Protein AF-A0A9D5KIB7-F1 (afdb_monomer)

Foldseek 3Di:
DVVVVVVVCVVVCVVPVVVVPPPPPPPCVPVVVLLVVLLVLLVVLLVLLVVLLVVQLVLLVVAAPVSSVVSVVVSVVLVVLSVVLVVQSVVQVPDPDRDSVSSVVSSVSSVVSSVSSVVSVVVSVVLSVLLVVLVVLLVVLVVLLVVLLVVLVVAPLSVQLVVLSVVLVVLSVVLVVCSNVSNRVSSNVSSVVSVVSSVVSSVVSCDPVNLVVLLVVLVVLLVVLVVLLVVLVVVDDCVLAVPLVVLSVQLVVLSVVLVVCSVPNSPSSSVSSVVSSVSSVVSVVLVVQLVVLPVLLVVLVVLLVVLVVLLVVLVDPVLVVLSVQLVVLSVVLVVCSVVVSSSSSSVSSVSSSVSSVVSNCVSVCVDPLLVVLVVLLVVLVVLLVVLCVLADDPVSNVLSVQLVVLSVVLVVCSVPVVSSVVSSVSSNVSSVVSVVVSVVVVPVVPPPD

Solvent-accessible surface area (backbone atoms only — not comparable to full-atom values): 22925 Å² total; per-residue (Å²): 113,72,66,62,53,48,53,54,46,48,55,48,44,61,65,51,52,61,73,75,66,79,58,76,69,79,80,74,78,49,67,64,61,56,39,52,55,51,50,55,52,40,54,53,46,54,52,53,44,53,57,46,54,53,53,47,54,59,57,39,69,79,46,41,70,76,57,25,53,62,46,48,52,54,49,48,55,52,46,54,54,50,50,58,47,49,56,50,50,51,57,42,68,72,40,98,75,56,54,58,67,59,54,49,54,50,41,51,52,49,51,50,52,46,50,52,53,52,51,51,48,51,50,50,54,53,50,53,54,47,49,52,51,44,53,49,52,44,55,54,45,53,56,45,51,56,50,50,54,59,46,28,75,73,37,91,54,14,71,74,22,46,68,43,46,51,54,20,50,52,33,40,52,51,18,51,52,29,46,65,71,63,38,54,65,65,14,42,53,28,38,52,52,20,50,53,36,44,56,50,27,52,58,68,26,50,43,73,66,55,50,45,52,44,24,52,50,24,52,51,50,37,55,54,38,52,55,49,49,61,53,48,60,76,72,50,62,50,85,87,26,64,67,58,40,51,48,50,50,52,22,48,53,29,39,48,54,14,57,75,26,30,82,89,36,19,72,59,10,35,50,28,25,51,49,16,41,52,46,52,52,50,49,52,54,49,51,55,46,22,77,40,36,64,70,48,48,53,59,47,50,56,50,46,53,59,34,46,56,49,23,60,77,48,69,34,65,71,17,45,63,35,32,54,53,12,49,56,29,35,54,55,14,49,57,26,36,77,70,67,38,20,62,61,11,44,54,27,42,58,48,13,55,52,29,32,54,49,14,43,32,49,31,69,55,62,38,78,65,36,56,49,48,55,50,50,51,50,51,44,50,52,49,36,54,51,20,49,77,50,42,82,50,73,69,38,46,51,39,34,50,54,21,50,51,29,44,51,53,20,61,77,32,52,93,40,60,72,58,18,50,54,30,41,52,54,18,42,52,38,16,50,50,34,45,54,53,45,61,48,64,72,54,67,84,63,78,88,119

Structure (mmCIF, N/CA/C/O backbone):
data_AF-A0A9D5KIB7-F1
#
_entry.id   AF-A0A9D5KIB7-F1
#
loop_
_atom_site.group_PDB
_atom_site.id
_atom_site.type_symbol
_atom_site.label_atom_id
_atom_site.label_alt_id
_atom_site.label_comp_id
_atom_site.label_asym_id
_atom_site.label_entity_id
_atom_site.label_seq_id
_atom_site.pdbx_PDB_ins_code
_atom_site.Cartn_x
_atom_site.Cartn_y
_atom_site.Cartn_z
_atom_site.occupancy
_atom_site.B_iso_or_equiv
_atom_site.auth_seq_id
_atom_site.auth_comp_id
_atom_site.auth_asym_id
_atom_site.auth_atom_id
_atom_site.pdbx_PDB_model_num
ATOM 1 N N . MET A 1 1 ? -18.999 1.009 2.255 1.00 45.31 1 MET A N 1
ATOM 2 C CA . MET A 1 1 ? -20.101 0.550 1.375 1.00 45.31 1 MET A CA 1
ATOM 3 C C . MET A 1 1 ? -20.538 -0.897 1.607 1.00 45.31 1 MET A C 1
ATOM 5 O O . MET A 1 1 ? -21.738 -1.115 1.611 1.00 45.31 1 MET A O 1
ATOM 9 N N . ARG A 1 2 ? -19.645 -1.889 1.799 1.00 32.41 2 ARG A N 1
ATOM 10 C CA . ARG A 1 2 ? -20.080 -3.288 2.033 1.00 32.41 2 ARG A CA 1
ATOM 11 C C . ARG A 1 2 ? -20.736 -3.518 3.408 1.00 32.41 2 ARG A C 1
ATOM 13 O O . ARG A 1 2 ? -21.719 -4.235 3.472 1.00 32.41 2 ARG A O 1
ATOM 20 N N . LEU A 1 3 ? -20.275 -2.836 4.462 1.00 35.16 3 LEU A N 1
ATOM 21 C CA . LEU A 1 3 ? -20.846 -2.944 5.817 1.00 35.16 3 LEU A CA 1
ATOM 22 C C . LEU A 1 3 ? -22.232 -2.293 5.968 1.00 35.16 3 LEU A C 1
ATOM 24 O O . LEU A 1 3 ? -23.099 -2.873 6.601 1.00 35.16 3 LEU A O 1
ATOM 28 N N . THR A 1 4 ? -22.479 -1.145 5.329 1.00 44.97 4 THR A N 1
ATOM 29 C CA . THR A 1 4 ? -23.797 -0.483 5.346 1.00 44.97 4 THR A CA 1
ATOM 30 C C . THR A 1 4 ? -24.852 -1.232 4.540 1.00 44.97 4 THR A C 1
ATOM 32 O O . THR A 1 4 ? -26.009 -1.273 4.940 1.00 44.97 4 THR A O 1
ATOM 35 N N . LYS A 1 5 ? -24.461 -1.872 3.428 1.00 43.81 5 LYS A N 1
ATOM 36 C CA . LYS A 1 5 ? -25.362 -2.787 2.719 1.00 43.81 5 LYS A CA 1
ATOM 37 C C . LYS A 1 5 ? -25.690 -4.012 3.568 1.00 43.81 5 LYS A C 1
ATOM 39 O O . LYS A 1 5 ? -26.817 -4.465 3.492 1.00 43.81 5 LYS A O 1
ATOM 44 N N . LEU A 1 6 ? -24.753 -4.499 4.387 1.00 45.03 6 LEU A N 1
ATOM 45 C CA . LEU A 1 6 ? -24.965 -5.667 5.240 1.00 45.03 6 LEU A CA 1
ATOM 46 C C . LEU A 1 6 ? -25.912 -5.381 6.413 1.00 45.03 6 LEU A C 1
ATOM 48 O O . LEU A 1 6 ? -26.757 -6.213 6.691 1.00 45.03 6 LEU A O 1
ATOM 52 N N . THR A 1 7 ? -25.821 -4.219 7.070 1.00 50.31 7 THR A N 1
ATOM 53 C CA . THR A 1 7 ? -26.735 -3.859 8.173 1.00 50.31 7 THR A CA 1
ATOM 54 C C . THR A 1 7 ? -28.132 -3.488 7.692 1.00 50.31 7 THR A C 1
ATOM 56 O O . THR A 1 7 ? -29.103 -3.873 8.335 1.00 50.31 7 THR A O 1
ATOM 59 N N . ILE A 1 8 ? -28.255 -2.810 6.544 1.00 57.75 8 ILE A N 1
ATOM 60 C CA . ILE A 1 8 ? -29.562 -2.573 5.913 1.00 57.75 8 ILE A CA 1
ATOM 61 C C . ILE A 1 8 ? -30.147 -3.894 5.397 1.00 57.75 8 ILE A C 1
ATOM 63 O O . ILE A 1 8 ? -31.337 -4.112 5.586 1.00 57.75 8 ILE A O 1
ATOM 67 N N . LEU A 1 9 ? -29.337 -4.806 4.830 1.00 51.34 9 LEU A N 1
ATOM 68 C CA . LEU A 1 9 ? -29.811 -6.155 4.503 1.00 51.34 9 LEU A CA 1
ATOM 69 C C . LEU A 1 9 ? -30.197 -6.934 5.754 1.00 51.34 9 LEU A C 1
ATOM 71 O O . LEU A 1 9 ? -31.192 -7.623 5.695 1.00 51.34 9 LEU A O 1
ATOM 75 N N . LEU A 1 10 ? -29.463 -6.851 6.867 1.00 51.72 10 LEU A N 1
ATOM 76 C CA . LEU A 1 10 ? -29.814 -7.602 8.074 1.00 51.72 10 LEU A CA 1
ATOM 77 C C . LEU A 1 10 ? -31.129 -7.100 8.673 1.00 51.72 10 LEU A C 1
ATOM 79 O O . LEU A 1 10 ? -31.979 -7.908 9.012 1.00 51.72 10 LEU A O 1
ATOM 83 N N . LEU A 1 11 ? -31.329 -5.782 8.749 1.00 53.47 11 LEU A N 1
ATOM 84 C CA . LEU A 1 11 ? -32.591 -5.199 9.215 1.00 53.47 11 LEU A CA 1
ATOM 85 C C . LEU A 1 11 ? -33.742 -5.478 8.242 1.00 53.47 11 LEU A C 1
ATOM 87 O O . LEU A 1 11 ? -34.830 -5.828 8.685 1.00 53.47 11 LEU A O 1
ATOM 91 N N . ALA A 1 12 ? -33.500 -5.394 6.930 1.00 53.34 12 ALA A N 1
ATOM 92 C CA . ALA A 1 12 ? -34.492 -5.750 5.920 1.00 53.34 12 ALA A CA 1
ATOM 93 C C . ALA A 1 12 ? -34.817 -7.248 5.953 1.00 53.34 12 ALA A C 1
ATOM 95 O O . ALA A 1 12 ? -35.985 -7.588 5.918 1.00 53.34 12 ALA A O 1
ATOM 96 N N . VAL A 1 13 ? -33.826 -8.129 6.111 1.00 52.66 13 VAL A N 1
ATOM 97 C CA . VAL A 1 13 ? -33.997 -9.586 6.235 1.00 52.66 13 VAL A CA 1
ATOM 98 C C . VAL A 1 13 ? -34.697 -9.940 7.542 1.00 52.66 13 VAL A C 1
ATOM 100 O O . VAL A 1 13 ? -35.549 -10.812 7.525 1.00 52.66 13 VAL A O 1
ATOM 103 N N . ILE A 1 14 ? -34.451 -9.246 8.652 1.00 54.25 14 ILE A N 1
ATOM 104 C CA . ILE A 1 14 ? -35.224 -9.444 9.890 1.00 54.25 14 ILE A CA 1
ATOM 105 C C . ILE A 1 14 ? -36.684 -8.986 9.697 1.00 54.25 14 ILE A C 1
ATOM 107 O O . ILE A 1 14 ? -37.609 -9.640 10.176 1.00 54.25 14 ILE A O 1
ATOM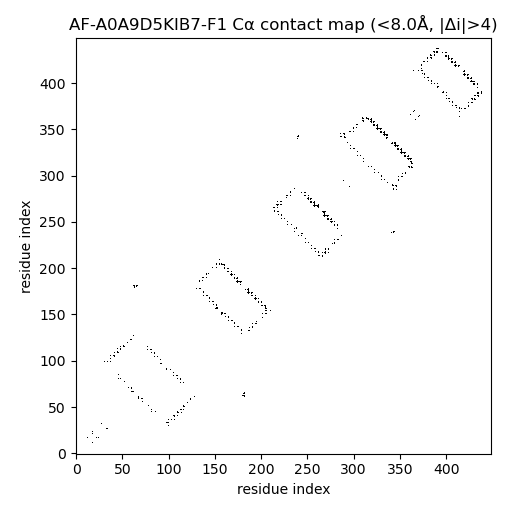 111 N N . LEU A 1 15 ? -36.920 -7.919 8.925 1.00 50.03 15 LEU A N 1
ATOM 112 C CA . LEU A 1 15 ? -38.266 -7.428 8.613 1.00 50.03 15 LEU A CA 1
ATOM 113 C C . LEU A 1 15 ? -39.008 -8.272 7.553 1.00 50.03 15 LEU A C 1
ATOM 115 O O . LEU A 1 15 ? -40.227 -8.407 7.661 1.00 50.03 15 LEU A O 1
ATOM 119 N N . THR A 1 16 ? -38.315 -8.869 6.574 1.00 51.34 16 THR A N 1
ATOM 120 C CA . THR A 1 16 ? -38.914 -9.641 5.464 1.00 51.34 16 THR A CA 1
ATOM 121 C C . THR A 1 16 ? -38.842 -11.159 5.635 1.00 51.34 16 THR A C 1
ATOM 123 O O . THR A 1 16 ? -39.729 -11.853 5.160 1.00 51.34 16 THR A O 1
ATOM 126 N N . ALA A 1 17 ? -37.849 -11.724 6.330 1.00 46.16 17 ALA A N 1
ATOM 127 C CA . ALA A 1 17 ? -37.832 -13.165 6.638 1.00 46.16 17 ALA A CA 1
ATOM 128 C C . ALA A 1 17 ? -38.913 -13.541 7.665 1.00 46.16 17 ALA A C 1
ATOM 130 O O . ALA A 1 17 ? -39.371 -14.680 7.700 1.00 46.16 17 ALA A O 1
ATOM 131 N N . GLY A 1 18 ? -39.395 -12.565 8.440 1.00 44.12 18 GLY A N 1
ATOM 132 C CA . GLY A 1 18 ? -40.558 -12.736 9.307 1.00 44.12 18 GLY A CA 1
ATOM 133 C C . GLY A 1 18 ? -41.893 -12.899 8.567 1.00 44.12 18 GLY A C 1
ATOM 134 O O . GLY A 1 18 ? -42.883 -13.183 9.227 1.00 44.12 18 GLY A O 1
ATOM 135 N N . THR A 1 19 ? -41.962 -12.717 7.240 1.00 47.72 19 THR A N 1
ATOM 136 C CA . THR A 1 19 ? -43.203 -12.943 6.470 1.00 47.72 19 THR A CA 1
ATOM 137 C C . THR A 1 19 ? -43.221 -14.260 5.693 1.00 47.72 19 THR A C 1
ATOM 139 O O . THR A 1 19 ? -44.290 -14.653 5.240 1.00 47.72 19 THR A O 1
ATOM 142 N N . SER A 1 20 ? -42.092 -14.968 5.543 1.00 43.84 20 SER A N 1
ATOM 143 C CA . SER A 1 20 ? -42.019 -16.208 4.747 1.00 43.84 20 SER A CA 1
ATOM 144 C C . SER A 1 20 ? -41.873 -17.501 5.556 1.00 43.84 20 SER A C 1
ATOM 146 O O . SER A 1 20 ? -42.048 -18.573 4.986 1.00 43.84 20 SER A O 1
ATOM 148 N N . LEU A 1 21 ? -41.574 -17.435 6.858 1.00 44.78 21 LEU A N 1
ATOM 149 C CA . LEU A 1 21 ? -41.305 -18.628 7.678 1.00 44.78 21 LEU A CA 1
ATOM 150 C C . LEU A 1 21 ? -42.476 -19.126 8.535 1.00 44.78 21 LEU A C 1
ATOM 152 O O . LEU A 1 21 ? -42.288 -20.081 9.278 1.00 44.78 21 LEU A O 1
ATOM 156 N N . GLY A 1 22 ? -43.662 -18.514 8.476 1.00 44.78 22 GLY A N 1
ATOM 157 C CA . GLY A 1 22 ? -44.811 -18.959 9.284 1.00 44.78 22 GLY A CA 1
ATOM 158 C C . GLY A 1 22 ? -44.570 -18.950 10.803 1.00 44.78 22 GLY A C 1
ATOM 159 O O . GLY A 1 22 ? -45.411 -19.427 11.554 1.00 44.78 22 GLY A O 1
ATOM 160 N N . LEU A 1 23 ? -43.438 -18.400 11.258 1.00 43.00 23 LEU A N 1
ATOM 161 C CA . LEU A 1 23 ? -43.185 -18.102 12.656 1.00 43.00 23 LEU A CA 1
ATOM 162 C C . LEU A 1 23 ? -44.179 -17.017 13.041 1.00 43.00 23 LEU A C 1
ATOM 164 O O . LEU A 1 23 ? -44.096 -15.895 12.534 1.00 43.00 23 LEU A O 1
ATOM 168 N N . GLU A 1 24 ? -45.138 -17.383 13.888 1.00 43.38 24 GLU A N 1
ATOM 169 C CA . GLU A 1 24 ? -46.041 -16.452 14.544 1.00 43.38 24 GLU A CA 1
ATOM 170 C C . GLU A 1 24 ? -45.193 -15.308 15.096 1.00 43.38 24 GLU A C 1
ATOM 172 O O . GLU A 1 24 ? -44.417 -15.479 16.039 1.00 43.38 24 GLU A O 1
ATOM 177 N N . ARG A 1 25 ? -45.273 -14.134 14.454 1.00 48.84 25 ARG A N 1
ATOM 178 C CA . ARG A 1 25 ? -44.746 -12.919 15.065 1.00 48.84 25 ARG A CA 1
ATOM 179 C C . ARG A 1 25 ? -45.454 -12.840 16.410 1.00 48.84 25 ARG A C 1
ATOM 181 O O . ARG A 1 25 ? -46.688 -12.814 16.380 1.00 48.84 25 ARG A O 1
ATOM 188 N N . PRO A 1 26 ? -44.734 -12.816 17.547 1.00 54.25 26 PRO A N 1
ATOM 189 C CA . PRO A 1 26 ? -45.384 -12.522 18.808 1.00 54.25 26 PRO A CA 1
ATOM 190 C C . PRO A 1 26 ? -46.181 -11.247 18.562 1.00 54.25 26 PRO A C 1
ATOM 192 O O . PRO A 1 26 ? -45.624 -10.250 18.084 1.00 54.25 26 PRO A O 1
ATOM 195 N N . ARG A 1 27 ? -47.506 -11.330 18.722 1.00 51.19 27 ARG A N 1
ATOM 196 C CA . ARG A 1 27 ? -48.361 -10.154 18.662 1.00 51.19 27 ARG A CA 1
ATOM 197 C C . ARG A 1 27 ? -47.883 -9.277 19.804 1.00 51.19 27 ARG A C 1
ATOM 199 O O . ARG A 1 27 ? -48.230 -9.499 20.956 1.00 51.19 27 ARG A O 1
ATOM 206 N N . LEU A 1 28 ? -47.014 -8.332 19.466 1.00 53.91 28 LEU A N 1
ATOM 207 C CA . LEU A 1 28 ? -46.677 -7.168 20.268 1.00 53.91 28 LEU A CA 1
ATOM 208 C C . LEU A 1 28 ? -47.943 -6.299 20.307 1.00 53.91 28 LEU A C 1
ATOM 210 O O . LEU A 1 28 ? -47.999 -5.232 19.692 1.00 53.91 28 LEU A O 1
ATOM 214 N N . ASP A 1 29 ? -49.003 -6.832 20.913 1.00 57.47 29 ASP A N 1
ATOM 215 C CA . ASP A 1 29 ? -50.248 -6.113 21.179 1.00 57.47 29 ASP A CA 1
ATOM 216 C C . ASP A 1 29 ? -50.064 -5.166 22.368 1.00 57.47 29 ASP A C 1
ATOM 218 O O . ASP A 1 29 ? -50.880 -4.272 22.562 1.00 57.47 29 ASP A O 1
ATOM 222 N N . ASP A 1 30 ? -48.951 -5.291 23.098 1.00 78.94 30 ASP A N 1
ATOM 223 C CA . ASP A 1 30 ? -48.570 -4.346 24.131 1.00 78.94 30 ASP A CA 1
ATOM 224 C C . ASP A 1 30 ? -47.735 -3.201 23.531 1.00 78.94 30 ASP A C 1
ATOM 226 O O . ASP A 1 30 ? -46.613 -3.384 23.040 1.00 78.94 30 ASP A O 1
ATOM 230 N N . ASP A 1 31 ? -48.298 -1.993 23.531 1.00 80.38 31 ASP A N 1
ATOM 231 C CA . ASP A 1 31 ? -47.609 -0.781 23.080 1.00 80.38 31 ASP A CA 1
ATOM 232 C C . ASP A 1 31 ? -46.358 -0.478 23.926 1.00 80.38 31 ASP A C 1
ATOM 234 O O . ASP A 1 31 ? -45.416 0.145 23.422 1.00 80.38 31 ASP A O 1
ATOM 238 N N . SER A 1 32 ? -46.286 -1.027 25.144 1.00 80.12 32 SER A N 1
ATOM 239 C CA . SER A 1 32 ? -45.104 -0.996 26.008 1.00 80.12 32 SER A CA 1
ATOM 240 C C . SER A 1 32 ? -43.866 -1.604 25.335 1.00 80.12 32 SER A C 1
ATOM 242 O O . SER A 1 32 ? -42.804 -0.973 25.275 1.00 80.12 32 SER A O 1
ATOM 244 N N . ASP A 1 33 ? -43.997 -2.781 24.713 1.00 83.06 33 ASP A N 1
ATOM 245 C CA . ASP A 1 33 ? -42.862 -3.454 24.073 1.00 83.06 33 ASP A CA 1
ATOM 246 C C . ASP A 1 33 ? -42.377 -2.703 22.820 1.00 83.06 33 ASP A C 1
ATOM 248 O O . ASP A 1 33 ? -41.174 -2.649 22.531 1.00 83.06 33 ASP A O 1
ATOM 252 N N . LYS A 1 34 ? -43.296 -2.064 22.078 1.00 83.62 34 LYS A N 1
ATOM 253 C CA . LYS A 1 34 ? -42.938 -1.215 20.927 1.00 83.62 34 LYS A CA 1
ATOM 254 C C . LYS A 1 34 ? -42.153 0.009 21.381 1.00 83.62 34 LYS A C 1
ATOM 256 O O . LYS A 1 34 ? -41.142 0.346 20.760 1.00 83.62 34 LYS A O 1
ATOM 261 N N . CYS A 1 35 ? -42.608 0.667 22.445 1.00 81.62 35 CYS A N 1
ATOM 262 C CA . CYS A 1 35 ? -41.926 1.818 23.020 1.00 81.62 35 CYS A CA 1
ATOM 263 C C . CYS A 1 35 ? -40.531 1.409 23.531 1.00 81.62 35 CYS A C 1
ATOM 265 O O . CYS A 1 35 ? -39.549 2.053 23.159 1.00 81.62 35 CYS A O 1
ATOM 267 N N . ARG A 1 36 ? -40.399 0.276 24.238 1.00 84.75 36 ARG A N 1
ATOM 268 C CA . ARG A 1 36 ? -39.105 -0.267 24.696 1.00 84.75 36 ARG A CA 1
ATOM 269 C C . ARG A 1 36 ? -38.107 -0.473 23.552 1.00 84.75 36 ARG A C 1
ATOM 271 O O . ARG A 1 36 ? -36.959 -0.040 23.646 1.00 84.75 36 ARG A O 1
ATOM 278 N N . LEU A 1 37 ? -38.542 -1.073 22.443 1.00 84.44 37 LEU A N 1
ATOM 279 C CA . LEU A 1 37 ? -37.672 -1.303 21.287 1.00 84.44 37 LEU A CA 1
ATOM 280 C C . LEU A 1 37 ? -37.230 0.011 20.615 1.00 84.44 37 LEU A C 1
ATOM 282 O O . LEU A 1 37 ? -36.095 0.121 20.147 1.00 84.44 37 LEU A O 1
ATOM 286 N N . ILE A 1 38 ? -38.097 1.031 20.587 1.00 82.69 38 ILE A N 1
ATOM 287 C CA . ILE A 1 38 ? -37.732 2.361 20.077 1.00 82.69 38 ILE A CA 1
ATOM 288 C C . ILE A 1 38 ? -36.684 3.021 20.985 1.00 82.69 38 ILE A C 1
ATOM 290 O O . ILE A 1 38 ? -35.732 3.607 20.464 1.00 82.69 38 ILE A O 1
ATOM 294 N N . VAL A 1 39 ? -36.805 2.886 22.309 1.00 82.19 39 VAL A N 1
ATOM 295 C CA . VAL A 1 39 ? -35.817 3.403 23.273 1.00 82.19 39 VAL A CA 1
ATOM 296 C C . VAL A 1 39 ? -34.442 2.763 23.061 1.00 82.19 39 VAL A C 1
ATOM 298 O O . VAL A 1 39 ? -33.443 3.475 22.979 1.00 82.19 39 VAL A O 1
ATOM 301 N N . GLU A 1 40 ? -34.367 1.446 22.851 1.00 85.44 40 GLU A N 1
ATOM 302 C CA . GLU A 1 40 ? -33.094 0.773 22.541 1.00 85.44 40 GLU A CA 1
ATOM 303 C C . GLU A 1 40 ? -32.441 1.294 21.246 1.00 85.44 40 GLU A C 1
ATOM 305 O O . GLU A 1 40 ? -31.215 1.435 21.160 1.00 85.44 40 GLU A O 1
ATOM 310 N N . VAL A 1 41 ? -33.247 1.597 20.222 1.00 83.12 41 VAL A N 1
ATOM 311 C CA . VAL A 1 41 ? -32.762 2.196 18.966 1.00 83.12 41 VAL A CA 1
ATOM 312 C C . VAL A 1 41 ? -32.241 3.615 19.198 1.00 83.12 41 VAL A C 1
ATOM 314 O O . VAL A 1 41 ? -31.185 3.966 18.667 1.00 83.12 41 VAL A O 1
ATOM 317 N N . ILE A 1 42 ? -32.951 4.412 19.998 1.00 80.88 42 ILE A N 1
ATOM 318 C CA . ILE A 1 42 ? -32.551 5.769 20.384 1.00 80.88 42 ILE A CA 1
ATOM 319 C C . ILE A 1 42 ? -31.198 5.748 21.108 1.00 80.88 42 ILE A C 1
ATOM 321 O O . ILE A 1 42 ? -30.278 6.448 20.681 1.00 80.88 42 ILE A O 1
ATOM 325 N N . GLU A 1 43 ? -31.032 4.896 22.123 1.00 84.25 43 GLU A N 1
ATOM 326 C CA . GLU A 1 43 ? -29.777 4.753 22.877 1.00 84.25 43 GLU A CA 1
ATOM 327 C C . GLU A 1 43 ? -28.607 4.331 21.977 1.00 84.25 43 GLU A C 1
ATOM 329 O O . GLU A 1 43 ? -27.502 4.882 22.040 1.00 84.25 43 GLU A O 1
ATOM 334 N N . ARG A 1 44 ? -28.854 3.398 21.047 1.00 86.38 44 ARG A N 1
ATOM 335 C CA . ARG A 1 44 ? -27.853 2.991 20.053 1.00 86.38 44 ARG A CA 1
ATOM 336 C C . ARG A 1 44 ? -27.459 4.148 19.131 1.00 86.38 44 ARG A C 1
ATOM 338 O O . ARG A 1 44 ? -26.280 4.283 18.803 1.00 86.38 44 ARG A O 1
ATOM 345 N N . HIS A 1 45 ? -28.416 4.967 18.692 1.00 84.38 45 HIS A N 1
ATOM 346 C CA . HIS A 1 45 ? -28.131 6.138 17.862 1.00 84.38 45 HIS A CA 1
ATOM 347 C C . HIS A 1 45 ? -27.368 7.220 18.633 1.00 84.38 45 HIS A C 1
ATOM 349 O O . HIS A 1 45 ? -26.401 7.748 18.086 1.00 84.38 45 HIS A O 1
ATOM 355 N N . LYS A 1 46 ? -27.727 7.493 19.895 1.00 81.25 46 LYS A N 1
ATOM 356 C CA . LYS A 1 46 ? -27.018 8.440 20.773 1.00 81.25 46 LYS A CA 1
ATOM 357 C C . LYS A 1 46 ? -25.542 8.058 20.926 1.00 81.25 46 LYS A C 1
ATOM 359 O O . LYS A 1 46 ? -24.668 8.876 20.646 1.00 81.25 46 LYS A O 1
ATOM 364 N N . ARG A 1 47 ? -25.254 6.789 21.250 1.00 86.69 47 ARG A N 1
ATOM 365 C CA . ARG A 1 47 ? -23.873 6.278 21.358 1.00 86.69 47 ARG A CA 1
ATOM 366 C C . ARG A 1 47 ? -23.101 6.408 20.042 1.00 86.69 47 ARG A C 1
ATOM 368 O O . ARG A 1 47 ? -21.980 6.903 20.033 1.00 86.69 47 ARG A O 1
ATOM 375 N N . ALA A 1 48 ? -23.724 6.030 18.924 1.00 84.12 48 ALA A N 1
ATOM 376 C CA . ALA A 1 48 ? -23.095 6.116 17.607 1.00 84.12 48 ALA A CA 1
ATOM 377 C C . ALA A 1 48 ? -22.801 7.563 17.168 1.00 84.12 48 ALA A C 1
ATOM 379 O O . ALA A 1 48 ? -21.844 7.788 16.428 1.00 84.12 48 ALA A O 1
ATOM 380 N N . ILE A 1 49 ? -23.620 8.536 17.582 1.00 84.44 49 ILE A N 1
ATOM 381 C CA . ILE A 1 49 ? -23.364 9.963 17.343 1.00 84.44 49 ILE A CA 1
ATOM 382 C C . ILE A 1 49 ? -22.133 10.418 18.135 1.00 84.44 49 ILE A C 1
ATOM 384 O O . ILE A 1 49 ? -21.250 11.025 17.533 1.00 84.44 49 ILE A O 1
ATOM 388 N N . GLY A 1 50 ? -22.040 10.076 19.426 1.00 83.62 50 GLY A N 1
ATOM 389 C CA . GLY A 1 50 ? -20.879 10.400 20.267 1.00 83.62 50 GLY A CA 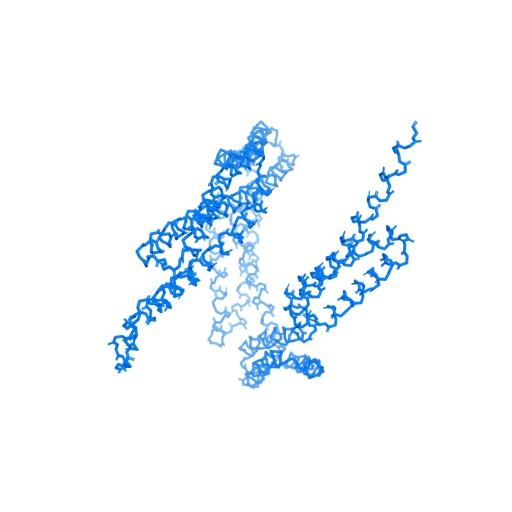1
ATOM 390 C C . GLY A 1 50 ? -19.567 9.860 19.691 1.00 83.62 50 GLY A C 1
ATOM 391 O O . GLY A 1 50 ? -18.666 10.636 19.382 1.00 83.62 50 GLY A O 1
ATOM 392 N N . GLU A 1 51 ? -19.515 8.554 19.404 1.00 89.12 51 GLU A N 1
ATOM 393 C CA . GLU A 1 51 ? -18.341 7.905 18.793 1.00 89.12 51 GLU A CA 1
ATOM 394 C C . GLU A 1 51 ? -17.931 8.570 17.465 1.00 89.12 51 GLU A C 1
ATOM 396 O O . GLU A 1 51 ? -16.748 8.770 17.185 1.00 89.12 51 GLU A O 1
ATOM 401 N N . LEU A 1 52 ? -18.905 8.948 16.625 1.00 85.50 52 LEU A N 1
ATOM 402 C CA . LEU A 1 52 ? -18.618 9.630 15.363 1.00 85.50 52 LEU A CA 1
ATOM 403 C C . LEU A 1 52 ? -18.085 11.047 15.568 1.00 85.50 52 LEU A C 1
ATOM 405 O O . LEU A 1 52 ? -17.206 11.454 14.812 1.00 85.50 52 LEU A O 1
ATOM 409 N N . LEU A 1 53 ? -18.596 11.809 16.536 1.00 84.38 53 LEU A N 1
ATOM 410 C CA . LEU A 1 53 ? -18.104 13.159 16.823 1.00 84.38 53 LEU A CA 1
ATOM 411 C C . LEU A 1 53 ? -16.646 13.133 17.302 1.00 84.38 53 LEU A C 1
ATOM 413 O O . LEU A 1 53 ? -15.847 13.961 16.848 1.00 84.38 53 LEU A O 1
ATOM 417 N N . ASP A 1 54 ? -16.274 12.144 18.115 1.00 85.62 54 ASP A N 1
ATOM 418 C CA . ASP A 1 54 ? -14.890 11.928 18.548 1.00 85.62 54 ASP A CA 1
ATOM 419 C C . ASP A 1 54 ? -13.985 11.582 17.359 1.00 85.62 54 ASP A C 1
ATOM 421 O O . ASP A 1 54 ? -12.980 12.257 17.108 1.00 85.62 54 ASP A O 1
ATOM 425 N N . GLU A 1 55 ? -14.388 10.606 1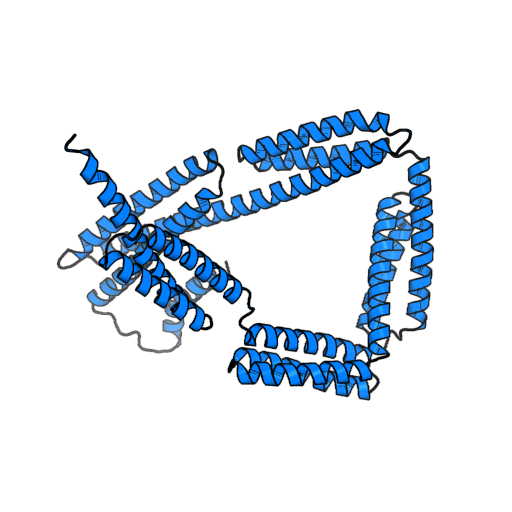6.535 1.00 88.50 55 GLU A N 1
ATOM 426 C CA . GLU A 1 55 ? -13.646 10.238 15.325 1.00 88.50 55 GLU A CA 1
ATOM 427 C C . GLU A 1 55 ? -13.486 11.417 14.347 1.00 88.50 55 GLU A C 1
ATOM 429 O O . GLU A 1 55 ? -12.441 11.578 13.702 1.00 88.50 55 GLU A O 1
ATOM 434 N N . LEU A 1 56 ? -14.534 12.230 14.185 1.00 87.44 56 LEU A N 1
ATOM 435 C CA . LEU A 1 56 ? -14.525 13.411 13.325 1.00 87.44 56 LEU A CA 1
ATOM 436 C C . LEU A 1 56 ? -13.558 14.464 13.865 1.00 87.44 56 LEU A C 1
ATOM 438 O O . LEU A 1 56 ? -12.787 15.028 13.085 1.00 87.44 56 LEU A O 1
ATOM 442 N N . SER A 1 57 ? -13.550 14.682 15.179 1.00 86.69 57 SER A N 1
ATOM 443 C CA . SER A 1 57 ? -12.648 15.612 15.859 1.00 86.69 57 SER A CA 1
ATOM 444 C C . SER A 1 57 ? -11.186 15.194 15.711 1.00 86.69 57 SER A C 1
ATOM 446 O O . SER A 1 57 ? -10.338 16.018 15.357 1.00 86.69 57 SER A O 1
ATOM 448 N N . GLU A 1 58 ? -10.872 13.907 15.872 1.00 89.00 58 GLU A N 1
ATOM 449 C CA . GLU A 1 58 ? -9.524 13.388 15.625 1.00 89.00 58 GLU A CA 1
ATOM 450 C C . GLU A 1 58 ? -9.095 13.555 14.163 1.00 89.00 58 GLU A C 1
ATOM 452 O O . GLU A 1 58 ? -7.991 14.027 13.874 1.00 89.00 58 GLU A O 1
ATOM 457 N N . ARG A 1 59 ? -9.972 13.219 13.209 1.00 89.31 59 ARG A N 1
ATOM 458 C CA . ARG A 1 59 ? -9.673 13.364 11.773 1.00 89.31 59 ARG A CA 1
ATOM 459 C C . ARG A 1 59 ? -9.521 14.827 11.364 1.00 89.31 59 ARG A C 1
ATOM 461 O O . ARG A 1 59 ? -8.679 15.126 10.513 1.00 89.31 59 ARG A O 1
ATOM 468 N N . ALA A 1 60 ? -10.272 15.738 11.981 1.00 87.25 60 ALA A N 1
ATOM 469 C CA . ALA A 1 60 ? -10.170 17.178 11.761 1.00 87.25 60 ALA A CA 1
ATOM 470 C C . ALA A 1 60 ? -8.783 17.731 12.128 1.00 87.25 60 ALA A C 1
ATOM 472 O O . ALA A 1 60 ? -8.302 18.674 11.492 1.00 87.25 60 ALA A O 1
ATOM 473 N N . ARG A 1 61 ? -8.079 17.113 13.088 1.00 89.06 61 ARG A N 1
ATOM 474 C CA . ARG A 1 61 ? -6.697 17.493 13.438 1.00 89.06 61 ARG A CA 1
ATOM 475 C C . ARG A 1 61 ? -5.722 17.298 12.272 1.00 89.06 61 ARG A C 1
ATOM 477 O O . ARG A 1 61 ? -4.744 18.029 12.177 1.00 89.06 61 ARG A O 1
ATOM 484 N N . ALA A 1 62 ? -6.003 16.386 11.339 1.00 87.81 62 ALA A N 1
ATOM 485 C CA . ALA A 1 62 ? -5.160 16.153 10.163 1.00 87.81 62 ALA A CA 1
ATOM 486 C C . ALA A 1 62 ? -5.403 17.136 8.993 1.00 87.81 62 ALA A C 1
ATOM 488 O O . ALA A 1 62 ? -4.707 17.057 7.973 1.00 87.81 62 ALA A O 1
ATOM 489 N N . LEU A 1 63 ? -6.396 18.025 9.106 1.00 90.00 63 LEU A N 1
ATOM 490 C CA . LEU A 1 63 ? -6.698 19.069 8.121 1.00 90.00 63 LEU A CA 1
ATOM 491 C C . LEU A 1 63 ? -5.902 20.354 8.396 1.00 90.00 63 LEU A C 1
ATOM 493 O O . LEU A 1 63 ? -5.292 20.498 9.456 1.00 90.00 63 LEU A O 1
ATOM 497 N N . THR A 1 64 ? -5.885 21.278 7.428 1.00 89.00 64 THR A N 1
ATOM 498 C CA . THR A 1 64 ? -5.310 22.622 7.640 1.00 89.00 64 THR A CA 1
ATOM 499 C C . THR A 1 64 ? -6.164 23.420 8.612 1.00 89.00 64 THR A C 1
ATOM 501 O O . THR A 1 64 ? -7.345 23.122 8.754 1.00 89.00 64 THR A O 1
ATOM 504 N N . ASP A 1 65 ? -5.618 24.467 9.229 1.00 87.62 65 ASP A N 1
ATOM 505 C CA . ASP A 1 65 ? -6.372 25.267 10.203 1.00 87.62 65 ASP A CA 1
ATOM 506 C C . ASP A 1 65 ? -7.644 25.872 9.591 1.00 87.62 65 ASP A C 1
ATOM 508 O O . ASP A 1 65 ? -8.721 25.740 10.159 1.00 87.62 65 ASP A O 1
ATOM 512 N N . ALA A 1 66 ? -7.571 26.401 8.365 1.00 83.31 66 ALA A N 1
ATOM 513 C CA . ALA A 1 66 ? -8.744 26.930 7.662 1.00 83.31 66 ALA A CA 1
ATOM 514 C C . ALA A 1 66 ? -9.816 25.860 7.363 1.00 83.31 66 ALA A C 1
ATOM 516 O O . ALA A 1 66 ? -11.016 26.129 7.435 1.00 83.31 66 ALA A O 1
ATOM 517 N N . GLU A 1 67 ? -9.402 24.641 7.003 1.00 86.69 67 GLU A N 1
ATOM 518 C CA . GLU A 1 67 ? -10.320 23.515 6.796 1.00 86.69 67 GLU A CA 1
ATOM 519 C C . GLU A 1 67 ? -10.895 23.018 8.124 1.00 86.69 67 GLU A C 1
ATOM 521 O O . GLU A 1 67 ? -12.082 22.700 8.200 1.00 86.69 67 GLU A O 1
ATOM 526 N N . ARG A 1 68 ? -10.059 22.986 9.165 1.00 89.69 68 ARG A N 1
ATOM 527 C CA . ARG A 1 68 ? -10.409 22.578 10.518 1.00 89.69 68 ARG A CA 1
ATOM 528 C C . ARG A 1 68 ? -11.438 23.525 11.116 1.00 89.69 68 ARG A C 1
ATOM 530 O O . ARG A 1 68 ? -12.439 23.016 11.586 1.00 89.69 68 ARG A O 1
ATOM 537 N N . SER A 1 69 ? -11.278 24.846 11.023 1.00 88.56 69 SER A N 1
ATOM 538 C CA . SER A 1 69 ? -12.258 25.806 11.559 1.00 88.56 69 SER A CA 1
ATOM 539 C C . SER A 1 69 ? -13.637 25.650 10.911 1.00 88.56 69 SER A C 1
ATOM 541 O O . SER A 1 69 ? -14.642 25.569 11.608 1.00 88.56 69 SER A O 1
ATOM 543 N N . ARG A 1 70 ? -13.704 25.510 9.577 1.00 87.62 70 ARG A N 1
ATOM 544 C CA . ARG A 1 70 ? -14.982 25.267 8.872 1.00 87.62 70 ARG A CA 1
ATOM 545 C C . ARG A 1 70 ? -15.622 23.941 9.268 1.00 87.62 70 ARG A C 1
ATOM 547 O O . ARG A 1 70 ? -16.842 23.815 9.271 1.00 87.62 70 ARG A O 1
ATOM 554 N N . LEU A 1 71 ? -14.796 22.931 9.523 1.00 87.75 71 LEU A N 1
ATOM 555 C CA . LEU A 1 71 ? -15.275 21.618 9.915 1.00 87.75 71 LEU A CA 1
ATOM 556 C C . LEU A 1 71 ? -15.704 21.584 11.381 1.00 87.75 71 LEU A C 1
ATOM 558 O O . LEU A 1 71 ? -16.724 20.980 11.676 1.00 87.75 71 LEU A O 1
ATOM 562 N N . GLN A 1 72 ? -14.964 22.250 12.265 1.00 89.50 72 GLN A N 1
ATOM 563 C CA . GLN A 1 72 ? -15.296 22.409 13.676 1.00 89.50 72 GLN A CA 1
ATOM 564 C C . GLN A 1 72 ? -16.647 23.087 13.838 1.00 89.50 72 GLN A C 1
ATOM 566 O O . GLN A 1 72 ? -17.433 22.605 14.635 1.00 89.50 72 GLN A O 1
ATOM 571 N N . GLU A 1 73 ? -16.961 24.100 13.028 1.00 91.12 73 GLU A N 1
ATOM 572 C CA . GLU A 1 73 ? -18.291 24.715 13.048 1.00 91.12 73 GLU A CA 1
ATOM 573 C C . GLU A 1 73 ? -19.390 23.704 12.694 1.00 91.12 73 GLU A C 1
ATOM 575 O O . GLU A 1 73 ? -20.367 23.558 13.416 1.00 91.12 73 GLU A O 1
ATOM 580 N N . ARG A 1 74 ? -19.196 22.903 11.637 1.00 89.88 74 ARG A N 1
ATOM 581 C CA . ARG A 1 74 ? -20.163 21.858 11.248 1.00 89.88 74 ARG A CA 1
ATOM 582 C C . ARG A 1 74 ? -20.282 20.739 12.285 1.00 89.88 74 ARG A C 1
ATOM 584 O O . ARG A 1 74 ? -21.376 20.218 12.486 1.00 89.88 74 ARG A O 1
ATOM 591 N N . ILE A 1 75 ? -19.164 20.342 12.896 1.00 85.12 75 ILE A N 1
ATOM 592 C CA . ILE A 1 75 ? -19.125 19.348 13.977 1.00 85.12 75 ILE A CA 1
ATOM 593 C C . ILE A 1 75 ? -19.856 19.906 15.196 1.00 85.12 75 ILE A C 1
ATOM 595 O O . ILE A 1 75 ? -20.681 19.199 15.757 1.00 85.12 75 ILE A O 1
ATOM 599 N N . ARG A 1 76 ? -19.615 21.172 15.550 1.00 90.06 76 ARG A N 1
ATOM 600 C CA . ARG A 1 76 ? -20.273 21.874 16.652 1.00 90.06 76 ARG A CA 1
ATOM 601 C C . ARG A 1 76 ? -21.779 21.951 16.438 1.00 90.06 76 ARG A C 1
ATOM 603 O O . ARG A 1 76 ? -22.509 21.513 17.312 1.00 90.06 76 ARG A O 1
ATOM 610 N N . THR A 1 77 ? -22.248 22.382 15.265 1.00 90.50 77 THR A N 1
ATOM 611 C CA . THR A 1 77 ? -23.687 22.372 14.949 1.00 90.50 77 THR A CA 1
ATOM 612 C C . THR A 1 77 ? -24.279 20.962 15.056 1.00 90.50 77 THR A C 1
ATOM 614 O O . THR A 1 77 ? -25.379 20.788 15.570 1.00 90.50 77 THR A O 1
ATOM 617 N N . GLY A 1 78 ? -23.555 19.935 14.594 1.00 83.12 78 GLY A N 1
ATOM 618 C CA . GLY A 1 78 ? -23.983 18.540 14.730 1.00 83.12 78 GLY A CA 1
ATOM 619 C C . GLY A 1 78 ? -24.005 18.044 16.181 1.00 83.12 78 GLY A C 1
ATOM 620 O O . GLY A 1 78 ? -24.887 17.268 16.540 1.00 83.12 78 GLY A O 1
ATOM 621 N N . ALA A 1 79 ? -23.066 18.505 17.009 1.00 82.50 79 ALA A N 1
ATOM 622 C CA . ALA A 1 79 ? -22.993 18.203 18.434 1.00 82.50 79 ALA A CA 1
ATOM 623 C C . ALA A 1 79 ? -24.133 18.880 19.206 1.00 82.50 79 ALA A C 1
ATOM 625 O O . ALA A 1 79 ? -24.853 18.190 19.915 1.00 82.50 79 ALA A O 1
ATOM 626 N N . GLU A 1 80 ? -24.375 20.174 18.975 1.00 89.88 80 GLU A N 1
ATOM 627 C CA . GLU A 1 80 ? -25.486 20.933 19.569 1.00 89.88 80 GLU A CA 1
ATOM 628 C C . GLU A 1 80 ? -26.845 20.309 19.201 1.00 89.88 80 GLU A C 1
ATOM 630 O O . GLU A 1 80 ? -27.719 20.157 20.049 1.00 89.88 80 GLU A O 1
ATOM 635 N N . GLN A 1 81 ? -27.021 19.867 17.949 1.00 87.12 81 GLN A N 1
ATOM 636 C CA . GLN A 1 81 ? -28.217 19.118 17.539 1.00 87.12 81 GLN A CA 1
ATOM 637 C C . GLN A 1 81 ? -28.329 17.757 18.239 1.00 87.12 81 GLN A C 1
ATOM 639 O O . GLN A 1 81 ? -29.432 17.339 18.591 1.00 87.12 81 GLN A O 1
ATOM 644 N N . GLY A 1 82 ? -27.210 17.053 18.421 1.00 80.31 82 GLY A N 1
ATOM 645 C CA . GLY A 1 82 ? -27.162 15.781 19.141 1.00 80.31 82 GLY A CA 1
ATOM 646 C C . GLY A 1 82 ? -27.523 15.929 20.619 1.00 80.31 82 GLY A C 1
ATOM 647 O O . GLY A 1 82 ? -28.291 15.121 21.132 1.00 80.31 82 GLY A O 1
ATOM 648 N N . GLU A 1 83 ? -27.026 16.981 21.268 1.00 86.31 83 GLU A N 1
ATOM 649 C CA . GLU A 1 83 ? -27.303 17.330 22.665 1.00 86.31 83 GLU A CA 1
ATOM 650 C C . GLU A 1 83 ? -28.774 17.717 22.860 1.00 86.31 83 GLU A C 1
ATOM 652 O O . GLU A 1 83 ? -29.470 17.093 23.654 1.00 86.31 83 GLU A O 1
ATOM 657 N N . GLN A 1 84 ? -29.318 18.603 22.016 1.00 90.06 84 GLN A N 1
ATOM 658 C CA . GLN A 1 84 ? -30.749 18.946 22.038 1.00 90.06 84 GLN A CA 1
ATOM 659 C C . GLN A 1 84 ? -31.661 17.723 21.857 1.00 90.06 84 GLN A C 1
ATOM 661 O O . GLN A 1 84 ? -32.755 17.661 22.427 1.00 90.06 84 GLN A O 1
ATOM 666 N N . LEU A 1 85 ? -31.245 16.756 21.030 1.00 84.06 85 LEU A N 1
ATOM 667 C CA . LEU A 1 85 ? -31.970 15.499 20.856 1.00 84.06 85 LEU A CA 1
ATOM 668 C C . LEU A 1 85 ? -31.816 14.584 22.072 1.00 84.06 85 LEU A C 1
ATOM 670 O O . LEU A 1 85 ? -32.796 13.946 22.440 1.00 84.06 85 LEU A O 1
ATOM 674 N N . ALA A 1 86 ? -30.644 14.535 22.706 1.00 79.94 86 ALA A N 1
ATOM 675 C CA . ALA A 1 86 ? -30.431 13.784 23.939 1.00 79.94 86 ALA A CA 1
ATOM 676 C C . ALA A 1 86 ? -31.305 14.322 25.085 1.00 79.94 86 ALA A C 1
ATOM 678 O O . ALA A 1 86 ? -31.990 13.533 25.730 1.00 79.94 86 ALA A O 1
ATOM 679 N N . ASP A 1 87 ? -31.386 15.643 25.251 1.00 89.50 87 ASP A N 1
ATOM 680 C CA . ASP A 1 87 ? -32.250 16.282 26.252 1.00 89.50 87 ASP A CA 1
ATOM 681 C C . ASP A 1 87 ? -33.739 16.050 25.961 1.00 89.50 87 ASP A C 1
ATOM 683 O O . ASP A 1 87 ? -34.572 15.959 26.863 1.00 89.50 87 ASP A O 1
ATOM 687 N N . ALA A 1 88 ? -34.120 15.987 24.680 1.00 87.12 88 ALA A N 1
ATOM 688 C CA . ALA A 1 88 ? -35.486 15.648 24.284 1.00 87.12 88 ALA A CA 1
ATOM 689 C C . ALA A 1 88 ? -35.819 14.181 24.594 1.00 87.12 88 ALA A C 1
ATOM 691 O O . ALA A 1 88 ? -36.917 13.904 25.072 1.00 87.12 88 ALA A O 1
ATOM 692 N N . VAL A 1 89 ? -34.878 13.259 24.358 1.00 82.44 89 VAL A N 1
ATOM 693 C CA . VAL A 1 89 ? -35.009 11.844 24.738 1.00 82.44 89 VAL A CA 1
ATOM 694 C C . VAL A 1 89 ? -35.213 11.726 26.241 1.00 82.44 89 VAL A C 1
ATOM 696 O O . VAL A 1 89 ? -36.174 11.100 26.667 1.00 82.44 89 VAL A O 1
ATOM 699 N N . GLU A 1 90 ? -34.347 12.349 27.037 1.00 88.62 90 GLU A N 1
ATOM 700 C CA . GLU A 1 90 ? -34.381 12.241 28.496 1.00 88.62 90 GLU A CA 1
ATOM 701 C C . GLU A 1 90 ? -35.674 12.825 29.081 1.00 88.62 90 GLU A C 1
ATOM 703 O O . GLU A 1 90 ? -36.310 12.205 29.930 1.00 88.62 90 GLU A O 1
ATOM 708 N N . ARG A 1 91 ? -36.148 13.959 28.545 1.00 92.12 91 ARG A N 1
ATOM 709 C CA . ARG A 1 91 ? -37.452 14.528 28.922 1.00 92.12 91 ARG A CA 1
ATOM 710 C C . ARG A 1 91 ? -38.626 13.604 28.621 1.00 92.12 91 ARG A C 1
ATOM 712 O O . ARG A 1 91 ? -39.534 13.538 29.441 1.00 92.12 9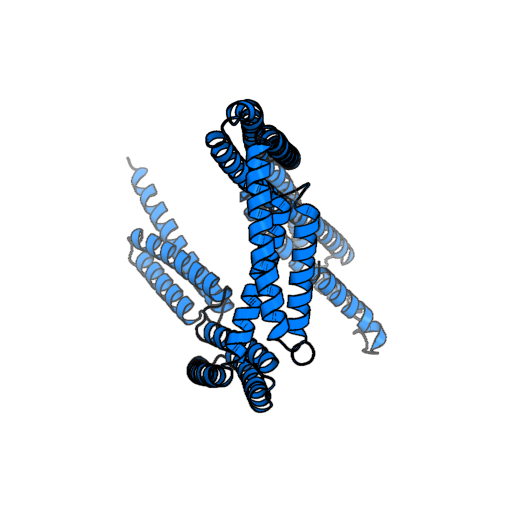1 ARG A O 1
ATOM 719 N N . VAL A 1 92 ? -38.629 12.929 27.471 1.00 87.25 92 VAL A N 1
ATOM 720 C CA . VAL A 1 92 ? -39.700 11.981 27.123 1.00 87.25 92 VAL A CA 1
ATOM 721 C C . VAL A 1 92 ? -39.598 10.723 27.984 1.00 87.25 92 VAL A C 1
ATOM 723 O O . VAL A 1 92 ? -40.607 10.278 28.511 1.00 87.25 92 VAL A O 1
ATOM 726 N N . LEU A 1 93 ? -38.395 10.187 28.209 1.00 82.56 93 LEU A N 1
ATOM 727 C CA . LEU A 1 93 ? -38.185 8.996 29.043 1.00 82.56 93 LEU A CA 1
ATOM 728 C C . LEU A 1 93 ? -38.566 9.195 30.515 1.00 82.56 93 LEU A C 1
ATOM 730 O O . LEU A 1 93 ? -38.936 8.229 31.172 1.00 82.56 93 LEU A O 1
ATOM 734 N N . ASN A 1 94 ? -38.491 10.426 31.022 1.00 90.56 94 ASN A N 1
ATOM 735 C CA . ASN A 1 94 ? -38.889 10.758 32.391 1.00 90.56 94 ASN A CA 1
ATOM 736 C C . ASN A 1 94 ? -40.410 10.949 32.562 1.00 90.56 94 ASN A C 1
ATOM 738 O O . ASN A 1 94 ? -40.869 11.175 33.681 1.00 90.56 94 ASN A O 1
ATOM 742 N N . GLN A 1 95 ? -41.202 10.884 31.486 1.00 90.56 95 GLN A N 1
ATOM 743 C CA . GLN A 1 95 ? -42.662 10.876 31.584 1.00 90.56 95 GLN A CA 1
ATOM 744 C C . GLN A 1 95 ? -43.148 9.492 32.025 1.00 90.56 95 GLN A C 1
ATOM 746 O O . GLN A 1 95 ? -42.597 8.477 31.611 1.00 90.56 95 GLN A O 1
ATOM 751 N N . THR A 1 96 ? -44.204 9.447 32.839 1.00 85.81 96 THR A N 1
ATOM 752 C CA . THR A 1 96 ? -44.757 8.195 33.379 1.00 85.81 96 THR A CA 1
ATOM 753 C C . THR A 1 96 ? -45.280 7.256 32.286 1.00 85.81 96 THR A C 1
ATOM 755 O O . THR A 1 96 ? -45.237 6.050 32.482 1.00 85.81 96 THR A O 1
ATOM 758 N N . ASP A 1 97 ? -45.694 7.807 31.135 1.00 85.69 97 ASP A N 1
ATOM 759 C CA . ASP A 1 97 ? -46.160 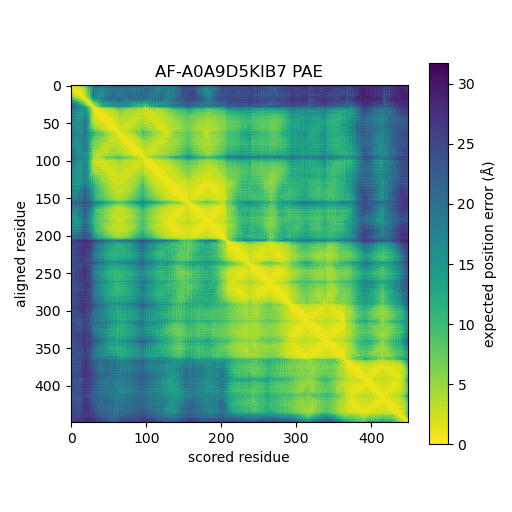7.080 29.946 1.00 85.69 97 ASP A CA 1
ATOM 760 C C . ASP A 1 97 ? -45.752 7.828 28.655 1.00 85.69 97 ASP A C 1
ATOM 762 O O . ASP A 1 97 ? -46.530 8.629 28.121 1.00 85.69 97 ASP A O 1
ATOM 766 N N . PRO A 1 98 ? -44.524 7.635 28.134 1.00 85.88 98 PRO A N 1
ATOM 767 C CA . PRO A 1 98 ? -44.074 8.325 26.931 1.00 85.88 98 PRO A CA 1
ATOM 768 C C . PRO A 1 98 ? -44.869 7.884 25.701 1.00 85.88 98 PRO A C 1
ATOM 770 O O . PRO A 1 98 ? -44.952 6.698 25.376 1.00 85.88 98 PRO A O 1
ATOM 773 N N . SER A 1 99 ? -45.390 8.850 24.943 1.00 91.44 99 SER A N 1
ATOM 774 C CA . SER A 1 99 ? -46.078 8.551 23.687 1.00 91.44 99 SER A CA 1
ATOM 775 C C . SER A 1 99 ? -45.123 7.895 22.683 1.00 91.44 99 SER A C 1
ATOM 777 O O . SER A 1 99 ? -44.120 8.477 22.257 1.00 91.44 99 SER A O 1
ATOM 779 N N . CYS A 1 100 ? -45.476 6.692 22.222 1.00 87.44 100 CYS A N 1
ATOM 780 C CA . CYS A 1 100 ? -44.748 5.982 21.168 1.00 87.44 100 CYS A CA 1
ATOM 781 C C . CYS A 1 100 ? -44.610 6.821 19.875 1.00 87.44 100 CYS A C 1
ATOM 783 O O . CYS A 1 100 ? -43.666 6.623 19.105 1.00 87.44 100 CYS A O 1
ATOM 785 N N . GLU A 1 101 ? -45.512 7.777 19.616 1.00 90.62 101 GLU A N 1
ATOM 786 C CA . GLU A 1 101 ? -45.397 8.698 18.478 1.00 90.62 101 GLU A CA 1
ATOM 787 C C . GLU A 1 101 ? -44.257 9.712 18.663 1.00 90.62 101 GLU A C 1
ATOM 789 O O . GLU A 1 101 ? -43.489 9.962 17.728 1.00 90.62 101 GLU A O 1
ATOM 794 N N . GLU A 1 102 ? -44.097 10.265 19.866 1.00 89.75 102 GLU A N 1
ATOM 795 C CA . GLU A 1 102 ? -43.005 11.190 20.188 1.00 89.75 102 GLU A CA 1
ATOM 796 C C . GLU A 1 102 ? -41.649 10.488 20.117 1.00 89.75 102 GLU A C 1
ATOM 798 O O . GLU A 1 102 ? -40.724 10.990 19.471 1.00 89.75 102 GLU A O 1
ATOM 803 N N . LEU A 1 103 ? -41.558 9.269 20.660 1.00 86.94 103 LEU A N 1
ATOM 804 C CA . LEU A 1 103 ? -40.365 8.428 20.550 1.00 86.94 103 LEU A CA 1
ATOM 805 C C . LEU A 1 103 ? -40.000 8.136 19.082 1.00 86.94 103 LEU A C 1
ATOM 807 O O . LEU A 1 103 ? -38.827 8.203 18.705 1.00 86.94 103 LEU A O 1
ATOM 811 N N . ARG A 1 104 ? -40.986 7.881 18.206 1.00 89.31 104 ARG A N 1
ATOM 812 C CA . ARG A 1 104 ? -40.745 7.721 16.756 1.00 89.31 104 ARG A CA 1
ATOM 813 C C . ARG A 1 104 ? -40.219 9.003 16.113 1.00 89.31 104 ARG A C 1
ATOM 815 O O . ARG A 1 104 ? -39.276 8.928 15.324 1.00 89.31 104 ARG A O 1
ATOM 822 N N . LYS A 1 105 ? -40.786 10.168 16.450 1.00 92.06 105 LYS A N 1
ATOM 823 C CA . LYS A 1 105 ? -40.314 11.476 15.951 1.00 92.06 105 LYS A CA 1
ATOM 824 C C . LYS A 1 105 ? -38.867 11.737 16.372 1.00 92.06 105 LYS A C 1
ATOM 826 O O . LYS A 1 105 ? -38.050 12.137 15.543 1.00 92.06 105 LYS A O 1
ATOM 831 N N . ILE A 1 106 ? -38.526 11.452 17.627 1.00 88.00 106 ILE A N 1
ATOM 832 C CA . ILE A 1 106 ? -37.161 11.584 18.150 1.00 88.00 106 ILE A CA 1
ATOM 833 C C . ILE A 1 106 ? -36.201 10.622 17.437 1.00 88.00 106 ILE A C 1
ATOM 835 O O . ILE A 1 106 ? -35.151 11.045 16.949 1.00 88.00 106 ILE A O 1
ATOM 839 N N . SER A 1 107 ? -36.579 9.349 17.297 1.00 87.19 107 SER A N 1
ATOM 840 C CA . SER A 1 107 ? -35.778 8.339 16.594 1.00 87.19 107 SER A CA 1
ATOM 841 C C . SER A 1 107 ? -35.508 8.714 15.129 1.00 87.19 107 SER A C 1
ATOM 843 O O . SER A 1 107 ? -34.383 8.555 14.638 1.00 87.19 107 SER A O 1
ATOM 845 N N . ALA A 1 108 ? -36.500 9.284 14.436 1.00 89.44 108 ALA A N 1
ATOM 846 C CA . ALA A 1 108 ? -36.343 9.785 13.072 1.00 89.44 108 ALA A CA 1
ATOM 847 C C . ALA A 1 108 ? -35.330 10.943 12.996 1.00 89.44 108 ALA A C 1
ATOM 849 O O . ALA A 1 108 ? -34.424 10.904 12.161 1.00 89.44 108 ALA A O 1
ATOM 850 N N . ARG A 1 109 ? -35.413 11.921 13.911 1.00 91.62 109 ARG A N 1
ATOM 851 C CA . ARG A 1 109 ? -34.465 13.051 13.977 1.00 91.62 109 ARG A CA 1
ATOM 852 C C . ARG A 1 109 ? -33.038 12.599 14.300 1.00 91.62 109 ARG A C 1
ATOM 854 O O . ARG A 1 109 ? -32.096 13.050 13.653 1.00 91.62 109 ARG A O 1
ATOM 861 N N . LEU A 1 110 ? -32.865 11.660 15.235 1.00 83.69 110 LEU A N 1
ATOM 862 C CA . LEU A 1 110 ? -31.558 11.054 15.532 1.00 83.69 110 LEU A CA 1
ATOM 863 C C . LEU A 1 110 ? -30.984 10.311 14.321 1.00 83.69 110 LEU A C 1
ATOM 865 O O . LEU A 1 110 ? -29.791 10.409 14.032 1.00 83.69 110 LEU A O 1
ATOM 869 N N . SER A 1 111 ? -31.832 9.596 13.581 1.00 88.31 111 SER A N 1
ATOM 870 C CA . SER A 1 111 ? -31.427 8.903 12.355 1.00 88.31 111 SER A CA 1
ATOM 871 C C . SER A 1 111 ? -30.941 9.883 11.281 1.00 88.31 111 SER A C 1
ATOM 873 O O . SER A 1 111 ? -29.941 9.615 10.613 1.00 88.31 111 SER A O 1
ATOM 875 N N . GLU A 1 112 ? -31.612 11.025 11.123 1.00 90.94 112 GLU A N 1
ATOM 876 C CA . GLU A 1 112 ? -31.218 12.090 10.196 1.00 90.94 112 GLU A CA 1
ATOM 877 C C . GLU A 1 112 ? -29.896 12.762 10.606 1.00 90.94 112 GLU A C 1
ATOM 879 O O . GLU A 1 112 ? -28.991 12.910 9.774 1.00 90.94 112 GLU A O 1
ATOM 884 N N . ALA A 1 113 ? -29.733 13.086 11.892 1.00 86.38 113 ALA A N 1
ATOM 885 C CA . ALA A 1 113 ? -28.486 13.622 12.439 1.00 86.38 113 ALA A CA 1
ATOM 886 C C . ALA A 1 113 ? -27.311 12.654 12.205 1.00 86.38 113 ALA A C 1
ATOM 888 O O . ALA A 1 113 ? -26.268 13.035 11.664 1.00 86.38 113 ALA A O 1
ATOM 889 N N . LEU A 1 114 ? -27.510 11.363 12.496 1.00 86.56 114 LEU A N 1
ATOM 890 C CA . LEU A 1 114 ? -26.519 10.313 12.261 1.00 86.56 114 LEU A CA 1
ATOM 891 C C . LEU A 1 114 ? -26.147 10.185 10.773 1.00 86.56 114 LEU A C 1
ATOM 893 O O . LEU A 1 114 ? -24.975 10.000 10.432 1.00 86.56 114 LEU A O 1
ATOM 897 N N . GLN A 1 115 ? -27.118 10.286 9.861 1.00 90.56 115 GLN A N 1
ATOM 898 C CA . GLN A 1 115 ? -26.845 10.289 8.420 1.00 90.56 115 GLN A CA 1
ATOM 899 C C . GLN A 1 115 ? -26.034 11.516 7.992 1.00 90.56 115 GLN A C 1
ATOM 901 O O . GLN A 1 115 ? -25.109 11.378 7.186 1.00 90.56 115 GLN A O 1
ATOM 906 N N . THR A 1 116 ? -26.334 12.691 8.544 1.00 89.62 116 THR A N 1
ATOM 907 C CA . THR A 1 116 ? -25.599 13.935 8.277 1.00 89.62 116 THR A CA 1
ATOM 908 C C . THR A 1 116 ? -24.144 13.834 8.737 1.00 89.62 116 THR A C 1
ATOM 910 O O . THR A 1 116 ? -23.236 14.111 7.948 1.00 89.62 116 THR A O 1
ATOM 913 N N . LEU A 1 117 ? -23.896 13.328 9.949 1.00 86.06 117 LEU A N 1
ATOM 914 C CA . LEU A 1 117 ? -22.541 13.092 10.464 1.00 86.06 117 LEU A CA 1
ATOM 915 C C . LEU A 1 117 ? -21.776 12.044 9.642 1.00 86.06 117 LEU A C 1
ATOM 917 O O . LEU A 1 117 ? -20.600 12.228 9.333 1.00 86.06 117 LEU A O 1
ATOM 921 N N . ARG A 1 118 ? -22.439 10.971 9.195 1.00 89.50 118 ARG A N 1
ATOM 922 C CA . ARG A 1 118 ? -21.820 9.970 8.304 1.00 89.50 118 ARG A CA 1
ATOM 923 C C . ARG A 1 118 ? -21.454 10.539 6.933 1.00 89.50 118 ARG A C 1
ATOM 925 O O . ARG A 1 118 ? -20.429 10.151 6.371 1.00 89.50 118 ARG A O 1
ATOM 932 N N . ARG A 1 119 ? -22.273 11.440 6.377 1.00 91.81 119 ARG A N 1
ATOM 933 C CA . ARG A 1 119 ? -21.932 12.169 5.141 1.00 91.81 119 ARG A CA 1
ATOM 934 C C . ARG A 1 119 ? -20.701 13.047 5.369 1.00 91.81 119 ARG A C 1
ATOM 936 O O . ARG A 1 119 ? -19.767 12.983 4.575 1.00 91.81 119 ARG A O 1
ATOM 943 N N . LEU A 1 120 ? -20.659 13.767 6.493 1.00 89.12 120 LEU A N 1
ATOM 944 C CA . LEU A 1 120 ? -19.514 14.587 6.889 1.00 89.12 120 LEU A CA 1
ATOM 945 C C . LEU A 1 120 ? -18.220 13.765 7.018 1.00 89.12 120 LEU A C 1
ATOM 947 O O . LEU A 1 120 ? -17.186 14.161 6.481 1.00 89.12 120 LEU A O 1
ATOM 951 N N . ASP A 1 121 ? -18.280 12.593 7.655 1.00 90.00 121 ASP A N 1
ATOM 952 C CA . ASP A 1 121 ? -17.148 11.662 7.737 1.00 90.00 121 ASP A CA 1
ATOM 953 C C . ASP A 1 121 ? -16.663 11.223 6.346 1.00 90.00 121 ASP A C 1
ATOM 955 O O . ASP A 1 121 ? -15.464 11.255 6.043 1.00 90.00 121 ASP A O 1
ATOM 959 N N . GLY A 1 122 ? -17.599 10.859 5.464 1.00 90.19 122 GLY A N 1
ATOM 960 C CA . GLY A 1 122 ? -17.309 10.515 4.073 1.00 90.19 122 GLY A CA 1
ATOM 961 C C . GLY A 1 122 ? -16.568 11.631 3.329 1.00 90.19 122 GLY A C 1
ATOM 962 O O . GLY A 1 122 ? -15.559 11.365 2.660 1.00 90.19 122 GLY A O 1
ATOM 963 N N . ASP A 1 123 ? -17.015 12.875 3.493 1.00 89.88 123 ASP A N 1
ATOM 964 C CA . ASP A 1 123 ? -16.394 14.058 2.894 1.00 89.88 123 ASP A CA 1
ATOM 965 C C . ASP A 1 123 ? -14.971 14.279 3.422 1.00 89.88 123 ASP A C 1
ATOM 967 O O . ASP A 1 123 ? -14.037 14.454 2.631 1.00 89.88 123 ASP A O 1
ATOM 971 N N . ILE A 1 124 ? -14.761 14.202 4.742 1.00 88.19 124 ILE A N 1
ATOM 972 C CA . ILE A 1 124 ? -13.434 14.364 5.363 1.00 88.19 124 ILE A CA 1
ATOM 973 C C . ILE A 1 124 ? -12.476 13.279 4.883 1.00 88.19 124 ILE A C 1
ATOM 975 O O . ILE A 1 124 ? -11.356 13.582 4.464 1.00 88.19 124 ILE A O 1
ATOM 979 N N . ARG A 1 125 ? -12.901 12.009 4.897 1.00 90.00 125 ARG A N 1
ATOM 980 C CA . ARG A 1 125 ? -12.077 10.885 4.424 1.00 90.00 125 ARG A CA 1
ATOM 981 C C . ARG A 1 125 ? -11.678 11.076 2.965 1.00 90.00 125 ARG A C 1
ATOM 983 O O . ARG A 1 125 ? -10.506 10.899 2.616 1.00 90.00 125 ARG A O 1
ATOM 990 N N . THR A 1 126 ? -12.625 11.486 2.124 1.00 91.19 126 THR A N 1
ATOM 991 C CA . THR A 1 126 ? -12.387 11.755 0.700 1.00 91.19 126 THR A CA 1
ATOM 992 C C . THR A 1 126 ? -11.421 12.925 0.514 1.00 91.19 126 THR A C 1
ATOM 994 O O . THR A 1 126 ? -10.500 12.848 -0.309 1.00 91.19 126 THR A O 1
ATOM 997 N N . ARG A 1 127 ? -11.560 13.985 1.316 1.00 90.88 127 ARG A N 1
ATOM 998 C CA . ARG A 1 127 ? -10.680 15.160 1.299 1.00 90.88 127 ARG A CA 1
ATOM 999 C C . ARG A 1 127 ? -9.258 14.829 1.753 1.00 90.88 127 ARG A C 1
ATOM 1001 O O . ARG A 1 127 ? -8.310 15.155 1.040 1.00 90.88 127 ARG A O 1
ATOM 1008 N N . LEU A 1 128 ? -9.088 14.087 2.849 1.00 90.06 128 LEU A N 1
ATOM 1009 C CA . LEU A 1 128 ? -7.788 13.595 3.328 1.00 90.06 128 LEU A CA 1
ATOM 1010 C C . LEU A 1 128 ? -7.112 12.670 2.307 1.00 90.06 128 LEU A C 1
ATOM 1012 O O . LEU A 1 128 ? -5.915 12.804 2.036 1.00 90.06 128 LEU A O 1
ATOM 1016 N N . ALA A 1 129 ? -7.862 11.749 1.695 1.00 91.38 129 ALA A N 1
ATOM 1017 C CA . ALA A 1 129 ? -7.342 10.878 0.642 1.00 91.38 129 ALA A CA 1
ATOM 1018 C C . ALA A 1 129 ? -6.890 11.682 -0.588 1.00 91.38 129 ALA A C 1
ATOM 1020 O O . ALA A 1 129 ? -5.853 11.388 -1.187 1.00 91.38 129 ALA A O 1
ATOM 1021 N N . THR A 1 130 ? -7.638 12.719 -0.965 1.00 93.56 130 THR A N 1
ATOM 1022 C CA . THR A 1 130 ? -7.274 13.624 -2.063 1.00 93.56 130 THR A CA 1
ATOM 1023 C C . THR A 1 130 ? -6.037 14.452 -1.722 1.00 93.56 130 THR A C 1
ATOM 1025 O O . THR A 1 130 ? -5.097 14.463 -2.512 1.00 93.56 130 THR A O 1
ATOM 1028 N N . ARG A 1 131 ? -5.948 15.026 -0.516 1.00 94.62 131 ARG A N 1
ATOM 1029 C CA . ARG A 1 131 ? -4.753 15.729 -0.014 1.00 94.62 131 ARG A CA 1
ATOM 1030 C C . ARG A 1 131 ? -3.508 14.841 -0.071 1.00 94.62 131 ARG A C 1
ATOM 1032 O O . ARG A 1 131 ? -2.474 15.261 -0.587 1.00 94.62 131 ARG A O 1
ATOM 1039 N N . LYS A 1 132 ? -3.611 13.579 0.373 1.00 93.94 132 LYS A N 1
ATOM 1040 C CA . LYS A 1 132 ? -2.520 12.589 0.281 1.00 93.94 132 LYS A CA 1
ATOM 1041 C C . LYS A 1 132 ? -2.104 12.316 -1.169 1.00 93.94 132 LYS A C 1
ATOM 1043 O O . LYS A 1 132 ? -0.906 12.260 -1.449 1.00 93.94 132 LYS A O 1
ATOM 1048 N N . ARG A 1 133 ? -3.068 12.169 -2.087 1.00 94.38 133 ARG A N 1
ATOM 1049 C CA . ARG A 1 133 ? -2.811 11.967 -3.526 1.00 94.38 133 ARG A CA 1
ATOM 1050 C C . ARG A 1 133 ? -2.108 13.170 -4.157 1.00 94.38 133 ARG A C 1
ATOM 1052 O O . ARG A 1 133 ? -1.091 12.978 -4.819 1.00 94.38 133 ARG A O 1
ATOM 1059 N N . VAL A 1 134 ? -2.590 14.387 -3.901 1.00 95.81 134 VAL A N 1
ATOM 1060 C CA . VAL A 1 134 ? -1.966 15.630 -4.387 1.00 95.81 134 VAL A CA 1
ATOM 1061 C C . VAL A 1 134 ? -0.552 15.775 -3.823 1.00 95.81 134 VAL A C 1
ATOM 1063 O O . VAL A 1 134 ? 0.395 15.946 -4.585 1.00 95.81 134 VAL A O 1
ATOM 1066 N N . GLY A 1 135 ? -0.360 15.573 -2.516 1.00 94.94 135 GLY A N 1
ATOM 1067 C CA . GLY A 1 135 ? 0.971 15.599 -1.901 1.00 94.94 135 GLY A CA 1
ATOM 1068 C C . GLY A 1 135 ? 1.934 14.553 -2.482 1.00 94.94 135 GLY A C 1
ATOM 1069 O O . GLY A 1 135 ? 3.125 14.818 -2.646 1.00 94.94 135 GLY A O 1
ATOM 1070 N N . ALA A 1 136 ? 1.444 13.363 -2.846 1.00 94.81 136 ALA A N 1
ATOM 1071 C CA . ALA A 1 136 ? 2.250 12.365 -3.546 1.00 94.81 136 ALA A CA 1
ATOM 1072 C C . ALA A 1 136 ? 2.625 12.811 -4.970 1.00 94.81 136 ALA A C 1
ATOM 1074 O O . ALA A 1 136 ? 3.775 12.626 -5.371 1.00 94.81 136 ALA A O 1
ATOM 1075 N N . ALA A 1 137 ? 1.695 13.423 -5.709 1.00 94.31 137 ALA A N 1
ATOM 1076 C CA . ALA A 1 137 ? 1.954 13.968 -7.042 1.00 94.31 137 ALA A CA 1
ATOM 1077 C C . ALA A 1 137 ? 3.000 15.096 -7.011 1.00 94.31 137 ALA A C 1
ATOM 1079 O O . ALA A 1 137 ? 3.916 15.092 -7.838 1.00 94.31 137 ALA A O 1
ATOM 1080 N N . ILE A 1 138 ? 2.927 15.988 -6.015 1.00 97.19 138 ILE A N 1
ATOM 1081 C CA . ILE A 1 138 ? 3.933 17.032 -5.767 1.00 97.19 138 ILE A CA 1
ATOM 1082 C C . ILE A 1 138 ? 5.308 16.388 -5.563 1.00 97.19 138 ILE A C 1
ATOM 1084 O O . ILE A 1 138 ? 6.221 16.648 -6.341 1.00 97.19 138 ILE A O 1
ATOM 1088 N N . ARG A 1 139 ? 5.452 15.444 -4.621 1.00 97.44 139 ARG A N 1
ATOM 1089 C CA . ARG A 1 139 ? 6.742 14.770 -4.361 1.00 97.44 139 ARG A CA 1
ATOM 1090 C C . ARG A 1 139 ? 7.320 14.059 -5.588 1.00 97.44 139 ARG A C 1
ATOM 1092 O O . ARG A 1 139 ? 8.536 14.028 -5.779 1.00 97.44 139 ARG A O 1
ATOM 1099 N N . VAL A 1 140 ? 6.474 13.441 -6.414 1.00 94.25 140 VAL A N 1
ATOM 1100 C CA . VAL A 1 140 ? 6.916 12.797 -7.664 1.00 94.25 140 VAL A CA 1
ATOM 1101 C C . VAL A 1 140 ? 7.437 13.837 -8.659 1.00 94.25 140 VAL A C 1
ATOM 1103 O O . VAL A 1 140 ? 8.454 13.588 -9.313 1.00 94.25 140 VAL A O 1
ATOM 1106 N N . THR A 1 141 ? 6.773 14.989 -8.749 1.00 96.62 141 THR A N 1
ATOM 1107 C CA . THR A 1 141 ? 7.145 16.093 -9.642 1.00 96.62 141 THR A CA 1
ATOM 1108 C C . THR A 1 141 ? 8.413 16.802 -9.165 1.00 96.62 141 THR A C 1
ATOM 1110 O O . THR A 1 141 ? 9.303 17.013 -9.982 1.00 96.62 141 THR A O 1
ATOM 1113 N N . ASP A 1 142 ? 8.600 17.011 -7.858 1.00 97.06 142 ASP A N 1
ATOM 1114 C CA . ASP A 1 142 ? 9.861 17.506 -7.273 1.00 97.06 142 ASP A CA 1
ATOM 1115 C C . ASP A 1 142 ? 11.051 16.617 -7.671 1.00 97.06 142 ASP A C 1
ATOM 1117 O O . ASP A 1 142 ? 12.078 17.083 -8.168 1.00 97.06 142 ASP A O 1
ATOM 1121 N N . ARG A 1 143 ? 10.902 15.290 -7.545 1.00 96.19 143 ARG A N 1
ATOM 1122 C CA . ARG A 1 143 ? 11.933 14.333 -7.987 1.00 96.19 143 ARG A CA 1
ATOM 1123 C C . ARG A 1 143 ? 12.149 14.366 -9.501 1.00 96.19 143 ARG A C 1
ATOM 1125 O O . ARG A 1 143 ? 13.230 14.010 -9.973 1.00 96.19 143 ARG A O 1
ATOM 1132 N N . ALA A 1 144 ? 11.126 14.696 -10.288 1.00 92.75 144 ALA A N 1
ATOM 1133 C CA . ALA A 1 144 ? 11.263 14.866 -11.731 1.00 92.75 144 ALA A CA 1
ATOM 1134 C C . ALA A 1 144 ? 12.037 16.149 -12.065 1.00 92.75 144 ALA A C 1
ATOM 1136 O O . ALA A 1 144 ? 12.966 16.064 -12.861 1.00 92.75 144 ALA A O 1
ATOM 1137 N N . LEU A 1 145 ? 11.737 17.269 -11.399 1.00 95.56 145 LEU A N 1
ATOM 1138 C CA . LEU A 1 145 ? 12.446 18.546 -11.533 1.00 95.56 145 LEU A CA 1
ATOM 1139 C C . LEU A 1 145 ? 13.932 18.407 -11.214 1.00 95.56 145 LEU A C 1
ATOM 1141 O O . LEU A 1 145 ? 14.771 18.769 -12.031 1.00 95.56 145 LEU A O 1
ATOM 1145 N N . VAL A 1 146 ? 14.275 17.797 -10.075 1.00 94.69 146 VAL A N 1
ATOM 1146 C CA . VAL A 1 146 ? 15.681 17.591 -9.686 1.00 94.69 146 VAL A CA 1
ATOM 1147 C C . VAL A 1 146 ? 16.420 16.727 -10.710 1.00 94.69 146 VAL A C 1
ATOM 1149 O O . VAL A 1 146 ? 17.566 17.010 -11.056 1.00 94.69 146 VAL A O 1
ATOM 1152 N N . ARG A 1 147 ? 15.778 15.672 -11.228 1.00 90.62 147 ARG A N 1
ATOM 1153 C CA . ARG A 1 147 ? 16.378 14.828 -12.275 1.00 90.62 147 ARG A CA 1
ATOM 1154 C C . ARG A 1 147 ? 16.538 15.574 -13.595 1.00 90.62 147 ARG A C 1
ATOM 1156 O O . ARG A 1 147 ? 17.577 15.420 -14.222 1.00 90.62 147 ARG A O 1
ATOM 1163 N N . ALA A 1 148 ? 15.542 16.360 -13.989 1.00 91.38 148 ALA A N 1
ATOM 1164 C CA . ALA A 1 148 ? 15.571 17.175 -15.194 1.00 91.38 148 ALA A CA 1
ATOM 1165 C C . ALA A 1 148 ? 16.688 18.226 -15.123 1.00 91.38 148 ALA A C 1
ATOM 1167 O O . ALA A 1 148 ? 17.510 18.289 -16.026 1.00 91.38 148 ALA A O 1
ATOM 1168 N N . ALA A 1 149 ? 16.810 18.942 -14.002 1.00 91.06 149 ALA A N 1
ATOM 1169 C CA . ALA A 1 149 ? 17.881 19.910 -13.774 1.00 91.06 149 ALA A CA 1
ATOM 1170 C C . ALA A 1 149 ? 19.277 19.265 -13.779 1.00 91.06 149 ALA A C 1
ATOM 1172 O O . ALA A 1 149 ? 20.211 19.812 -14.356 1.00 91.06 149 ALA A O 1
ATOM 1173 N N . ARG A 1 150 ? 19.434 18.078 -13.172 1.00 91.19 150 ARG A N 1
ATOM 1174 C CA . ARG A 1 150 ? 20.697 17.318 -13.238 1.00 91.19 150 ARG A CA 1
ATOM 1175 C C . ARG A 1 150 ? 21.028 16.846 -14.647 1.00 91.19 150 ARG A C 1
ATOM 1177 O O . ARG A 1 150 ? 22.206 16.741 -14.958 1.00 91.19 150 ARG A O 1
ATOM 1184 N N . LEU A 1 151 ? 20.016 16.492 -15.439 1.00 87.31 151 LEU A N 1
ATOM 1185 C CA . LEU A 1 151 ? 20.210 16.074 -16.820 1.00 87.31 151 LEU A CA 1
ATOM 1186 C C . LEU A 1 151 ? 20.623 17.277 -17.664 1.00 87.31 151 LEU A C 1
ATOM 1188 O O . LEU A 1 151 ? 21.695 17.218 -18.237 1.00 87.31 151 LEU A O 1
ATOM 1192 N N . ALA A 1 152 ? 19.874 18.381 -17.603 1.00 87.94 152 ALA A N 1
ATOM 1193 C CA . ALA A 1 152 ? 20.210 19.630 -18.284 1.00 87.94 152 ALA A CA 1
ATOM 1194 C C . ALA A 1 152 ? 21.638 20.104 -17.962 1.00 87.94 152 ALA A C 1
ATOM 1196 O O . ALA A 1 152 ? 22.389 20.455 -18.850 1.00 87.94 152 ALA A O 1
ATOM 1197 N N . ARG A 1 153 ? 22.097 20.018 -16.708 1.00 87.62 153 ARG A N 1
ATOM 1198 C CA . ARG A 1 153 ? 23.495 20.364 -16.370 1.00 87.62 153 ARG A CA 1
ATOM 1199 C C . ARG A 1 153 ? 24.566 19.521 -17.075 1.00 87.62 153 ARG A C 1
ATOM 1201 O O . ARG A 1 153 ? 25.721 19.924 -17.073 1.00 87.62 153 ARG A O 1
ATOM 1208 N N . LYS A 1 154 ? 24.222 18.329 -17.564 1.00 85.38 154 LYS A N 1
ATOM 1209 C CA . LYS A 1 154 ? 25.149 17.401 -18.228 1.00 85.38 154 LYS A CA 1
ATOM 1210 C C . LYS A 1 154 ? 25.084 17.477 -19.750 1.00 85.38 154 LYS A C 1
ATOM 1212 O O . LYS A 1 154 ? 25.966 16.916 -20.385 1.00 85.38 154 LYS A O 1
ATOM 1217 N N . THR A 1 155 ? 24.039 18.089 -20.294 1.00 82.31 155 THR A N 1
ATOM 1218 C CA . THR A 1 155 ? 23.819 18.218 -21.733 1.00 82.31 155 THR A CA 1
ATOM 1219 C C . THR A 1 155 ? 24.459 19.512 -22.225 1.00 82.31 155 THR A C 1
ATOM 1221 O O . THR A 1 155 ? 24.317 20.535 -21.552 1.00 82.31 155 THR A O 1
ATOM 1224 N N . GLU A 1 156 ? 25.119 19.502 -23.383 1.00 79.56 156 GLU A N 1
ATOM 1225 C CA . GLU A 1 156 ? 25.776 20.700 -23.941 1.00 79.56 156 GLU A CA 1
ATOM 1226 C C . GLU A 1 156 ? 24.766 21.841 -24.170 1.00 79.56 156 GLU A C 1
ATOM 1228 O O . GLU A 1 156 ? 24.988 22.957 -23.699 1.00 79.56 156 GLU A O 1
ATOM 1233 N N . ASN A 1 157 ? 23.575 21.533 -24.697 1.00 80.81 157 ASN A N 1
ATOM 1234 C CA . ASN A 1 157 ? 22.470 22.495 -24.855 1.00 80.81 157 ASN A CA 1
ATOM 1235 C C . ASN A 1 157 ? 21.561 22.612 -23.618 1.00 80.81 157 ASN A C 1
ATOM 1237 O O . ASN A 1 157 ? 20.416 23.067 -23.661 1.00 80.81 157 ASN A O 1
ATOM 1241 N N . GLY A 1 158 ? 22.083 22.230 -22.453 1.00 81.56 158 GLY A N 1
ATOM 1242 C CA . GLY A 1 158 ? 21.371 22.307 -21.182 1.00 81.56 158 GLY A CA 1
ATOM 1243 C C . GLY A 1 158 ? 20.981 23.711 -20.750 1.00 81.56 158 GLY A C 1
ATOM 1244 O O . GLY A 1 158 ? 20.032 23.877 -19.976 1.00 81.56 158 GLY A O 1
ATOM 1245 N N . VAL A 1 159 ? 21.705 24.716 -21.251 1.00 86.19 159 VAL A N 1
ATOM 1246 C CA . VAL A 1 159 ? 21.484 26.128 -20.932 1.00 86.19 159 VAL A CA 1
ATOM 1247 C C . VAL A 1 159 ? 20.067 26.560 -21.328 1.00 86.19 159 VAL A C 1
ATOM 1249 O O . VAL A 1 159 ? 19.369 27.193 -20.530 1.00 86.19 159 VAL A O 1
ATOM 1252 N N . ASP A 1 160 ? 19.583 26.086 -22.476 1.00 86.56 160 ASP A N 1
ATOM 1253 C CA . ASP A 1 160 ? 18.257 26.411 -23.012 1.00 86.56 160 ASP A CA 1
ATOM 1254 C C . ASP A 1 160 ? 17.113 25.782 -22.199 1.00 86.56 160 ASP A C 1
ATOM 1256 O O . ASP A 1 160 ? 15.965 26.239 -22.232 1.00 86.56 160 ASP A O 1
ATOM 1260 N N . ALA A 1 161 ? 17.413 24.757 -21.394 1.00 89.44 161 ALA A N 1
ATOM 1261 C CA . ALA A 1 161 ? 16.438 24.123 -20.515 1.00 89.44 161 ALA A CA 1
ATOM 1262 C C . ALA A 1 161 ? 16.116 24.971 -19.274 1.00 89.44 161 ALA A C 1
ATOM 1264 O O . ALA A 1 161 ? 15.029 24.850 -18.697 1.00 89.44 161 ALA A O 1
ATOM 1265 N N . PHE A 1 162 ? 17.055 25.797 -18.799 1.00 90.31 162 PHE A N 1
ATOM 1266 C CA . PHE A 1 162 ? 16.922 26.437 -17.487 1.00 90.31 162 PHE A CA 1
ATOM 1267 C C . PHE A 1 162 ? 15.725 27.386 -17.364 1.00 90.31 162 PHE A C 1
ATOM 1269 O O . PHE A 1 162 ? 15.055 27.303 -16.331 1.00 90.31 162 PHE A O 1
ATOM 1276 N N . PRO A 1 163 ? 15.370 28.220 -18.363 1.00 93.50 163 PRO A N 1
ATOM 1277 C CA . PRO A 1 163 ? 14.191 29.079 -18.260 1.00 93.50 163 PRO A CA 1
ATOM 1278 C C . PRO A 1 163 ? 12.895 28.282 -18.053 1.00 93.50 163 PRO A C 1
ATOM 1280 O O . PRO A 1 163 ? 12.089 28.591 -17.170 1.00 93.50 163 PRO A O 1
ATOM 1283 N N . GLY A 1 164 ? 12.716 27.198 -18.813 1.00 93.12 164 GLY A N 1
ATOM 1284 C CA . GLY A 1 164 ? 11.545 26.331 -18.687 1.00 93.12 164 GLY A CA 1
ATOM 1285 C C . GLY A 1 164 ? 11.512 25.562 -17.363 1.00 93.12 164 GLY A C 1
ATOM 1286 O O . GLY A 1 164 ? 10.461 25.471 -16.726 1.00 93.12 164 GLY A O 1
ATOM 1287 N N . LEU A 1 165 ? 12.665 25.062 -16.905 1.00 93.94 165 LEU A N 1
ATOM 1288 C CA . LEU A 1 165 ? 12.775 24.377 -15.615 1.00 93.94 165 LEU A CA 1
ATOM 1289 C C . LEU A 1 165 ? 12.547 25.326 -14.437 1.00 93.94 165 LEU A C 1
ATOM 1291 O O . LEU A 1 165 ? 11.848 24.946 -13.501 1.00 93.94 165 LEU A O 1
ATOM 1295 N N . ARG A 1 166 ? 13.061 26.560 -14.493 1.00 96.31 166 ARG A N 1
ATOM 1296 C CA . ARG A 1 166 ? 12.818 27.594 -13.476 1.00 96.31 166 ARG A CA 1
ATOM 1297 C C . ARG A 1 166 ? 11.325 27.867 -13.319 1.00 96.31 166 ARG A C 1
ATOM 1299 O O . ARG A 1 166 ? 10.801 27.758 -12.215 1.00 96.31 166 ARG A O 1
ATOM 1306 N N . ARG A 1 167 ? 10.616 28.101 -14.424 1.00 97.00 167 ARG A N 1
ATOM 1307 C CA . ARG A 1 167 ? 9.161 28.305 -14.395 1.00 97.00 167 ARG A CA 1
ATOM 1308 C C . ARG A 1 167 ? 8.406 27.073 -13.882 1.00 97.00 167 ARG A C 1
ATOM 1310 O O . ARG A 1 167 ? 7.373 27.200 -13.228 1.00 97.00 167 ARG A O 1
ATOM 1317 N N . ALA A 1 168 ? 8.910 25.867 -14.146 1.00 96.88 168 ALA A N 1
ATOM 1318 C CA . ALA A 1 168 ? 8.332 24.646 -13.593 1.00 96.88 168 ALA A CA 1
ATOM 1319 C C . ALA A 1 168 ? 8.552 24.527 -12.072 1.00 96.88 168 ALA A C 1
ATOM 1321 O O . ALA A 1 168 ? 7.642 24.074 -11.379 1.00 96.88 168 ALA A O 1
ATOM 1322 N N . PHE A 1 169 ? 9.701 24.970 -11.544 1.00 97.44 169 PHE A N 1
ATOM 1323 C CA . PHE A 1 169 ? 9.927 25.100 -10.099 1.00 97.44 169 PHE A CA 1
ATOM 1324 C C . PHE A 1 169 ? 8.974 26.117 -9.467 1.00 97.44 169 PHE A C 1
ATOM 1326 O O . PHE A 1 169 ? 8.359 25.805 -8.455 1.00 97.44 169 PHE A O 1
ATOM 1333 N N . GLU A 1 170 ? 8.784 27.283 -10.084 1.00 97.94 170 GLU A N 1
ATOM 1334 C CA . GLU A 1 170 ? 7.858 28.313 -9.590 1.00 97.94 170 GLU A CA 1
ATOM 1335 C C . GLU A 1 170 ? 6.416 27.785 -9.497 1.00 97.94 170 GLU A C 1
ATOM 1337 O O . GLU A 1 170 ? 5.767 27.917 -8.460 1.00 97.94 170 GLU A O 1
ATOM 1342 N N . LEU A 1 171 ? 5.928 27.099 -10.541 1.00 98.00 171 LEU A N 1
ATOM 1343 C CA . LEU A 1 171 ? 4.613 26.442 -10.520 1.00 98.00 171 LEU A CA 1
ATOM 1344 C C . LEU A 1 171 ? 4.507 25.380 -9.420 1.00 98.00 171 LEU A C 1
ATOM 1346 O O . LEU A 1 171 ? 3.450 25.205 -8.813 1.00 98.00 171 LEU A O 1
ATOM 1350 N N . GLN A 1 172 ? 5.590 24.648 -9.186 1.00 98.00 172 GLN A N 1
ATOM 1351 C CA . GLN A 1 172 ? 5.629 23.582 -8.201 1.00 98.00 172 GLN A CA 1
ATOM 1352 C C . GLN A 1 172 ? 5.659 24.122 -6.763 1.00 98.00 172 GLN A C 1
ATOM 1354 O O . GLN A 1 172 ? 4.974 23.573 -5.900 1.00 98.00 172 GLN A O 1
ATOM 1359 N N . GLU A 1 173 ? 6.387 25.208 -6.504 1.00 98.12 173 GLU A N 1
ATOM 1360 C CA . GLU A 1 173 ? 6.338 25.921 -5.224 1.00 98.12 173 GLU A CA 1
ATOM 1361 C C . GLU A 1 173 ? 4.955 26.539 -4.992 1.00 98.12 173 GLU A C 1
ATOM 1363 O O . GLU A 1 173 ? 4.371 26.342 -3.924 1.00 98.12 173 GLU A O 1
ATOM 1368 N N . GLY A 1 174 ? 4.354 27.147 -6.021 1.00 97.31 174 GLY A N 1
ATOM 1369 C CA . GLY A 1 174 ? 2.958 27.591 -5.976 1.00 97.31 174 GLY A CA 1
ATOM 1370 C C . GLY A 1 174 ? 2.005 26.446 -5.617 1.00 97.31 174 GLY A C 1
ATOM 1371 O O . GLY A 1 174 ? 1.174 26.574 -4.723 1.00 97.31 174 GLY A O 1
ATOM 1372 N N . SER A 1 175 ? 2.189 25.260 -6.205 1.00 97.56 175 SER A N 1
ATOM 1373 C CA . SER A 1 175 ? 1.393 24.081 -5.852 1.00 97.56 175 SER A CA 1
ATOM 1374 C C . SER A 1 175 ? 1.538 23.654 -4.385 1.00 97.56 175 SER A C 1
ATOM 1376 O O . SER A 1 175 ? 0.580 23.115 -3.822 1.00 97.56 175 SER A O 1
ATOM 1378 N N . LYS A 1 176 ? 2.715 23.821 -3.770 1.00 97.50 176 LYS A N 1
ATOM 1379 C CA . LYS A 1 176 ? 2.929 23.507 -2.347 1.00 97.50 176 LYS A CA 1
ATOM 1380 C C . LYS A 1 176 ? 2.202 24.508 -1.458 1.00 97.50 176 LYS A C 1
ATOM 1382 O O . LYS A 1 176 ? 1.548 24.090 -0.504 1.00 97.50 176 LYS A O 1
ATOM 1387 N N . GLN A 1 177 ? 2.258 25.792 -1.809 1.00 97.12 177 GLN A N 1
ATOM 1388 C CA . GLN A 1 177 ? 1.526 26.858 -1.122 1.00 97.12 177 GLN A CA 1
ATOM 1389 C C . GLN A 1 177 ? 0.009 26.630 -1.199 1.00 97.12 177 GLN A C 1
ATOM 1391 O O . GLN A 1 177 ? -0.675 26.669 -0.180 1.00 97.12 177 GLN A O 1
ATOM 1396 N N . GLU A 1 178 ? -0.515 26.277 -2.375 1.00 96.88 178 GLU A N 1
ATOM 1397 C CA . GLU A 1 178 ? -1.931 25.937 -2.567 1.00 96.88 178 GLU A CA 1
ATOM 1398 C C . GLU A 1 178 ? -2.364 24.723 -1.723 1.00 96.88 178 GLU A C 1
ATOM 1400 O O . GLU A 1 178 ? -3.422 24.738 -1.088 1.00 96.88 178 GLU A O 1
ATOM 1405 N N . LEU A 1 179 ? -1.529 23.677 -1.646 1.00 95.19 179 LEU A N 1
ATOM 1406 C CA . LEU A 1 179 ? -1.791 22.514 -0.792 1.00 95.19 179 LEU A CA 1
ATOM 1407 C C . LEU A 1 179 ? -1.774 22.884 0.702 1.00 95.19 179 LEU A C 1
ATOM 1409 O O . LEU A 1 179 ? -2.619 22.402 1.467 1.00 95.19 179 LEU A O 1
ATOM 1413 N N . ALA A 1 180 ? -0.831 23.734 1.119 1.00 92.50 180 ALA A N 1
ATOM 1414 C CA . ALA A 1 180 ? -0.752 24.253 2.483 1.00 92.50 180 ALA A CA 1
ATOM 1415 C C . ALA A 1 180 ? -1.994 25.085 2.840 1.00 92.50 180 ALA A C 1
ATOM 1417 O O . ALA A 1 180 ? -2.533 24.925 3.930 1.00 92.50 180 ALA A O 1
ATOM 1418 N N . ALA A 1 181 ? -2.525 25.853 1.886 1.00 93.06 181 ALA A N 1
ATOM 1419 C CA . ALA A 1 181 ? -3.770 26.608 2.029 1.00 93.06 181 ALA A CA 1
ATOM 1420 C C . ALA A 1 181 ? -5.051 25.743 1.955 1.00 93.06 181 ALA A C 1
ATOM 1422 O O . ALA A 1 181 ? -6.157 26.269 2.062 1.00 93.06 181 ALA A O 1
ATOM 1423 N N . GLY A 1 182 ? -4.941 24.424 1.745 1.00 91.44 182 GLY A N 1
ATOM 1424 C CA . GLY A 1 182 ? -6.094 23.516 1.629 1.00 91.44 182 GLY A CA 1
ATOM 1425 C C . GLY A 1 182 ? -6.814 23.567 0.272 1.00 91.44 182 GLY A C 1
ATOM 1426 O O . GLY A 1 182 ? -7.879 22.969 0.101 1.00 91.44 182 GLY A O 1
ATOM 1427 N N . ARG A 1 183 ? -6.242 24.247 -0.729 1.00 95.38 183 ARG A N 1
ATOM 1428 C CA . ARG A 1 183 ? -6.795 24.375 -2.086 1.00 95.38 183 ARG A CA 1
ATOM 1429 C C . ARG A 1 183 ? -6.293 23.233 -2.978 1.00 95.38 183 ARG A C 1
ATOM 1431 O O . ARG A 1 183 ? -5.370 23.373 -3.777 1.00 95.38 183 ARG A O 1
ATOM 1438 N N . LEU A 1 184 ? -6.914 22.060 -2.817 1.00 95.62 184 LEU A N 1
ATOM 1439 C CA . LEU A 1 184 ? -6.450 20.799 -3.418 1.00 95.62 184 LEU A CA 1
ATOM 1440 C C . LEU A 1 184 ? -6.475 20.783 -4.958 1.00 95.62 184 LEU A C 1
ATOM 1442 O O . LEU A 1 184 ? -5.552 20.255 -5.578 1.00 95.62 184 LEU A O 1
ATOM 1446 N N . GLU A 1 185 ? -7.519 21.333 -5.579 1.00 96.62 185 GLU A N 1
ATOM 1447 C CA . GLU A 1 185 ? -7.664 21.347 -7.040 1.00 96.62 185 GLU A CA 1
ATOM 1448 C C . GLU A 1 185 ? -6.665 22.303 -7.723 1.00 96.62 185 GLU A C 1
ATOM 1450 O O . GLU A 1 185 ? -5.944 21.842 -8.617 1.00 96.62 185 GLU A O 1
ATOM 1455 N N . PRO A 1 186 ? -6.520 23.577 -7.292 1.00 97.94 186 PRO A N 1
ATOM 1456 C CA . PRO A 1 186 ? -5.465 24.457 -7.795 1.00 97.94 186 PRO A CA 1
ATOM 1457 C C . PRO A 1 186 ? -4.064 23.856 -7.660 1.00 97.94 186 PRO A C 1
ATOM 1459 O O . PRO A 1 186 ? -3.311 23.857 -8.636 1.00 97.94 186 PRO A O 1
ATOM 1462 N N . ALA A 1 187 ? -3.749 23.255 -6.505 1.00 97.38 187 ALA A N 1
ATOM 1463 C CA . ALA A 1 187 ? -2.485 22.555 -6.294 1.00 97.38 187 ALA A CA 1
ATOM 1464 C C . ALA A 1 187 ? -2.267 21.456 -7.351 1.00 97.38 187 ALA A C 1
ATOM 1466 O O . ALA A 1 187 ? -1.246 21.426 -8.041 1.00 97.38 187 ALA A O 1
ATOM 1467 N N . MET A 1 188 ? -3.256 20.583 -7.561 1.00 97.56 188 MET A N 1
ATOM 1468 C CA . MET A 1 188 ? -3.146 19.524 -8.567 1.00 97.56 188 MET A CA 1
ATOM 1469 C C . MET A 1 188 ? -2.944 20.085 -9.982 1.00 97.56 188 MET A C 1
ATOM 1471 O O . MET A 1 188 ? -2.073 19.616 -10.717 1.00 97.56 188 MET A O 1
ATOM 1475 N N . LYS A 1 189 ? -3.702 21.120 -10.363 1.00 98.00 189 LYS A N 1
ATOM 1476 C CA . LYS A 1 189 ? -3.597 21.767 -11.680 1.00 98.00 189 LYS A CA 1
ATOM 1477 C C . LYS A 1 189 ? -2.210 22.374 -11.907 1.00 98.00 189 LYS A C 1
ATOM 1479 O O . LYS A 1 189 ? -1.648 22.213 -12.992 1.00 98.00 189 LYS A O 1
ATOM 1484 N N . MET A 1 190 ? -1.638 23.034 -10.899 1.00 98.31 190 MET A N 1
ATOM 1485 C CA . MET A 1 190 ? -0.278 23.582 -10.960 1.00 98.31 190 MET A CA 1
ATOM 1486 C C . MET A 1 190 ? 0.781 22.480 -11.068 1.00 98.31 190 MET A C 1
ATOM 1488 O O . MET A 1 190 ? 1.646 22.566 -11.939 1.00 98.31 190 MET A O 1
ATOM 1492 N N . THR A 1 191 ? 0.667 21.409 -10.274 1.00 97.94 191 THR A N 1
ATOM 1493 C CA . THR A 1 191 ? 1.571 20.246 -10.348 1.00 97.94 191 THR A CA 1
ATOM 1494 C C . THR A 1 191 ? 1.574 19.621 -11.749 1.00 97.94 191 THR A C 1
ATOM 1496 O O . THR A 1 191 ? 2.633 19.318 -12.303 1.00 97.94 191 THR A O 1
ATOM 1499 N N . LEU A 1 192 ? 0.396 19.431 -12.354 1.00 96.62 192 LEU A N 1
ATOM 1500 C CA . LEU A 1 192 ? 0.280 18.873 -13.706 1.00 96.62 192 LEU A CA 1
ATOM 1501 C C . LEU A 1 192 ? 0.908 19.801 -14.756 1.00 96.62 192 LEU A C 1
ATOM 1503 O O . LEU A 1 192 ? 1.699 19.342 -15.579 1.00 96.62 192 LEU A O 1
ATOM 1507 N N . ARG A 1 193 ? 0.655 21.114 -14.669 1.00 97.19 193 ARG A N 1
ATOM 1508 C CA . ARG A 1 193 ? 1.283 22.113 -15.552 1.00 97.19 193 ARG A CA 1
ATOM 1509 C C . ARG A 1 193 ? 2.807 22.133 -15.424 1.00 97.19 193 ARG A C 1
ATOM 1511 O O . ARG A 1 193 ? 3.492 22.191 -16.444 1.00 97.19 193 ARG A O 1
ATOM 1518 N N . ALA A 1 194 ? 3.338 22.058 -14.200 1.00 96.81 194 ALA A N 1
ATOM 1519 C CA . ALA A 1 194 ? 4.776 21.964 -13.957 1.00 96.81 194 ALA A CA 1
ATOM 1520 C C . ALA A 1 194 ? 5.358 20.721 -14.646 1.00 96.81 194 ALA A C 1
ATOM 1522 O O . ALA A 1 194 ? 6.355 20.809 -15.361 1.00 96.81 194 ALA A O 1
ATOM 1523 N N . ARG A 1 195 ? 4.690 19.570 -14.518 1.00 96.62 195 ARG A N 1
ATOM 1524 C CA . ARG A 1 195 ? 5.103 18.317 -15.160 1.00 96.62 195 ARG A CA 1
ATOM 1525 C C . ARG A 1 195 ? 5.106 18.392 -16.688 1.00 96.62 195 ARG A C 1
ATOM 1527 O O . ARG A 1 195 ? 6.054 17.910 -17.312 1.00 96.62 195 ARG A O 1
ATOM 1534 N N . ASP A 1 196 ? 4.088 19.000 -17.286 1.00 95.19 196 ASP A N 1
ATOM 1535 C CA . ASP A 1 196 ? 4.019 19.191 -18.738 1.00 95.19 196 ASP A CA 1
ATOM 1536 C C . ASP A 1 196 ? 5.114 20.133 -19.239 1.00 95.19 196 ASP A C 1
ATOM 1538 O O . ASP A 1 196 ? 5.684 19.916 -20.313 1.00 95.19 196 ASP A O 1
ATOM 1542 N N . LEU A 1 197 ? 5.437 21.168 -18.458 1.00 95.50 197 LEU A N 1
ATOM 1543 C CA . LEU A 1 197 ? 6.521 22.089 -18.774 1.00 95.50 197 LEU A CA 1
ATOM 1544 C C . LEU A 1 197 ? 7.877 21.379 -18.728 1.00 95.50 197 LEU A C 1
ATOM 1546 O O . LEU A 1 197 ? 8.591 21.429 -19.721 1.00 95.50 197 LEU A O 1
ATOM 1550 N N . ILE A 1 198 ? 8.166 20.602 -17.674 1.00 94.69 198 ILE A N 1
ATOM 1551 C CA . ILE A 1 198 ? 9.366 19.743 -17.609 1.00 94.69 198 ILE A CA 1
ATOM 1552 C C . ILE A 1 198 ? 9.459 18.862 -18.857 1.00 94.69 198 ILE A C 1
ATOM 1554 O O . ILE A 1 198 ? 10.510 18.775 -19.482 1.00 94.69 198 ILE A O 1
ATOM 1558 N N . GLY A 1 199 ? 8.360 18.207 -19.241 1.00 90.44 199 GLY A N 1
ATOM 1559 C CA . GLY A 1 199 ? 8.342 17.313 -20.396 1.00 90.44 199 GLY A CA 1
ATOM 1560 C C . GLY A 1 199 ? 8.581 18.019 -21.733 1.00 90.44 199 GLY A C 1
ATOM 1561 O O . GLY A 1 199 ? 9.168 17.419 -22.631 1.00 90.44 199 GLY A O 1
ATOM 1562 N N . ARG A 1 200 ? 8.118 19.262 -21.903 1.00 90.56 200 ARG A N 1
ATOM 1563 C CA . ARG A 1 200 ? 8.386 20.072 -23.105 1.00 90.56 200 ARG A CA 1
ATOM 1564 C C . ARG A 1 200 ? 9.816 20.598 -23.115 1.00 90.56 200 ARG A C 1
ATOM 1566 O O . ARG A 1 200 ? 10.521 20.382 -24.090 1.00 90.56 200 ARG A O 1
ATOM 1573 N N . THR A 1 201 ? 10.255 21.195 -22.012 1.00 89.69 201 THR A N 1
ATOM 1574 C CA . THR A 1 201 ? 11.595 21.765 -21.864 1.00 89.69 201 THR A CA 1
ATOM 1575 C C . THR A 1 201 ? 12.679 20.711 -22.029 1.00 89.69 201 THR A C 1
ATOM 1577 O O . THR A 1 201 ? 13.606 20.914 -22.798 1.00 89.69 201 THR A O 1
ATOM 1580 N N . MET A 1 202 ? 12.530 19.542 -21.399 1.00 89.00 202 MET A N 1
ATOM 1581 C CA . MET A 1 202 ? 13.502 18.464 -21.580 1.00 89.00 202 MET A CA 1
ATOM 1582 C C . MET A 1 202 ? 13.474 17.878 -22.990 1.00 89.00 202 MET A C 1
ATOM 1584 O O . MET A 1 202 ? 14.502 17.424 -23.456 1.00 89.00 202 MET A O 1
ATOM 1588 N N . ARG A 1 203 ? 12.333 17.875 -23.692 1.00 85.19 203 ARG A N 1
ATOM 1589 C CA . ARG A 1 203 ? 12.303 17.444 -25.101 1.00 85.19 203 ARG A CA 1
ATOM 1590 C C . ARG A 1 203 ? 13.031 18.415 -26.025 1.00 85.19 203 ARG A C 1
ATOM 1592 O O . ARG A 1 203 ? 13.602 17.954 -26.997 1.00 85.19 203 ARG A O 1
ATOM 1599 N N . ALA A 1 204 ? 12.972 19.712 -25.732 1.00 83.25 204 ALA A N 1
ATOM 1600 C CA . ALA A 1 204 ? 13.665 20.734 -26.508 1.00 83.25 204 ALA A CA 1
ATOM 1601 C C . ALA A 1 204 ? 15.173 20.761 -26.213 1.00 83.25 204 ALA A C 1
ATOM 1603 O O . ALA A 1 204 ? 15.958 20.902 -27.134 1.00 83.25 204 ALA A O 1
ATOM 1604 N N . ALA A 1 205 ? 15.560 20.593 -24.944 1.00 81.94 205 ALA A N 1
ATOM 1605 C CA . ALA A 1 205 ? 16.957 20.657 -24.511 1.00 81.94 205 ALA A CA 1
ATOM 1606 C C . ALA A 1 205 ? 17.761 19.372 -24.753 1.00 81.94 205 ALA A C 1
ATOM 1608 O O . ALA A 1 205 ? 18.985 19.388 -24.703 1.00 81.94 205 ALA A O 1
ATOM 1609 N N . LEU A 1 206 ? 17.086 18.237 -24.942 1.00 79.25 206 LEU A N 1
ATOM 1610 C CA . LEU A 1 206 ? 17.755 17.005 -25.340 1.00 79.25 206 LEU A CA 1
ATOM 1611 C C . LEU A 1 206 ? 18.003 17.063 -26.845 1.00 79.25 206 LEU A C 1
ATOM 1613 O O . LEU A 1 206 ? 17.084 16.842 -27.633 1.00 79.25 206 LEU A O 1
ATOM 1617 N N . ASP A 1 207 ? 19.248 17.343 -27.216 1.00 69.12 207 ASP A N 1
ATOM 1618 C CA . ASP A 1 207 ? 19.672 17.434 -28.609 1.00 69.12 207 ASP A CA 1
ATOM 1619 C C . ASP A 1 207 ? 19.407 16.170 -29.410 1.00 69.12 207 ASP A C 1
ATOM 1621 O O . ASP A 1 207 ? 19.389 15.050 -28.886 1.00 69.12 207 ASP A O 1
ATOM 1625 N N . SER A 1 208 ? 19.317 16.342 -30.730 1.00 65.44 208 SER A N 1
ATOM 1626 C CA . SER A 1 208 ? 19.277 15.238 -31.690 1.00 65.44 208 SER A CA 1
ATOM 1627 C C . SER A 1 208 ? 20.420 14.238 -31.466 1.00 65.44 208 SER A C 1
ATOM 1629 O O . SER A 1 208 ? 20.193 13.037 -31.602 1.00 65.44 208 SER A O 1
ATOM 1631 N N . ALA A 1 209 ? 21.603 14.700 -31.043 1.00 66.00 209 ALA A N 1
ATOM 1632 C CA . ALA A 1 209 ? 22.759 13.863 -30.722 1.00 66.00 209 ALA A CA 1
ATOM 1633 C C . ALA A 1 209 ? 22.547 12.998 -29.466 1.00 66.00 209 ALA A C 1
ATOM 1635 O O . ALA A 1 209 ? 22.815 11.794 -29.482 1.00 66.00 209 ALA A O 1
ATOM 1636 N N . GLU A 1 210 ? 22.001 13.555 -28.383 1.00 73.81 210 GLU A N 1
ATOM 1637 C CA . GLU A 1 210 ? 21.687 12.772 -27.184 1.00 73.81 210 GLU A CA 1
ATOM 1638 C C . GLU A 1 210 ? 20.514 11.822 -27.409 1.00 73.81 210 GLU A C 1
ATOM 1640 O O . GLU A 1 210 ? 20.539 10.670 -26.967 1.00 73.81 210 GLU A O 1
ATOM 1645 N N . VAL A 1 211 ? 19.498 12.273 -28.146 1.00 79.12 211 VAL A N 1
ATOM 1646 C CA . VAL A 1 211 ? 18.385 11.428 -28.582 1.00 79.12 211 VAL A CA 1
ATOM 1647 C C . VAL A 1 211 ? 18.905 10.287 -29.456 1.00 79.12 211 VAL A C 1
ATOM 1649 O O . VAL A 1 211 ? 18.476 9.148 -29.263 1.00 79.12 211 VAL A O 1
ATOM 1652 N N . ALA A 1 212 ? 19.867 10.545 -30.346 1.00 81.75 212 ALA A N 1
ATOM 1653 C CA . ALA A 1 212 ? 20.529 9.524 -31.151 1.00 81.75 212 ALA A CA 1
ATOM 1654 C C . ALA A 1 212 ? 21.320 8.536 -30.281 1.00 81.75 212 ALA A C 1
ATOM 1656 O O . ALA A 1 212 ? 21.168 7.327 -30.451 1.00 81.75 212 ALA A O 1
ATOM 1657 N N . MET A 1 213 ? 22.073 9.008 -29.284 1.00 84.31 213 MET A N 1
ATOM 1658 C CA . MET A 1 213 ? 22.794 8.142 -28.343 1.00 84.31 213 MET A CA 1
ATOM 1659 C C . MET A 1 213 ? 21.835 7.262 -27.525 1.00 84.31 213 MET A C 1
ATOM 1661 O O . MET A 1 213 ? 22.063 6.064 -27.328 1.00 84.31 213 MET A O 1
ATOM 1665 N N . VAL A 1 214 ? 20.721 7.828 -27.053 1.00 84.44 214 VAL A N 1
ATOM 1666 C CA . VAL A 1 214 ? 19.693 7.078 -26.322 1.00 84.44 214 VAL A CA 1
ATOM 1667 C C . VAL A 1 214 ? 18.977 6.094 -27.238 1.00 84.44 214 VAL A C 1
ATOM 1669 O O . VAL A 1 214 ? 18.714 4.971 -26.806 1.00 84.44 214 VAL A O 1
ATOM 1672 N N . ARG A 1 215 ? 18.702 6.466 -28.492 1.00 87.69 215 ARG A N 1
ATOM 1673 C CA . ARG A 1 215 ? 18.168 5.573 -29.529 1.00 87.69 215 ARG A CA 1
ATOM 1674 C C . ARG A 1 215 ? 19.109 4.401 -29.761 1.00 87.69 215 ARG A C 1
ATOM 1676 O O . ARG A 1 215 ? 18.682 3.251 -29.687 1.00 87.69 215 ARG A O 1
ATOM 1683 N N . GLU A 1 216 ? 20.395 4.665 -29.941 1.00 89.25 216 GLU A N 1
ATOM 1684 C CA . GLU A 1 216 ? 21.408 3.635 -30.142 1.00 89.25 216 GLU A CA 1
ATOM 1685 C C . GLU A 1 216 ? 21.503 2.696 -28.927 1.00 89.25 216 GLU A C 1
ATOM 1687 O O . GLU A 1 216 ? 21.493 1.469 -29.063 1.00 89.25 216 GLU A O 1
ATOM 1692 N N . ARG A 1 217 ? 21.489 3.252 -27.708 1.00 89.19 217 ARG A N 1
ATOM 1693 C CA . ARG A 1 217 ? 21.452 2.473 -26.463 1.00 89.19 217 ARG A CA 1
ATOM 1694 C C . ARG A 1 217 ? 20.175 1.642 -26.336 1.00 89.19 217 ARG A C 1
ATOM 1696 O O . ARG A 1 217 ? 20.250 0.489 -25.902 1.00 89.19 217 ARG A O 1
ATOM 1703 N N . ALA A 1 218 ? 19.017 2.201 -26.686 1.00 90.81 218 ALA A N 1
ATOM 1704 C CA . ALA A 1 218 ? 17.737 1.502 -26.673 1.00 90.81 218 ALA A CA 1
ATOM 1705 C C . ALA A 1 218 ? 17.757 0.325 -27.652 1.00 90.81 218 ALA A C 1
ATOM 1707 O O . ALA A 1 218 ? 17.419 -0.790 -27.257 1.00 90.81 218 ALA A O 1
ATOM 1708 N N . MET A 1 219 ? 18.272 0.538 -28.864 1.00 93.62 219 MET A N 1
ATOM 1709 C CA . MET A 1 219 ? 18.448 -0.497 -29.881 1.00 93.62 219 MET A CA 1
ATOM 1710 C C . MET A 1 219 ? 19.427 -1.587 -29.445 1.00 93.62 219 MET A C 1
ATOM 1712 O O . MET A 1 219 ? 19.126 -2.773 -29.584 1.00 93.62 219 MET A O 1
ATOM 1716 N N . ARG A 1 220 ? 20.577 -1.230 -28.857 1.00 94.75 220 ARG A N 1
ATOM 1717 C CA . ARG A 1 220 ? 21.518 -2.212 -28.291 1.00 94.75 220 ARG A CA 1
ATOM 1718 C C . ARG A 1 220 ? 20.864 -3.047 -27.190 1.00 94.75 220 ARG A C 1
ATOM 1720 O O . ARG A 1 220 ? 20.995 -4.271 -27.185 1.00 94.75 220 ARG A O 1
ATOM 1727 N N . PHE A 1 221 ? 20.136 -2.407 -26.276 1.00 93.31 221 PHE A N 1
ATOM 1728 C CA . PHE A 1 221 ? 19.465 -3.091 -25.169 1.00 93.31 221 PHE A CA 1
ATOM 1729 C C . PHE A 1 221 ? 18.310 -3.981 -25.645 1.00 93.31 221 PHE A C 1
ATOM 1731 O O . PHE A 1 221 ? 18.144 -5.093 -25.139 1.00 93.31 221 PHE A O 1
ATOM 1738 N N . TRP A 1 222 ? 17.550 -3.521 -26.640 1.00 96.31 222 TRP A N 1
ATOM 1739 C CA . TRP A 1 222 ? 16.554 -4.316 -27.348 1.00 96.31 222 TRP A CA 1
ATOM 1740 C C . TRP A 1 222 ? 17.211 -5.550 -27.977 1.00 96.31 222 TRP A C 1
ATOM 1742 O O . TRP A 1 222 ? 16.865 -6.657 -27.581 1.00 96.31 222 TRP A O 1
ATOM 1752 N N . LYS A 1 223 ? 18.247 -5.401 -28.819 1.00 97.19 223 LYS A N 1
ATOM 1753 C CA . LYS A 1 223 ? 18.965 -6.535 -29.446 1.00 97.19 223 LYS A CA 1
ATOM 1754 C C . LYS A 1 223 ? 19.464 -7.554 -28.415 1.00 97.19 223 LYS A C 1
ATOM 1756 O O . LYS A 1 223 ? 19.323 -8.758 -28.611 1.00 97.19 223 LYS A O 1
ATOM 1761 N N . GLN A 1 224 ? 20.040 -7.092 -27.303 1.00 97.12 224 GLN A N 1
ATOM 1762 C CA . GLN A 1 224 ? 20.483 -7.981 -26.222 1.00 97.12 224 GLN A CA 1
ATOM 1763 C C . GLN A 1 224 ? 19.318 -8.747 -25.586 1.00 97.12 224 GLN A C 1
ATOM 1765 O O . GLN A 1 224 ? 19.440 -9.945 -25.333 1.00 97.12 224 GLN A O 1
ATOM 1770 N N . THR A 1 225 ? 18.200 -8.068 -25.331 1.00 96.62 225 THR A N 1
ATOM 1771 C CA . THR A 1 225 ? 17.013 -8.666 -24.703 1.00 96.62 225 THR A CA 1
ATOM 1772 C C . THR A 1 225 ? 16.328 -9.649 -25.655 1.00 96.62 225 THR A C 1
ATOM 1774 O O . THR A 1 225 ? 15.963 -10.737 -25.225 1.00 96.62 225 THR A O 1
ATOM 1777 N N . ASP A 1 226 ? 16.274 -9.347 -26.953 1.00 97.69 226 ASP A N 1
ATOM 1778 C CA . ASP A 1 226 ? 15.765 -10.248 -27.994 1.00 97.69 226 ASP A CA 1
ATOM 1779 C C . ASP A 1 226 ? 16.572 -11.555 -28.047 1.00 97.69 226 ASP A C 1
ATOM 1781 O O . ASP A 1 226 ? 16.017 -12.651 -27.999 1.00 97.69 226 ASP A O 1
ATOM 1785 N N . ARG A 1 227 ? 17.910 -11.462 -28.004 1.00 97.75 227 ARG A N 1
ATOM 1786 C CA . ARG A 1 227 ? 18.782 -12.646 -27.886 1.00 97.75 227 ARG A CA 1
ATOM 1787 C C . ARG A 1 227 ? 18.515 -13.447 -26.609 1.00 97.75 227 ARG A C 1
ATOM 1789 O O . ARG A 1 227 ? 18.676 -14.664 -26.614 1.00 97.75 227 ARG A O 1
ATOM 1796 N N . MET A 1 228 ? 18.153 -12.799 -25.498 1.00 97.12 228 MET A N 1
ATOM 1797 C CA . MET A 1 228 ? 17.769 -13.508 -24.271 1.00 97.12 228 MET A CA 1
ATOM 1798 C C . MET A 1 228 ? 16.432 -14.232 -24.442 1.00 97.12 228 MET A C 1
ATOM 1800 O O . MET A 1 228 ? 16.363 -15.409 -24.103 1.00 97.12 228 MET A O 1
ATOM 1804 N N . ILE A 1 229 ? 15.422 -13.572 -25.018 1.00 96.69 229 ILE A N 1
ATOM 1805 C CA . ILE A 1 229 ? 14.108 -14.162 -25.318 1.00 96.69 229 ILE A CA 1
ATOM 1806 C C . ILE A 1 229 ? 14.280 -15.409 -26.189 1.00 96.69 229 ILE A C 1
ATOM 1808 O O . ILE A 1 229 ? 13.868 -16.488 -25.777 1.00 96.69 229 ILE A O 1
ATOM 1812 N N . ARG A 1 230 ? 15.007 -15.309 -27.311 1.00 96.75 230 ARG A N 1
ATOM 1813 C CA . ARG A 1 230 ? 15.267 -16.450 -28.214 1.00 96.75 230 ARG A CA 1
ATOM 1814 C C . ARG A 1 230 ? 16.055 -17.594 -27.569 1.00 96.75 230 ARG A C 1
ATOM 1816 O O . ARG A 1 230 ? 16.006 -18.724 -28.046 1.00 96.75 230 ARG A O 1
ATOM 1823 N N . ARG A 1 231 ? 16.874 -17.317 -26.548 1.00 95.31 231 ARG A N 1
ATOM 1824 C CA . ARG A 1 231 ? 17.580 -18.369 -25.793 1.00 95.31 231 ARG A CA 1
ATOM 1825 C C . ARG A 1 231 ? 16.647 -19.088 -24.829 1.00 95.31 231 ARG A C 1
ATOM 1827 O O . ARG A 1 231 ? 16.797 -20.288 -24.659 1.00 95.31 231 ARG A O 1
ATOM 1834 N N . ILE A 1 232 ? 15.728 -18.362 -24.199 1.00 93.56 232 ILE A N 1
ATOM 1835 C CA . ILE A 1 232 ? 14.740 -18.939 -23.285 1.00 93.56 232 ILE A CA 1
ATOM 1836 C C . ILE A 1 232 ? 13.697 -19.738 -24.054 1.00 93.56 232 ILE A C 1
ATOM 1838 O O . ILE A 1 232 ? 13.377 -20.842 -23.647 1.00 93.56 232 ILE A O 1
ATOM 1842 N N . GLU A 1 233 ? 13.222 -19.211 -25.179 1.00 94.50 233 GLU A N 1
ATOM 1843 C CA . GLU A 1 233 ? 12.256 -19.882 -26.053 1.00 94.50 233 GLU A CA 1
ATOM 1844 C C . GLU A 1 233 ? 12.744 -21.256 -26.527 1.00 94.50 233 GLU A C 1
ATOM 1846 O O . GLU A 1 233 ? 11.954 -22.175 -26.641 1.00 94.50 233 GLU A O 1
ATOM 1851 N N . ARG A 1 234 ? 14.056 -21.426 -26.727 1.00 94.12 234 ARG A N 1
ATOM 1852 C CA . ARG A 1 234 ? 14.660 -22.725 -27.070 1.00 94.12 234 ARG A CA 1
ATOM 1853 C C . ARG A 1 234 ? 14.813 -23.693 -25.893 1.00 94.12 234 ARG A C 1
ATOM 1855 O O . ARG A 1 234 ? 15.178 -24.837 -26.113 1.00 94.12 234 ARG A O 1
ATOM 1862 N N . ARG A 1 235 ? 14.656 -23.221 -24.655 1.00 89.81 235 ARG A N 1
ATOM 1863 C CA . ARG A 1 235 ? 14.882 -24.004 -23.425 1.00 89.81 235 ARG A CA 1
ATOM 1864 C C . ARG A 1 235 ? 13.602 -24.344 -22.679 1.00 89.81 235 ARG A C 1
ATOM 1866 O O . ARG A 1 235 ? 13.641 -25.169 -21.776 1.00 89.81 235 ARG A O 1
ATOM 1873 N N . ILE A 1 236 ? 12.523 -23.628 -22.964 1.00 84.81 236 ILE A N 1
ATOM 1874 C CA . ILE A 1 236 ? 11.246 -23.792 -22.291 1.00 84.81 236 ILE A CA 1
ATOM 1875 C C . ILE A 1 236 ? 10.291 -24.387 -23.304 1.00 84.81 236 ILE A C 1
ATOM 1877 O O . ILE A 1 236 ? 9.989 -23.735 -24.302 1.00 84.81 236 ILE A O 1
ATOM 1881 N N . ASP A 1 237 ? 9.811 -25.587 -23.008 1.00 83.69 237 ASP A N 1
ATOM 1882 C CA . ASP A 1 237 ? 8.650 -26.127 -23.688 1.00 83.69 237 ASP A CA 1
ATOM 1883 C C . ASP A 1 237 ? 7.408 -25.326 -23.262 1.00 83.69 237 ASP A C 1
ATOM 1885 O O . ASP A 1 237 ? 7.150 -25.115 -22.069 1.00 83.69 237 ASP A O 1
ATOM 1889 N N . ASN A 1 238 ? 6.690 -24.780 -24.244 1.00 80.94 238 ASN A N 1
ATOM 1890 C CA . ASN A 1 238 ? 5.507 -23.966 -23.981 1.00 80.94 238 ASN A CA 1
ATOM 1891 C C . ASN A 1 238 ? 4.313 -24.828 -23.563 1.00 80.94 238 ASN A C 1
ATOM 1893 O O . ASN A 1 238 ? 3.448 -24.314 -22.845 1.00 80.94 238 ASN A O 1
ATOM 1897 N N . ASP A 1 239 ? 4.290 -26.094 -23.977 1.00 82.38 239 ASP A N 1
ATOM 1898 C CA . ASP A 1 239 ? 3.179 -27.006 -23.727 1.00 82.38 239 ASP A CA 1
ATOM 1899 C C . ASP A 1 239 ? 3.238 -27.531 -22.284 1.00 82.38 239 ASP A C 1
ATOM 1901 O O . ASP A 1 239 ? 2.230 -27.519 -21.574 1.00 82.38 239 ASP A O 1
ATOM 1905 N N . ASP A 1 240 ? 4.445 -27.804 -21.781 1.00 78.75 240 ASP A N 1
ATOM 1906 C CA . ASP A 1 240 ? 4.660 -28.259 -20.401 1.00 78.75 240 ASP A CA 1
ATOM 1907 C C . ASP A 1 240 ? 4.475 -27.143 -19.356 1.00 78.75 240 ASP A C 1
ATOM 1909 O O . ASP A 1 240 ? 4.217 -27.392 -18.172 1.00 78.75 240 ASP A O 1
ATOM 1913 N N . ASN A 1 241 ? 4.626 -25.872 -19.755 1.00 80.06 241 ASN A N 1
ATOM 1914 C CA . ASN A 1 241 ? 4.610 -24.746 -18.822 1.00 80.06 241 ASN A CA 1
ATOM 1915 C C . ASN A 1 241 ? 3.770 -23.544 -19.301 1.00 80.06 241 ASN A C 1
ATOM 1917 O O . ASN A 1 241 ? 4.314 -22.517 -19.739 1.00 80.06 241 ASN A O 1
ATOM 1921 N N . PRO A 1 242 ? 2.441 -23.556 -19.066 1.00 82.44 242 PRO A N 1
ATOM 1922 C CA . PRO A 1 242 ? 1.540 -22.487 -19.509 1.00 82.44 242 PRO A CA 1
ATOM 1923 C C . PRO A 1 242 ? 1.807 -21.137 -18.822 1.00 82.44 242 PRO A C 1
ATOM 1925 O O . PRO A 1 242 ? 1.425 -20.070 -19.318 1.00 82.44 242 PRO A O 1
ATOM 1928 N N . ARG A 1 243 ? 2.456 -21.123 -17.649 1.00 83.81 243 ARG A N 1
ATOM 1929 C CA . ARG A 1 243 ? 2.884 -19.870 -17.006 1.00 83.81 243 ARG A CA 1
ATOM 1930 C C . ARG A 1 243 ? 4.076 -19.265 -17.742 1.00 83.81 243 ARG A C 1
ATOM 1932 O O . ARG A 1 243 ? 4.068 -18.059 -17.990 1.00 83.81 243 ARG A O 1
ATOM 1939 N N . ALA A 1 244 ? 5.075 -20.073 -18.082 1.00 86.88 244 ALA A N 1
ATOM 1940 C CA . ALA A 1 244 ? 6.237 -19.606 -18.822 1.00 86.88 244 ALA A CA 1
ATOM 1941 C C . ALA A 1 244 ? 5.848 -19.145 -20.232 1.00 86.88 244 ALA A C 1
ATOM 1943 O O . ALA A 1 244 ? 6.277 -18.065 -20.632 1.00 86.88 244 ALA A O 1
ATOM 1944 N N . ALA A 1 245 ? 4.941 -19.854 -20.911 1.00 89.00 245 ALA A N 1
ATOM 1945 C CA . ALA A 1 245 ? 4.386 -19.430 -22.197 1.00 89.00 245 ALA A CA 1
ATOM 1946 C C . ALA A 1 245 ? 3.725 -18.036 -22.119 1.00 89.00 245 ALA A C 1
ATOM 1948 O O . ALA A 1 245 ? 4.002 -17.152 -22.935 1.00 89.00 245 ALA A O 1
ATOM 1949 N N . ARG A 1 246 ? 2.910 -17.776 -21.080 1.00 91.00 246 ARG A N 1
ATOM 1950 C CA . ARG A 1 246 ? 2.304 -16.448 -20.849 1.00 91.00 246 ARG A CA 1
ATOM 1951 C C . ARG A 1 246 ? 3.347 -15.354 -20.614 1.00 91.00 246 ARG A C 1
ATOM 1953 O O . ARG A 1 246 ? 3.236 -14.278 -21.199 1.00 91.00 246 ARG A O 1
ATOM 1960 N N . LEU A 1 247 ? 4.361 -15.617 -19.787 1.00 92.69 247 LEU A N 1
ATOM 1961 C CA . LEU A 1 247 ? 5.446 -14.659 -19.538 1.00 92.69 247 LEU A CA 1
ATOM 1962 C C . LEU A 1 247 ? 6.278 -14.403 -20.802 1.00 92.69 247 LEU A C 1
ATOM 1964 O O . LEU A 1 247 ? 6.629 -13.254 -21.070 1.00 92.69 247 LEU A O 1
ATOM 1968 N N . LEU A 1 248 ? 6.539 -15.436 -21.607 1.00 94.88 248 LEU A N 1
ATOM 1969 C CA . LEU A 1 248 ? 7.247 -15.310 -22.878 1.00 94.88 248 LEU A CA 1
ATOM 1970 C C . LEU A 1 248 ? 6.474 -14.412 -23.844 1.00 94.88 248 LEU A C 1
ATOM 1972 O O . LEU A 1 248 ? 7.058 -13.499 -24.429 1.00 94.88 248 LEU A O 1
ATOM 1976 N N . LYS A 1 249 ? 5.157 -14.622 -23.958 1.00 95.81 249 LYS A N 1
ATOM 1977 C CA . LYS A 1 249 ? 4.270 -13.771 -24.758 1.00 95.81 249 LYS A CA 1
ATOM 1978 C C . LYS A 1 249 ? 4.326 -12.316 -24.291 1.00 95.81 249 LYS A C 1
ATOM 1980 O O . LYS A 1 249 ? 4.616 -11.439 -25.093 1.00 95.81 249 LYS A O 1
ATOM 1985 N N . MET A 1 250 ? 4.165 -12.061 -22.989 1.00 97.06 250 MET A N 1
ATOM 1986 C CA . MET A 1 250 ? 4.267 -10.704 -22.432 1.00 97.06 250 MET A CA 1
ATOM 1987 C C . MET A 1 250 ? 5.632 -10.056 -22.705 1.00 97.06 250 MET A C 1
ATOM 1989 O O . MET A 1 250 ? 5.702 -8.869 -23.021 1.00 97.06 250 MET A O 1
ATOM 1993 N N . ALA A 1 251 ? 6.725 -10.816 -22.583 1.00 97.31 251 ALA A N 1
ATOM 1994 C CA . ALA A 1 251 ? 8.062 -10.320 -22.884 1.00 97.31 251 ALA A CA 1
ATOM 1995 C C . ALA A 1 251 ? 8.208 -9.956 -24.367 1.00 97.31 251 ALA A C 1
ATOM 1997 O O . ALA A 1 251 ? 8.774 -8.905 -24.664 1.00 97.31 251 ALA A O 1
ATOM 1998 N N . LYS A 1 252 ? 7.678 -10.780 -25.281 1.00 97.69 252 LYS A N 1
ATOM 1999 C CA . LYS A 1 252 ? 7.646 -10.503 -26.725 1.00 97.69 252 LYS A CA 1
ATOM 2000 C C . LYS A 1 252 ? 6.793 -9.277 -27.050 1.00 97.69 252 LYS A C 1
ATOM 2002 O O . LYS A 1 252 ? 7.257 -8.419 -27.791 1.00 97.69 252 LYS A O 1
ATOM 2007 N N . ASP A 1 253 ? 5.616 -9.136 -26.448 1.00 97.88 253 ASP A N 1
ATOM 2008 C CA . ASP A 1 253 ? 4.737 -7.978 -26.651 1.00 97.88 253 ASP A CA 1
ATOM 2009 C C . ASP A 1 253 ? 5.423 -6.671 -26.218 1.00 97.88 253 ASP A C 1
ATOM 2011 O O . ASP A 1 253 ? 5.443 -5.688 -26.959 1.00 97.88 253 ASP A O 1
ATOM 2015 N N . GLU A 1 254 ? 6.052 -6.661 -25.038 1.00 97.69 254 GLU A N 1
ATOM 2016 C CA . GLU A 1 254 ? 6.851 -5.524 -24.565 1.00 97.69 254 GLU A CA 1
ATOM 2017 C C . GLU A 1 254 ? 8.065 -5.259 -25.469 1.00 97.69 254 GLU A C 1
ATOM 2019 O O . GLU A 1 254 ? 8.417 -4.110 -25.731 1.00 97.69 254 GLU A O 1
ATOM 2024 N N . GLN A 1 255 ? 8.696 -6.309 -25.988 1.00 97.19 255 GLN A N 1
ATOM 2025 C CA . GLN A 1 255 ? 9.843 -6.199 -26.881 1.00 97.19 255 GLN A CA 1
ATOM 2026 C C . GLN A 1 255 ? 9.465 -5.674 -28.277 1.00 97.19 255 GLN A C 1
ATOM 2028 O O . GLN A 1 255 ? 10.237 -4.917 -28.869 1.00 97.19 255 GLN A O 1
ATOM 2033 N N . ASN A 1 256 ? 8.283 -6.025 -28.784 1.00 97.50 256 ASN A N 1
ATOM 2034 C CA . ASN A 1 256 ? 7.731 -5.502 -30.032 1.00 97.50 256 ASN A CA 1
ATOM 2035 C C . ASN A 1 256 ? 7.392 -4.018 -29.879 1.00 97.50 256 ASN A C 1
ATOM 2037 O O . ASN A 1 256 ? 7.911 -3.204 -30.633 1.00 97.50 256 ASN A O 1
ATOM 2041 N N . ARG A 1 257 ? 6.699 -3.631 -28.797 1.00 97.25 257 ARG A N 1
ATOM 2042 C CA . ARG A 1 257 ? 6.482 -2.208 -28.464 1.00 97.25 257 ARG A CA 1
ATOM 2043 C C . ARG A 1 257 ? 7.794 -1.434 -28.372 1.00 97.25 257 ARG A C 1
ATOM 2045 O O . ARG A 1 257 ? 7.871 -0.281 -28.787 1.00 97.25 257 ARG A O 1
ATOM 2052 N N . ALA A 1 258 ? 8.834 -2.048 -27.806 1.00 95.81 258 ALA A N 1
ATOM 2053 C CA . ALA A 1 258 ? 10.149 -1.429 -27.734 1.00 95.81 258 ALA A CA 1
ATOM 2054 C C . ALA A 1 258 ? 10.780 -1.210 -29.117 1.00 95.81 258 ALA A C 1
ATOM 2056 O O . ALA A 1 258 ? 11.430 -0.186 -29.306 1.00 95.81 258 ALA A O 1
ATOM 2057 N N . ARG A 1 259 ? 10.590 -2.141 -30.059 1.00 96.62 259 ARG A N 1
ATOM 2058 C CA . ARG A 1 259 ? 11.046 -2.011 -31.448 1.00 96.62 259 ARG A CA 1
ATOM 2059 C C . ARG A 1 259 ? 10.305 -0.885 -32.162 1.00 96.62 259 ARG A C 1
ATOM 2061 O O . ARG A 1 259 ? 10.960 -0.000 -32.699 1.00 96.62 259 ARG A O 1
ATOM 2068 N N . ASP A 1 260 ? 8.977 -0.897 -32.106 1.00 96.38 260 ASP A N 1
ATOM 2069 C CA . ASP A 1 260 ? 8.124 0.056 -32.828 1.00 96.38 260 ASP A CA 1
ATOM 2070 C C . ASP A 1 260 ? 8.384 1.499 -32.368 1.00 96.38 260 ASP A C 1
ATOM 2072 O O . ASP A 1 260 ? 8.414 2.432 -33.159 1.00 96.38 260 ASP A O 1
ATOM 2076 N N . LEU A 1 261 ? 8.658 1.683 -31.073 1.00 95.00 261 LEU A N 1
ATOM 2077 C CA . LEU A 1 261 ? 8.940 2.993 -30.485 1.00 95.00 261 LEU A CA 1
ATOM 2078 C C . LEU A 1 261 ? 10.409 3.428 -30.599 1.00 95.00 261 LEU A C 1
ATOM 2080 O O . LEU A 1 261 ? 10.743 4.517 -30.128 1.00 95.00 261 LEU A O 1
ATOM 2084 N N . ALA A 1 262 ? 11.315 2.588 -31.109 1.00 92.81 262 ALA A N 1
ATOM 2085 C CA . ALA A 1 262 ? 12.753 2.840 -31.005 1.00 92.81 262 ALA A CA 1
ATOM 2086 C C . ALA A 1 262 ? 13.192 4.087 -31.780 1.00 92.81 262 ALA A C 1
ATOM 2088 O O . ALA A 1 262 ? 14.033 4.844 -31.291 1.00 92.81 262 ALA A O 1
ATOM 2089 N N . GLU A 1 263 ? 12.608 4.315 -32.954 1.00 88.12 263 GLU A N 1
ATOM 2090 C CA . GLU A 1 263 ? 12.964 5.436 -33.821 1.00 88.12 263 GLU A CA 1
ATOM 2091 C C . GLU A 1 263 ? 12.386 6.748 -33.286 1.00 88.12 263 GLU A C 1
ATOM 2093 O O . GLU A 1 263 ? 13.136 7.683 -32.996 1.00 88.12 263 GLU A O 1
ATOM 2098 N N . GLU A 1 264 ? 11.078 6.802 -33.054 1.00 88.62 264 GLU A N 1
ATOM 2099 C CA . GLU A 1 264 ? 10.373 8.036 -32.686 1.00 88.62 264 GLU A CA 1
ATOM 2100 C C . GLU A 1 264 ? 10.488 8.381 -31.193 1.00 88.62 264 GLU A C 1
ATOM 2102 O O . GLU A 1 264 ? 10.502 9.550 -30.794 1.00 88.62 264 GLU A O 1
ATOM 2107 N N . HIS A 1 265 ? 10.557 7.366 -30.326 1.00 88.62 265 HIS A N 1
ATOM 2108 C CA . HIS A 1 265 ? 10.409 7.512 -28.877 1.00 88.62 265 HIS A CA 1
ATOM 2109 C C . HIS A 1 265 ? 11.422 6.661 -28.084 1.00 88.62 265 HIS A C 1
ATOM 2111 O O . HIS A 1 265 ? 11.034 5.836 -27.240 1.00 88.62 265 HIS A O 1
ATOM 2117 N N . PRO A 1 266 ? 12.737 6.906 -28.240 1.00 88.44 266 PRO A N 1
ATOM 2118 C CA . PRO A 1 266 ? 13.789 5.998 -27.777 1.00 88.44 266 PRO A CA 1
ATOM 2119 C C . PRO A 1 266 ? 13.798 5.774 -26.254 1.00 88.44 266 PRO A C 1
ATOM 2121 O O . PRO A 1 266 ? 14.086 4.675 -25.774 1.00 88.44 266 PRO A O 1
ATOM 2124 N N . TYR A 1 267 ? 13.390 6.764 -25.452 1.00 85.56 267 TYR A N 1
ATOM 2125 C CA . TYR A 1 267 ? 13.244 6.583 -24.001 1.00 85.56 267 TYR A CA 1
ATOM 2126 C C . TYR A 1 267 ? 12.089 5.651 -23.618 1.00 85.56 267 TYR A C 1
ATOM 2128 O O . TYR A 1 267 ? 12.203 4.909 -22.637 1.00 85.56 267 TYR A O 1
ATOM 2136 N N . ARG A 1 268 ? 10.962 5.702 -24.344 1.00 89.19 268 ARG A N 1
ATOM 2137 C CA . ARG A 1 268 ? 9.828 4.795 -24.110 1.00 89.19 268 ARG A CA 1
ATOM 2138 C C . ARG A 1 268 ? 10.200 3.388 -24.555 1.00 89.19 268 ARG A C 1
ATOM 2140 O O . ARG A 1 268 ? 10.035 2.462 -23.764 1.00 89.19 268 ARG A O 1
ATOM 2147 N N . ALA A 1 269 ? 10.815 3.262 -25.730 1.00 92.75 269 ALA A N 1
ATOM 2148 C CA . ALA A 1 269 ? 11.379 2.008 -26.215 1.00 92.75 269 ALA A CA 1
ATOM 2149 C C . ALA A 1 269 ? 12.301 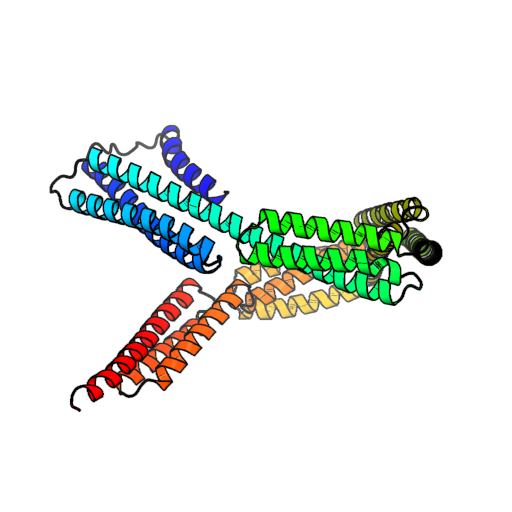1.349 -25.181 1.00 92.75 269 ALA A C 1
ATOM 2151 O O . ALA A 1 269 ? 12.115 0.192 -24.809 1.00 92.75 269 ALA A O 1
ATOM 2152 N N . PHE A 1 270 ? 13.234 2.114 -24.605 1.00 91.31 270 PHE A N 1
ATOM 2153 C CA . PHE A 1 270 ? 14.145 1.601 -23.582 1.00 91.31 270 PHE A CA 1
ATOM 2154 C C . PHE A 1 270 ? 13.431 1.114 -22.309 1.00 91.31 270 PHE A C 1
ATOM 2156 O O . PHE A 1 270 ? 13.876 0.152 -21.678 1.00 91.31 270 PHE A O 1
ATOM 2163 N N . ARG A 1 271 ? 12.320 1.749 -21.905 1.00 91.75 271 ARG A N 1
ATOM 2164 C CA . ARG A 1 271 ? 11.514 1.290 -20.758 1.00 91.75 271 ARG A CA 1
ATOM 2165 C C . ARG A 1 271 ? 10.816 -0.033 -21.048 1.00 91.75 271 ARG A C 1
ATOM 2167 O O . ARG A 1 271 ? 10.870 -0.913 -20.190 1.00 91.75 271 ARG A O 1
ATOM 2174 N N . HIS A 1 272 ? 10.216 -0.173 -22.227 1.00 95.88 272 HIS A N 1
ATOM 2175 C CA . HIS A 1 272 ? 9.585 -1.417 -22.666 1.00 95.88 272 HIS A CA 1
ATOM 2176 C C . HIS A 1 272 ? 10.616 -2.550 -22.772 1.00 95.88 272 HIS A C 1
ATOM 2178 O O . HIS A 1 272 ? 10.435 -3.603 -22.166 1.00 95.88 272 HIS A O 1
ATOM 2184 N N . ALA A 1 273 ? 11.790 -2.289 -23.355 1.00 95.69 273 ALA A N 1
ATOM 2185 C CA . ALA A 1 273 ? 12.875 -3.270 -23.402 1.00 95.69 273 ALA A CA 1
ATOM 2186 C C . ALA A 1 273 ? 13.358 -3.680 -21.992 1.00 95.69 273 ALA A C 1
ATOM 2188 O O . ALA A 1 273 ? 13.623 -4.852 -21.724 1.00 95.69 273 ALA A O 1
ATOM 2189 N N . LYS A 1 274 ? 13.427 -2.742 -21.031 1.00 95.25 274 LYS A N 1
ATOM 2190 C CA . LYS A 1 274 ? 13.701 -3.061 -19.613 1.00 95.25 274 LYS A CA 1
ATOM 2191 C C . LYS A 1 274 ? 12.595 -3.889 -18.963 1.00 95.25 274 LYS A C 1
ATOM 2193 O O . LYS A 1 274 ? 12.901 -4.728 -18.116 1.00 95.25 274 LYS A O 1
ATOM 2198 N N . ALA A 1 275 ? 11.330 -3.636 -19.289 1.00 94.62 275 ALA A N 1
ATOM 2199 C CA . ALA A 1 275 ? 10.210 -4.431 -18.802 1.00 94.62 275 ALA A CA 1
ATOM 2200 C C . ALA A 1 275 ? 10.294 -5.867 -19.336 1.00 94.62 275 ALA A C 1
ATOM 2202 O O . ALA A 1 275 ? 10.336 -6.787 -18.521 1.00 94.62 275 ALA A O 1
ATOM 2203 N N . ALA A 1 276 ? 10.480 -6.039 -20.649 1.00 97.12 276 ALA A N 1
ATOM 2204 C CA . ALA A 1 276 ? 10.748 -7.331 -21.275 1.00 97.12 276 ALA A CA 1
ATOM 2205 C C . ALA A 1 276 ? 11.918 -8.059 -20.593 1.00 97.12 276 ALA A C 1
ATOM 2207 O O . ALA A 1 276 ? 11.770 -9.196 -20.153 1.00 97.12 276 ALA A O 1
ATOM 2208 N N . ARG A 1 277 ? 13.059 -7.386 -20.378 1.00 97.06 277 ARG A N 1
ATOM 2209 C CA . ARG A 1 277 ? 14.220 -8.002 -19.713 1.00 97.06 277 ARG A CA 1
ATOM 2210 C C . ARG A 1 277 ? 13.946 -8.428 -18.269 1.00 97.06 277 ARG A C 1
ATOM 2212 O O . ARG A 1 277 ? 14.489 -9.436 -17.826 1.00 97.06 277 ARG A O 1
ATOM 2219 N N . ARG A 1 278 ? 13.126 -7.684 -17.517 1.00 96.62 278 ARG A N 1
ATOM 2220 C CA . ARG A 1 278 ? 12.713 -8.095 -16.162 1.00 96.62 278 ARG A CA 1
ATOM 2221 C C . ARG A 1 278 ? 11.894 -9.382 -16.202 1.00 96.62 278 ARG A C 1
ATOM 2223 O O . ARG A 1 278 ? 12.202 -10.280 -15.428 1.00 96.62 278 ARG A O 1
ATOM 2230 N N . ILE A 1 279 ? 10.940 -9.483 -17.129 1.00 96.12 279 ILE A N 1
ATOM 2231 C CA . ILE A 1 279 ? 10.116 -10.685 -17.327 1.00 96.12 279 ILE A CA 1
ATOM 2232 C C . ILE A 1 279 ? 11.004 -11.878 -17.707 1.00 96.12 279 ILE A C 1
ATOM 2234 O O . ILE A 1 279 ? 10.955 -12.920 -17.068 1.00 96.12 279 ILE A O 1
ATOM 2238 N N . VAL A 1 280 ? 11.906 -11.694 -18.672 1.00 95.56 280 VAL A N 1
ATOM 2239 C CA . VAL A 1 280 ? 12.900 -12.695 -19.103 1.00 95.56 280 VAL A CA 1
ATOM 2240 C C . VAL A 1 280 ? 13.788 -13.155 -17.940 1.00 95.56 280 VAL A C 1
ATOM 2242 O O . VAL A 1 280 ? 14.035 -14.347 -17.778 1.00 95.56 280 VAL A O 1
ATOM 2245 N N . ASN A 1 281 ? 14.264 -12.237 -17.095 1.00 94.38 281 ASN A N 1
ATOM 2246 C CA . ASN A 1 281 ? 15.058 -12.591 -15.916 1.00 94.38 281 ASN A CA 1
ATOM 2247 C C . ASN A 1 281 ? 14.238 -13.361 -14.871 1.00 94.38 281 ASN A C 1
ATOM 2249 O O . ASN A 1 281 ? 14.771 -14.268 -14.234 1.00 94.38 281 ASN A O 1
ATOM 2253 N N . GLU A 1 282 ? 12.966 -13.009 -14.681 1.00 90.75 282 GLU A N 1
ATOM 2254 C CA . GLU A 1 282 ? 12.050 -13.758 -13.818 1.00 90.75 282 GLU A CA 1
ATOM 2255 C C . GLU A 1 282 ? 11.843 -15.180 -14.350 1.00 90.75 282 GLU A C 1
ATOM 2257 O O . GLU A 1 282 ? 11.964 -16.134 -13.585 1.00 90.75 282 GLU A O 1
ATOM 2262 N N . MET A 1 283 ? 11.655 -15.336 -15.663 1.00 91.50 283 MET A N 1
ATOM 2263 C CA . MET A 1 283 ? 11.574 -16.644 -16.315 1.00 91.50 283 MET A CA 1
ATOM 2264 C C . MET A 1 283 ? 12.855 -17.462 -16.138 1.00 91.50 283 MET A C 1
ATOM 2266 O O . MET A 1 283 ? 12.774 -18.638 -15.808 1.00 91.50 283 MET A O 1
ATOM 2270 N N . LEU A 1 284 ? 14.041 -16.860 -16.293 1.00 89.69 284 LEU A N 1
ATOM 2271 C CA . LEU A 1 284 ? 15.315 -17.557 -16.060 1.00 89.69 284 LEU A CA 1
ATOM 2272 C C . LEU A 1 284 ? 15.455 -18.034 -14.616 1.00 89.69 284 LEU A C 1
ATOM 2274 O O . LEU A 1 284 ? 15.911 -19.150 -14.385 1.00 89.69 284 LEU A O 1
ATOM 2278 N N . ARG A 1 285 ? 15.070 -17.202 -13.641 1.00 88.38 285 ARG A N 1
ATOM 2279 C CA . ARG A 1 285 ? 15.060 -17.600 -12.227 1.00 88.38 285 ARG A CA 1
ATOM 2280 C C . ARG A 1 285 ? 14.071 -18.730 -11.989 1.00 88.38 285 ARG A C 1
ATOM 2282 O O . ARG A 1 285 ? 14.388 -19.664 -11.269 1.00 88.38 285 ARG A O 1
ATOM 2289 N N . PHE A 1 286 ? 12.889 -18.647 -12.589 1.00 84.75 286 PHE A N 1
ATOM 2290 C CA . PHE A 1 286 ? 11.880 -19.688 -12.488 1.00 84.75 286 PHE A CA 1
ATOM 2291 C C . PHE A 1 286 ? 12.379 -21.014 -13.071 1.00 84.75 286 PHE A C 1
ATOM 2293 O O . PHE A 1 286 ? 12.311 -22.023 -12.388 1.00 84.75 286 PHE A O 1
ATOM 2300 N N . HIS A 1 287 ? 12.943 -20.993 -14.279 1.00 85.38 287 HIS A N 1
ATOM 2301 C CA . HIS A 1 287 ? 13.489 -22.177 -14.936 1.00 85.38 287 HIS A CA 1
ATOM 2302 C C . HIS A 1 287 ? 14.639 -22.798 -14.138 1.00 85.38 287 HIS A C 1
ATOM 2304 O O . HIS A 1 287 ? 14.621 -23.997 -13.909 1.00 85.38 287 HIS A O 1
ATOM 2310 N N . ARG A 1 288 ? 15.581 -21.992 -13.623 1.00 86.38 288 ARG A N 1
ATOM 2311 C CA . ARG A 1 288 ? 16.634 -22.503 -12.728 1.00 86.38 288 ARG A CA 1
ATOM 2312 C C . ARG A 1 288 ? 16.053 -23.163 -11.480 1.00 86.38 288 ARG A C 1
ATOM 2314 O O . ARG A 1 288 ? 16.495 -24.233 -11.112 1.00 86.38 288 ARG A O 1
ATOM 2321 N N . ARG A 1 289 ? 15.044 -22.555 -10.847 1.00 82.31 289 ARG A N 1
ATOM 2322 C CA . ARG A 1 289 ? 14.384 -23.164 -9.678 1.00 82.31 289 ARG A CA 1
ATOM 2323 C C . ARG A 1 289 ? 13.668 -24.470 -10.023 1.00 82.31 289 ARG A C 1
ATOM 2325 O O . ARG A 1 289 ? 13.639 -25.351 -9.185 1.00 82.31 289 ARG A O 1
ATOM 2332 N N . ALA A 1 290 ? 13.116 -24.586 -11.229 1.00 83.81 290 ALA A N 1
ATOM 2333 C CA . ALA A 1 290 ? 12.512 -25.827 -11.697 1.00 83.81 290 ALA A CA 1
ATOM 2334 C C . ALA A 1 290 ? 13.565 -26.918 -11.947 1.00 83.81 290 ALA A C 1
ATOM 2336 O O . ALA A 1 290 ? 13.334 -28.061 -11.595 1.00 83.81 290 ALA A O 1
ATOM 2337 N N . GLN A 1 291 ? 14.742 -26.573 -12.477 1.00 85.19 291 GLN A N 1
ATOM 2338 C CA . GLN A 1 291 ? 15.841 -27.537 -12.654 1.00 85.19 291 GLN A CA 1
ATOM 2339 C C . GLN A 1 291 ? 16.345 -28.137 -11.332 1.00 85.19 291 GLN A C 1
ATOM 2341 O O . GLN A 1 291 ? 16.898 -29.225 -11.346 1.00 85.19 291 GLN A O 1
ATOM 2346 N N . HIS A 1 292 ? 16.137 -27.435 -10.219 1.00 90.75 292 HIS A N 1
ATOM 2347 C CA . HIS A 1 292 ? 16.508 -27.853 -8.868 1.00 90.75 292 HIS A CA 1
ATOM 2348 C C . HIS A 1 292 ? 15.249 -28.101 -8.020 1.00 90.75 292 HIS A C 1
ATOM 2350 O O . HIS A 1 292 ? 15.120 -27.544 -6.928 1.00 90.75 292 HIS A O 1
ATOM 2356 N N . CYS A 1 293 ? 14.251 -28.818 -8.559 1.00 91.00 293 CYS A N 1
ATOM 2357 C CA . CYS A 1 293 ? 12.995 -29.027 -7.829 1.00 91.00 293 CYS A CA 1
ATOM 2358 C C . CYS A 1 293 ? 13.168 -29.940 -6.608 1.00 91.00 293 CYS A C 1
ATOM 2360 O O . CYS A 1 293 ? 12.520 -29.673 -5.600 1.00 91.00 293 CYS A O 1
ATOM 2362 N N . GLU A 1 294 ? 14.078 -30.914 -6.671 1.00 90.25 294 GLU A N 1
ATOM 2363 C CA . GLU A 1 294 ? 14.403 -31.846 -5.580 1.00 90.25 294 GLU A CA 1
ATOM 2364 C C . GLU A 1 294 ? 15.090 -31.132 -4.408 1.00 90.25 294 GLU A C 1
ATOM 2366 O O . GLU A 1 294 ? 14.506 -31.070 -3.329 1.00 90.25 294 GLU A O 1
ATOM 2371 N N . ASP A 1 295 ? 16.224 -30.452 -4.646 1.00 93.00 295 ASP A N 1
ATOM 2372 C CA . ASP A 1 295 ? 16.925 -29.621 -3.640 1.00 93.00 295 ASP A CA 1
ATOM 2373 C C . ASP A 1 295 ? 15.972 -28.639 -2.934 1.00 93.00 295 ASP A C 1
ATOM 2375 O O . ASP A 1 295 ? 16.121 -28.245 -1.777 1.00 93.00 295 ASP A O 1
ATOM 2379 N N . ARG A 1 296 ? 14.974 -28.165 -3.684 1.00 92.06 296 ARG A N 1
ATOM 2380 C CA . ARG A 1 296 ? 13.985 -27.224 -3.186 1.00 92.06 296 ARG A CA 1
ATOM 2381 C C . ARG A 1 296 ? 12.889 -27.894 -2.360 1.00 92.06 296 ARG A C 1
ATOM 2383 O O . ARG A 1 296 ? 12.369 -27.233 -1.457 1.00 92.06 296 ARG A O 1
ATOM 2390 N N . ALA A 1 297 ? 12.493 -29.113 -2.711 1.00 96.19 297 ALA A N 1
ATOM 2391 C CA . ALA A 1 297 ? 11.564 -29.900 -1.919 1.00 96.19 297 ALA A CA 1
ATOM 2392 C C . ALA A 1 297 ? 12.176 -30.143 -0.536 1.00 96.19 297 ALA A C 1
ATOM 2394 O O . ALA A 1 297 ? 11.574 -29.736 0.450 1.00 96.19 297 ALA A O 1
ATOM 2395 N N . GLU A 1 298 ? 13.419 -30.626 -0.485 1.00 96.38 298 GLU A N 1
ATOM 2396 C CA . GLU A 1 298 ? 14.174 -30.853 0.756 1.00 96.38 298 GLU A CA 1
ATOM 2397 C C . GLU A 1 298 ? 14.198 -29.602 1.650 1.00 96.38 298 GLU A C 1
ATOM 2399 O O . GLU A 1 298 ? 13.655 -29.614 2.753 1.00 96.38 298 GLU A O 1
ATOM 2404 N N . LEU A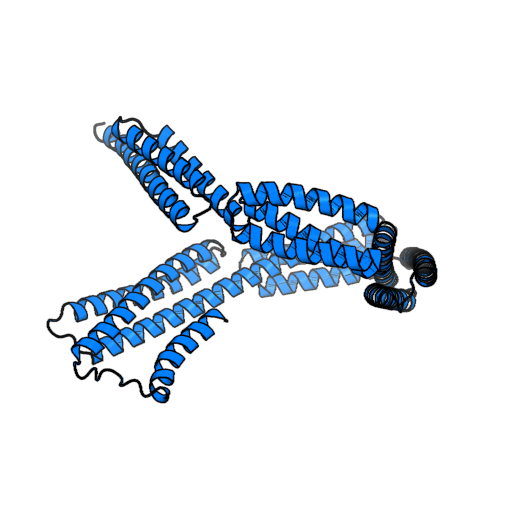 1 299 ? 14.664 -28.463 1.122 1.00 96.75 299 LEU A N 1
ATOM 2405 C CA . LEU A 1 299 ? 14.719 -27.202 1.875 1.00 96.75 299 LEU A CA 1
ATOM 2406 C C . LEU A 1 299 ? 13.349 -26.729 2.403 1.00 96.75 299 LEU A C 1
ATOM 2408 O O . LEU A 1 299 ? 13.267 -26.015 3.404 1.00 96.75 299 LEU A O 1
ATOM 2412 N N . ILE A 1 300 ? 12.260 -26.995 1.676 1.00 96.56 300 ILE A N 1
ATOM 2413 C CA . ILE A 1 300 ? 10.915 -26.607 2.127 1.00 96.56 300 ILE A CA 1
ATOM 2414 C C . ILE A 1 300 ? 10.376 -27.604 3.148 1.00 96.56 300 ILE A C 1
ATOM 2416 O O . ILE A 1 300 ? 9.673 -27.157 4.052 1.00 96.56 300 ILE A O 1
ATOM 2420 N N . GLY A 1 301 ? 10.715 -28.888 3.019 1.00 97.69 301 GLY A N 1
ATOM 2421 C CA . GLY A 1 301 ? 10.439 -29.924 4.010 1.00 97.69 301 GLY A CA 1
ATOM 2422 C C . GLY A 1 301 ? 11.041 -29.562 5.363 1.00 97.69 301 GLY A C 1
ATOM 2423 O O . GLY A 1 301 ? 10.288 -29.379 6.312 1.00 97.69 301 GLY A O 1
ATOM 2424 N N . GLU A 1 302 ? 12.348 -29.281 5.410 1.00 97.88 302 GLU A N 1
ATOM 2425 C CA . GLU A 1 302 ? 13.044 -28.834 6.633 1.00 97.88 302 GLU A CA 1
ATOM 2426 C C . GLU A 1 302 ? 12.338 -27.631 7.282 1.00 97.88 302 GLU A C 1
ATOM 2428 O O . GLU A 1 302 ? 12.040 -27.600 8.471 1.00 97.88 302 GLU A O 1
ATOM 2433 N N . ARG A 1 303 ? 11.970 -26.629 6.474 1.00 97.50 303 ARG A N 1
ATOM 2434 C CA . ARG A 1 303 ? 11.268 -25.435 6.974 1.00 97.50 303 ARG A CA 1
ATOM 2435 C C . ARG A 1 303 ? 9.847 -25.704 7.447 1.00 97.50 303 ARG A C 1
ATOM 2437 O O . ARG A 1 303 ? 9.305 -24.883 8.187 1.00 97.50 303 ARG A O 1
ATOM 2444 N N . LEU A 1 304 ? 9.189 -26.729 6.914 1.00 98.06 304 LEU A N 1
ATOM 2445 C CA . LEU A 1 304 ? 7.857 -27.132 7.350 1.00 98.06 304 LEU A CA 1
ATOM 2446 C C . LEU A 1 304 ? 7.931 -27.832 8.701 1.00 98.06 304 LEU A C 1
ATOM 2448 O O . LEU A 1 304 ? 7.080 -27.540 9.531 1.00 98.06 304 LEU A O 1
ATOM 2452 N N . GLU A 1 305 ? 8.950 -28.661 8.918 1.00 98.00 305 GLU A N 1
ATOM 2453 C CA . GLU A 1 305 ? 9.232 -29.310 10.202 1.00 98.00 305 GLU A CA 1
ATOM 2454 C C . GLU A 1 305 ? 9.533 -28.263 11.285 1.00 98.00 305 GLU A C 1
ATOM 2456 O O . GLU A 1 305 ? 8.817 -28.198 12.282 1.00 98.00 305 GLU A O 1
ATOM 2461 N N . ASP A 1 306 ? 10.464 -27.333 11.025 1.00 97.44 306 ASP A N 1
ATOM 2462 C CA . ASP A 1 306 ? 10.752 -26.206 11.932 1.00 97.44 306 ASP A CA 1
ATOM 2463 C C . ASP A 1 306 ? 9.489 -25.382 12.252 1.00 97.44 306 ASP A C 1
ATOM 2465 O O . ASP A 1 306 ? 9.292 -24.866 13.355 1.00 97.44 306 ASP A O 1
ATOM 2469 N N . ALA A 1 307 ? 8.632 -25.176 11.246 1.00 97.56 307 ALA A N 1
ATOM 2470 C CA . ALA A 1 307 ? 7.408 -24.405 11.411 1.00 97.56 307 ALA A CA 1
ATOM 2471 C C . ALA A 1 307 ? 6.332 -25.169 12.185 1.00 97.56 307 ALA A C 1
ATOM 2473 O O . ALA A 1 307 ? 5.509 -24.522 12.829 1.00 97.56 307 ALA A O 1
ATOM 2474 N N . GLU A 1 308 ? 6.307 -26.496 12.101 1.00 98.19 308 GLU A N 1
ATOM 2475 C CA . GLU A 1 308 ? 5.385 -27.351 12.841 1.00 98.19 308 GLU A CA 1
ATOM 2476 C C . GLU A 1 308 ? 5.669 -27.290 14.334 1.00 98.19 308 GLU A C 1
ATOM 2478 O O . GLU A 1 308 ? 4.752 -26.958 15.082 1.00 98.19 308 GLU A O 1
ATOM 2483 N N . GLU A 1 309 ? 6.934 -27.441 14.735 1.00 97.62 309 GLU A N 1
ATOM 2484 C CA . GLU A 1 309 ? 7.368 -27.276 16.128 1.00 97.62 309 GLU A CA 1
ATOM 2485 C C . GLU A 1 309 ? 6.948 -25.898 16.671 1.00 97.62 309 GLU A C 1
ATOM 2487 O O . GLU A 1 309 ? 6.231 -25.801 17.665 1.00 97.62 309 GLU A O 1
ATOM 2492 N N . MET A 1 310 ? 7.265 -24.811 15.952 1.00 96.75 310 MET A N 1
ATOM 2493 C CA . MET A 1 310 ? 6.889 -23.453 16.381 1.00 96.75 310 MET A CA 1
ATOM 2494 C C . MET A 1 310 ? 5.371 -23.235 16.467 1.00 96.75 310 MET A C 1
ATOM 2496 O O . MET A 1 310 ? 4.893 -22.435 17.275 1.00 96.75 310 MET A O 1
ATOM 2500 N N . VAL A 1 311 ? 4.598 -23.859 15.575 1.00 96.75 311 VAL A N 1
ATOM 2501 C CA . VAL A 1 311 ? 3.138 -23.729 15.562 1.00 96.75 311 VAL A CA 1
ATOM 2502 C C . VAL A 1 311 ? 2.520 -24.533 16.702 1.00 96.75 311 VAL A C 1
ATOM 2504 O O . VAL A 1 311 ? 1.617 -24.010 17.361 1.00 96.75 311 VAL A O 1
ATOM 2507 N N . GLU A 1 312 ? 3.022 -25.738 16.965 1.00 96.50 312 GLU A N 1
ATOM 2508 C CA . GLU A 1 312 ? 2.611 -26.589 18.080 1.00 96.50 312 GLU A CA 1
ATOM 2509 C C . GLU A 1 312 ? 2.892 -25.909 19.424 1.00 96.50 312 GLU A C 1
ATOM 2511 O O . GLU A 1 312 ? 1.962 -25.713 20.209 1.00 96.50 312 GLU A O 1
ATOM 2516 N N . GLU A 1 313 ? 4.118 -25.416 19.634 1.00 93.06 313 GLU A N 1
ATOM 2517 C CA . GLU A 1 313 ? 4.509 -24.661 20.834 1.00 93.06 313 GLU A CA 1
ATOM 2518 C C . GLU A 1 313 ? 3.618 -23.435 21.077 1.00 93.06 313 GLU A C 1
ATOM 2520 O O . GLU A 1 313 ? 3.319 -23.079 22.218 1.00 93.06 313 GLU A O 1
ATOM 2525 N N . SER A 1 314 ? 3.167 -22.773 20.005 1.00 91.81 314 SER A N 1
ATOM 2526 C CA . SER A 1 314 ? 2.316 -21.584 20.119 1.00 91.81 314 SER A CA 1
ATOM 2527 C C . SER A 1 314 ? 0.871 -21.884 20.535 1.00 91.81 314 SER A C 1
ATOM 2529 O O . SER A 1 314 ? 0.157 -20.965 20.941 1.00 91.81 314 SER A O 1
ATOM 2531 N N . GLY A 1 315 ? 0.391 -23.120 20.345 1.00 91.00 315 GLY A N 1
ATOM 2532 C CA . GLY A 1 315 ? -1.017 -23.493 20.533 1.00 91.00 315 GLY A CA 1
ATOM 2533 C C . GLY A 1 315 ? -2.011 -22.749 19.622 1.00 91.00 315 GLY A C 1
ATOM 2534 O O . GLY A 1 315 ? -3.220 -22.762 19.864 1.00 91.00 315 GLY A O 1
ATOM 2535 N N . SER A 1 316 ? -1.540 -22.054 18.578 1.00 90.19 316 SER A N 1
ATOM 2536 C CA . SER A 1 316 ? -2.391 -21.222 17.723 1.00 90.19 316 SER A CA 1
ATOM 2537 C C . SER A 1 316 ? -3.112 -22.050 16.655 1.00 90.19 316 SER A C 1
ATOM 2539 O O . SER A 1 316 ? -2.568 -22.310 15.581 1.00 90.19 316 SER A O 1
ATOM 2541 N N . GLU A 1 317 ? -4.393 -22.363 16.880 1.00 91.69 317 GLU A N 1
ATOM 2542 C CA . GLU A 1 317 ? -5.238 -23.099 15.915 1.00 91.69 317 GLU A CA 1
ATOM 2543 C C . GLU A 1 317 ? -5.226 -22.454 14.515 1.00 91.69 317 GLU A C 1
ATOM 2545 O O . GLU A 1 317 ? -5.176 -23.114 13.477 1.00 91.69 317 GLU A O 1
ATOM 2550 N N . LYS A 1 318 ? -5.206 -21.119 14.464 1.00 90.00 318 LYS A N 1
ATOM 2551 C CA . LYS A 1 318 ? -5.144 -20.382 13.201 1.00 90.00 318 LYS A CA 1
ATOM 2552 C C . LYS A 1 318 ? -3.810 -20.570 12.478 1.00 90.00 318 LYS A C 1
ATOM 2554 O O . LYS A 1 318 ? -3.801 -20.569 11.245 1.00 90.00 318 LYS A O 1
ATOM 2559 N N . ALA A 1 319 ? -2.698 -20.641 13.207 1.00 93.94 319 ALA A N 1
ATOM 2560 C CA . ALA A 1 319 ? -1.395 -20.902 12.609 1.00 93.94 319 ALA A CA 1
ATOM 2561 C C . ALA A 1 319 ? -1.344 -22.335 12.061 1.00 93.94 319 ALA A C 1
ATOM 2563 O O . ALA A 1 319 ? -0.959 -22.501 10.904 1.00 93.94 319 ALA A O 1
ATOM 2564 N N . ALA A 1 320 ? -1.869 -23.310 12.815 1.00 96.81 320 ALA A N 1
ATOM 2565 C CA . ALA A 1 320 ? -2.013 -24.704 12.386 1.00 96.81 320 ALA A CA 1
ATOM 2566 C C . ALA A 1 320 ? -2.805 -24.825 11.074 1.00 96.81 320 ALA A C 1
ATOM 2568 O O . ALA A 1 320 ? -2.275 -25.301 10.076 1.00 96.81 320 ALA A O 1
ATOM 2569 N N . GLN A 1 321 ? -3.996 -24.221 10.985 1.00 96.25 321 GLN A N 1
ATOM 2570 C CA . GLN A 1 321 ? -4.797 -24.231 9.748 1.00 96.25 321 GLN A CA 1
ATOM 2571 C C . GLN A 1 321 ? -4.092 -23.595 8.531 1.00 96.25 321 GLN A C 1
ATOM 2573 O O . GLN A 1 321 ? -4.423 -23.894 7.377 1.00 96.25 321 GLN A O 1
ATOM 2578 N N . ILE A 1 322 ? -3.189 -22.629 8.746 1.00 97.00 322 ILE A N 1
ATOM 2579 C CA . ILE A 1 322 ? -2.388 -22.031 7.665 1.00 97.00 322 ILE A CA 1
ATOM 2580 C C . ILE A 1 322 ? -1.256 -22.981 7.269 1.00 97.00 322 ILE A C 1
ATOM 2582 O O . ILE A 1 322 ? -0.990 -23.112 6.071 1.00 97.00 322 ILE A O 1
ATOM 2586 N N . LEU A 1 323 ? -0.619 -23.621 8.251 1.00 98.06 323 LEU A N 1
ATOM 2587 C CA . LEU A 1 323 ? 0.456 -24.581 8.043 1.00 98.06 323 LEU A CA 1
ATOM 2588 C C . LEU A 1 323 ? -0.041 -25.826 7.303 1.00 98.06 323 LEU A C 1
ATOM 2590 O O . LEU A 1 323 ? 0.583 -26.197 6.315 1.00 98.06 323 LEU A O 1
ATOM 2594 N N . ASP A 1 324 ? -1.205 -26.375 7.659 1.00 98.06 324 ASP A N 1
ATOM 2595 C CA . ASP A 1 324 ? -1.815 -27.533 6.984 1.00 98.06 324 ASP A CA 1
ATOM 2596 C C . ASP A 1 324 ? -2.044 -27.277 5.492 1.00 98.06 324 ASP A C 1
ATOM 2598 O O . ASP A 1 324 ? -1.758 -28.107 4.630 1.00 98.06 324 ASP A O 1
ATOM 2602 N N . LYS A 1 325 ? -2.499 -26.066 5.147 1.00 98.00 325 LYS A N 1
ATOM 2603 C CA . LYS A 1 325 ? -2.602 -25.649 3.741 1.00 98.00 325 LYS A CA 1
ATOM 2604 C C . LYS A 1 325 ? -1.226 -25.587 3.084 1.00 98.00 325 LYS A C 1
ATOM 2606 O O . LYS A 1 325 ? -1.097 -25.931 1.913 1.00 98.00 325 LYS A O 1
ATOM 2611 N N . GLY A 1 326 ? -0.213 -25.129 3.818 1.00 97.81 326 GLY A N 1
ATOM 2612 C CA . GLY A 1 326 ? 1.184 -25.159 3.390 1.00 97.81 326 GLY A CA 1
ATOM 2613 C C . GLY A 1 326 ? 1.669 -26.577 3.081 1.00 97.81 326 GLY A C 1
ATOM 2614 O O . GLY A 1 326 ? 2.206 -26.779 1.994 1.00 97.81 326 GLY A O 1
ATOM 2615 N N . LYS A 1 327 ? 1.403 -27.540 3.974 1.00 98.25 327 LYS A N 1
ATOM 2616 C CA . LYS A 1 327 ? 1.720 -28.969 3.813 1.00 98.25 327 LYS A CA 1
ATOM 2617 C C . LYS A 1 327 ? 1.039 -29.575 2.588 1.00 98.25 327 LYS A C 1
ATOM 2619 O O . LYS A 1 327 ? 1.723 -30.098 1.720 1.00 98.25 327 LYS A O 1
ATOM 2624 N N . SER A 1 328 ? -0.266 -29.354 2.418 1.00 98.06 328 SER A N 1
ATOM 2625 C CA . SER A 1 328 ? -0.997 -29.832 1.232 1.00 98.06 328 SER A CA 1
ATOM 2626 C C . SER A 1 328 ? -0.422 -29.285 -0.086 1.00 98.06 328 SER A C 1
ATOM 2628 O O . SER A 1 328 ? -0.333 -29.991 -1.092 1.00 98.06 328 SER A O 1
ATOM 2630 N N . HIS A 1 329 ? 0.014 -28.019 -0.103 1.00 97.81 329 HIS 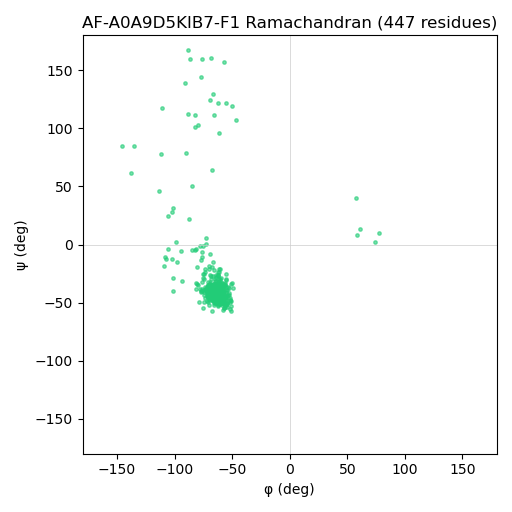A N 1
ATOM 2631 C CA . HIS A 1 329 ? 0.717 -27.460 -1.259 1.00 97.81 329 HIS A CA 1
ATOM 2632 C C . HIS A 1 329 ? 2.120 -28.056 -1.437 1.00 97.81 329 HIS A C 1
ATOM 2634 O O . HIS A 1 329 ? 2.563 -28.213 -2.571 1.00 97.81 329 HIS A O 1
ATOM 2640 N N . TYR A 1 330 ? 2.827 -28.372 -0.356 1.00 98.19 330 TYR A N 1
ATOM 2641 C CA . TYR A 1 330 ? 4.136 -29.013 -0.412 1.00 98.19 330 TYR A CA 1
ATOM 2642 C C . TYR A 1 330 ? 4.057 -30.435 -0.974 1.00 98.19 330 TYR A C 1
ATOM 2644 O O . TYR A 1 330 ? 4.742 -30.707 -1.954 1.00 98.19 330 TYR A O 1
ATOM 2652 N N . GLU A 1 331 ? 3.161 -31.273 -0.451 1.00 98.00 331 GLU A N 1
ATOM 2653 C CA . GLU A 1 331 ? 2.917 -32.650 -0.911 1.00 98.00 331 GLU A CA 1
ATOM 2654 C C . GLU A 1 331 ? 2.610 -32.681 -2.409 1.00 98.00 331 GLU A C 1
ATOM 2656 O O . GLU A 1 331 ? 3.302 -33.330 -3.188 1.00 98.00 331 GLU A O 1
ATOM 2661 N N . LYS A 1 332 ? 1.665 -31.843 -2.852 1.00 97.69 332 LYS A N 1
ATOM 2662 C CA . LYS A 1 332 ? 1.363 -31.686 -4.279 1.00 97.69 332 LYS A CA 1
ATOM 2663 C C . LYS A 1 332 ? 2.571 -31.211 -5.093 1.00 97.69 332 LYS A C 1
ATOM 2665 O O . LYS A 1 332 ? 2.686 -31.500 -6.282 1.00 97.69 332 LYS A O 1
ATOM 2670 N N . GLY A 1 333 ? 3.442 -30.401 -4.495 1.00 96.00 333 GLY A N 1
ATOM 2671 C CA . GLY A 1 333 ? 4.695 -29.971 -5.107 1.00 96.00 333 GLY A CA 1
ATOM 2672 C C . GLY A 1 333 ? 5.670 -31.128 -5.314 1.00 96.00 333 GLY A C 1
ATOM 2673 O O . GLY A 1 333 ? 6.262 -31.204 -6.390 1.00 96.00 333 GLY A O 1
ATOM 2674 N N . VAL A 1 334 ? 5.790 -32.024 -4.330 1.00 97.00 334 VAL A N 1
ATOM 2675 C CA . VAL A 1 334 ? 6.602 -33.249 -4.401 1.00 97.00 334 VAL A CA 1
ATOM 2676 C C . VAL A 1 334 ? 6.075 -34.164 -5.504 1.00 97.00 334 VAL A C 1
ATOM 2678 O O . VAL A 1 334 ? 6.817 -34.440 -6.442 1.00 97.00 334 VAL A O 1
ATOM 2681 N N . GLU A 1 335 ? 4.775 -34.483 -5.494 1.00 96.75 335 GLU A N 1
ATOM 2682 C CA . GLU A 1 335 ? 4.124 -35.300 -6.534 1.00 96.75 335 GLU A CA 1
ATOM 2683 C C . GLU A 1 335 ? 4.394 -34.758 -7.950 1.00 96.75 335 GLU A C 1
ATOM 2685 O O . GLU A 1 335 ? 4.701 -35.494 -8.888 1.00 96.75 335 GLU A O 1
ATOM 2690 N N . LEU A 1 336 ? 4.301 -33.435 -8.128 1.00 94.44 336 LEU A N 1
ATOM 2691 C CA . LEU A 1 336 ? 4.564 -32.795 -9.417 1.00 94.44 336 LEU A CA 1
ATOM 2692 C C . LEU A 1 336 ? 6.049 -32.813 -9.801 1.00 94.44 336 LEU A C 1
ATOM 2694 O O . LEU A 1 336 ? 6.342 -32.833 -10.994 1.00 94.44 336 LEU A O 1
ATOM 2698 N N . CYS A 1 337 ? 6.977 -32.749 -8.843 1.00 92.56 337 CYS A N 1
ATOM 2699 C CA . CYS A 1 337 ? 8.415 -32.838 -9.118 1.00 92.56 337 CYS A CA 1
ATOM 2700 C C . CYS A 1 337 ? 8.778 -34.267 -9.552 1.00 92.56 337 CYS A C 1
ATOM 2702 O O . CYS A 1 337 ? 9.408 -34.424 -10.595 1.00 92.56 337 CYS A O 1
ATOM 2704 N N . GLU A 1 338 ? 8.265 -35.286 -8.855 1.00 92.44 338 GLU A N 1
ATOM 2705 C CA . GLU A 1 338 ? 8.428 -36.707 -9.204 1.00 92.44 338 GLU A CA 1
ATOM 2706 C C . GLU A 1 338 ? 7.836 -37.045 -10.580 1.00 92.44 338 GLU A C 1
ATOM 2708 O O . GLU A 1 338 ? 8.439 -37.768 -11.370 1.00 92.44 338 GLU A O 1
ATOM 2713 N N . ALA A 1 339 ? 6.691 -36.449 -10.925 1.00 92.06 339 ALA A N 1
ATOM 2714 C CA . ALA A 1 339 ? 6.075 -36.582 -12.246 1.00 92.06 339 ALA A CA 1
ATOM 2715 C C . ALA A 1 339 ? 6.809 -35.807 -13.367 1.00 92.06 339 ALA A C 1
ATOM 2717 O O . ALA A 1 339 ? 6.285 -35.694 -14.475 1.00 92.06 339 ALA A O 1
ATOM 2718 N N . GLY A 1 340 ? 7.971 -35.199 -13.092 1.00 86.12 340 GLY A N 1
ATOM 2719 C CA . GLY A 1 340 ? 8.744 -34.400 -14.052 1.00 86.12 340 GLY A CA 1
ATOM 2720 C C . GLY A 1 340 ? 8.156 -33.014 -14.356 1.00 86.12 340 GLY A C 1
ATOM 2721 O O . GLY A 1 340 ? 8.725 -32.238 -15.126 1.00 86.12 340 GLY A O 1
ATOM 2722 N N . ASN A 1 341 ? 7.052 -32.633 -13.710 1.00 89.38 341 ASN A N 1
ATOM 2723 C CA . ASN A 1 341 ? 6.353 -31.358 -13.893 1.00 89.38 341 ASN A CA 1
ATOM 2724 C C . ASN A 1 341 ? 6.965 -30.233 -13.039 1.00 89.38 341 ASN A C 1
ATOM 2726 O O . ASN A 1 341 ? 6.269 -29.473 -12.350 1.00 89.38 341 ASN A O 1
ATOM 2730 N N . ALA A 1 342 ? 8.285 -30.069 -13.127 1.00 87.12 342 ALA A N 1
ATOM 2731 C CA . ALA A 1 342 ? 9.084 -29.198 -12.266 1.00 87.12 342 ALA A CA 1
ATOM 2732 C C . ALA A 1 342 ? 8.616 -27.727 -12.222 1.00 87.12 342 ALA A C 1
ATOM 2734 O O . ALA A 1 342 ? 8.742 -27.035 -11.204 1.00 87.12 342 ALA A O 1
ATOM 2735 N N . GLY A 1 343 ? 8.038 -27.221 -13.318 1.00 83.75 343 GLY A N 1
ATOM 2736 C CA . GLY A 1 343 ? 7.443 -25.886 -13.354 1.00 83.75 343 GLY A CA 1
ATOM 2737 C C . GLY A 1 343 ? 6.226 -25.759 -12.432 1.00 83.75 343 GLY A C 1
ATOM 2738 O O . GLY A 1 343 ? 6.129 -24.810 -11.651 1.00 83.75 343 GLY A O 1
ATOM 2739 N N . GLN A 1 344 ? 5.302 -26.716 -12.486 1.00 88.62 344 GLN A N 1
ATOM 2740 C CA . GLN A 1 344 ? 4.126 -26.703 -11.617 1.00 88.62 344 GLN A CA 1
ATOM 2741 C C . GLN A 1 344 ? 4.523 -26.963 -10.159 1.00 88.62 344 GLN A C 1
ATOM 2743 O O . GLN A 1 344 ? 4.061 -26.235 -9.277 1.00 88.62 344 GLN A O 1
ATOM 2748 N N . ALA A 1 345 ? 5.465 -27.884 -9.927 1.00 92.12 345 ALA A N 1
ATOM 2749 C CA . ALA A 1 345 ? 6.056 -28.145 -8.614 1.00 92.12 345 ALA A CA 1
ATOM 2750 C C . ALA A 1 345 ? 6.631 -26.867 -7.979 1.00 92.12 345 ALA A C 1
ATOM 2752 O O . ALA A 1 345 ? 6.245 -26.466 -6.884 1.00 92.12 345 ALA A O 1
ATOM 2753 N N . THR A 1 346 ? 7.454 -26.122 -8.728 1.00 90.25 346 THR A N 1
ATOM 2754 C CA . THR A 1 346 ? 8.038 -24.841 -8.287 1.00 90.25 346 THR A CA 1
ATOM 2755 C C . THR A 1 346 ? 6.978 -23.830 -7.845 1.00 90.25 346 THR A C 1
ATOM 2757 O O . THR A 1 346 ? 7.210 -23.045 -6.920 1.00 90.25 346 THR A O 1
ATOM 2760 N N . ALA A 1 347 ? 5.823 -23.806 -8.516 1.00 90.69 347 ALA A N 1
ATOM 2761 C CA . ALA A 1 347 ? 4.725 -22.921 -8.151 1.00 90.69 347 ALA A CA 1
ATOM 2762 C C . ALA A 1 347 ? 4.036 -23.365 -6.852 1.00 90.69 347 ALA A C 1
ATOM 2764 O O . ALA A 1 347 ? 3.728 -22.503 -6.030 1.00 90.69 347 ALA A O 1
ATOM 2765 N N . GLN A 1 348 ? 3.841 -24.671 -6.650 1.00 95.94 348 GLN A N 1
ATOM 2766 C CA . GLN A 1 348 ? 3.311 -25.219 -5.400 1.00 95.94 348 GLN A CA 1
ATOM 2767 C C . GLN A 1 348 ? 4.258 -24.950 -4.225 1.00 95.94 348 GLN A C 1
ATOM 2769 O O . GLN A 1 348 ? 3.847 -24.373 -3.221 1.00 95.94 348 GLN A O 1
ATOM 2774 N N . PHE A 1 349 ? 5.554 -25.192 -4.411 1.00 95.94 349 PHE A N 1
ATOM 2775 C CA . PHE A 1 349 ? 6.606 -24.854 -3.455 1.00 95.94 349 PHE A CA 1
ATOM 2776 C C . PHE A 1 349 ? 6.681 -23.350 -3.125 1.00 95.94 349 PHE A C 1
ATOM 2778 O O . PHE A 1 349 ? 6.923 -22.971 -1.980 1.00 95.94 349 PHE A O 1
ATOM 2785 N N . ASP A 1 350 ? 6.451 -22.451 -4.094 1.00 92.88 350 ASP A N 1
ATOM 2786 C CA . ASP A 1 350 ? 6.345 -21.001 -3.838 1.00 92.88 350 ASP A CA 1
ATOM 2787 C C . ASP A 1 350 ? 5.138 -20.652 -2.939 1.00 92.88 350 ASP A C 1
ATOM 2789 O O . ASP A 1 350 ? 5.187 -19.653 -2.215 1.00 92.88 350 ASP A O 1
ATOM 2793 N N . ILE A 1 351 ? 4.045 -21.418 -3.019 1.00 95.31 351 ILE A N 1
ATOM 2794 C CA . ILE A 1 351 ? 2.846 -21.227 -2.192 1.00 95.31 351 ILE A CA 1
ATOM 2795 C C . ILE A 1 351 ? 3.077 -21.808 -0.799 1.00 95.31 351 ILE A C 1
ATOM 2797 O O . ILE A 1 351 ? 2.869 -21.081 0.173 1.00 95.31 351 ILE A O 1
ATOM 2801 N N . ALA A 1 352 ? 3.565 -23.050 -0.716 1.00 97.44 352 ALA A N 1
ATOM 2802 C CA . ALA A 1 352 ? 3.915 -23.722 0.530 1.00 97.44 352 ALA A CA 1
ATOM 2803 C C . ALA A 1 352 ? 4.828 -22.832 1.380 1.00 97.44 352 ALA A C 1
ATOM 2805 O O . ALA A 1 352 ? 4.407 -22.370 2.432 1.00 97.44 352 ALA A O 1
ATOM 2806 N N . ALA A 1 353 ? 5.978 -22.407 0.843 1.00 96.81 353 ALA A N 1
ATOM 2807 C CA . ALA A 1 353 ? 6.927 -21.555 1.563 1.00 96.81 353 ALA A CA 1
ATOM 2808 C C . ALA A 1 353 ? 6.315 -20.237 2.091 1.00 96.81 353 ALA A C 1
ATOM 2810 O O . ALA A 1 353 ? 6.690 -19.759 3.161 1.00 96.81 353 ALA A O 1
ATOM 2811 N N . LYS A 1 354 ? 5.368 -19.625 1.360 1.00 97.06 354 LYS A N 1
ATOM 2812 C CA . LYS A 1 354 ? 4.667 -18.411 1.824 1.00 97.06 354 LYS A CA 1
ATOM 2813 C C . LYS A 1 354 ? 3.673 -18.704 2.940 1.00 97.06 354 LYS A C 1
ATOM 2815 O O . LYS A 1 354 ? 3.510 -17.863 3.821 1.00 97.06 354 LYS A O 1
ATOM 2820 N N . LEU A 1 355 ? 2.963 -19.826 2.860 1.00 97.44 355 LEU A N 1
ATOM 2821 C CA . LEU A 1 355 ? 2.017 -20.245 3.889 1.00 97.44 355 LEU A CA 1
ATOM 2822 C C . LEU A 1 355 ? 2.760 -20.667 5.153 1.00 97.44 355 LEU A C 1
ATOM 2824 O O . LEU A 1 355 ? 2.405 -20.166 6.211 1.00 97.44 355 LEU A O 1
ATOM 2828 N N . THR A 1 356 ? 3.843 -21.435 5.031 1.00 97.94 356 THR A N 1
ATOM 2829 C CA . THR A 1 356 ? 4.750 -21.792 6.130 1.00 97.94 356 THR A CA 1
ATOM 2830 C C . THR A 1 356 ? 5.274 -20.545 6.839 1.00 97.94 356 THR A C 1
ATOM 2832 O O . THR A 1 356 ? 5.042 -20.371 8.030 1.00 97.94 356 THR A O 1
ATOM 2835 N N . ALA A 1 357 ? 5.865 -19.592 6.103 1.00 96.44 357 ALA A N 1
ATOM 2836 C CA . ALA A 1 357 ? 6.352 -18.342 6.695 1.00 96.44 357 ALA A CA 1
ATOM 2837 C C . ALA A 1 357 ? 5.234 -17.546 7.392 1.00 96.44 357 ALA A C 1
ATOM 2839 O O . ALA A 1 357 ? 5.430 -16.990 8.468 1.00 96.44 357 ALA A O 1
ATOM 2840 N N . LYS A 1 358 ? 4.033 -17.518 6.802 1.00 94.81 358 LYS A N 1
ATOM 2841 C CA . LYS A 1 358 ? 2.874 -16.851 7.398 1.00 94.81 358 LYS A CA 1
ATOM 2842 C C . LYS A 1 358 ? 2.363 -17.573 8.649 1.00 94.81 358 LYS A C 1
ATOM 2844 O O . LYS A 1 358 ? 1.890 -16.894 9.554 1.00 94.81 358 LYS A O 1
ATOM 2849 N N . ALA A 1 359 ? 2.400 -18.903 8.688 1.00 96.00 359 ALA A N 1
ATOM 2850 C CA . ALA A 1 359 ? 2.040 -19.682 9.868 1.00 96.00 359 ALA A CA 1
ATOM 2851 C C . ALA A 1 359 ? 2.999 -19.357 11.016 1.00 96.00 359 ALA A C 1
ATOM 2853 O O . ALA A 1 359 ? 2.533 -18.978 12.084 1.00 96.00 359 ALA A O 1
ATOM 2854 N N . VAL A 1 360 ? 4.309 -19.334 10.744 1.00 96.25 360 VAL A N 1
ATOM 2855 C CA . VAL A 1 360 ? 5.342 -18.913 11.705 1.00 96.25 360 VAL A CA 1
ATOM 2856 C C . VAL A 1 360 ? 5.125 -17.472 12.181 1.00 96.25 360 VAL A C 1
ATOM 2858 O O . VAL A 1 360 ? 5.195 -17.200 13.377 1.00 96.25 360 VAL A O 1
ATOM 2861 N N . ASP A 1 361 ? 4.808 -16.535 11.281 1.00 93.50 361 ASP A N 1
ATOM 2862 C CA . ASP A 1 361 ? 4.500 -15.149 11.666 1.00 93.50 361 ASP A CA 1
ATOM 2863 C C . ASP A 1 361 ? 3.273 -15.056 12.589 1.00 93.50 361 ASP A C 1
ATOM 2865 O O . ASP A 1 361 ? 3.226 -14.199 13.472 1.00 93.50 361 ASP A O 1
ATOM 2869 N N . VAL A 1 362 ? 2.264 -15.909 12.382 1.00 90.06 362 VAL A N 1
ATOM 2870 C CA . VAL A 1 362 ? 1.068 -15.966 13.237 1.00 90.06 362 VAL A CA 1
ATOM 2871 C C . VAL A 1 362 ? 1.391 -16.629 14.576 1.00 90.06 362 VAL A C 1
ATOM 2873 O O . VAL A 1 362 ? 0.995 -16.079 15.599 1.00 90.06 362 VAL A O 1
ATOM 2876 N N . ALA A 1 363 ? 2.144 -17.730 14.578 1.00 92.75 363 ALA A N 1
ATOM 2877 C CA . ALA A 1 363 ? 2.592 -18.429 15.784 1.00 92.75 363 ALA A CA 1
ATOM 2878 C C . ALA A 1 363 ? 3.430 -17.515 16.694 1.00 92.75 363 ALA A C 1
ATOM 2880 O O . ALA A 1 363 ? 3.217 -17.464 17.899 1.00 92.75 363 ALA A O 1
ATOM 2881 N N . LYS A 1 364 ? 4.312 -16.693 16.110 1.00 92.06 364 LYS A N 1
ATOM 2882 C CA . LYS A 1 364 ? 5.157 -15.731 16.845 1.00 92.06 364 LYS A CA 1
ATOM 2883 C C . LYS A 1 364 ? 4.438 -14.448 17.282 1.00 92.06 364 LYS A C 1
ATOM 2885 O O . LYS A 1 364 ? 5.082 -13.552 17.833 1.00 92.06 364 LYS A O 1
ATOM 2890 N N . GLY A 1 365 ? 3.152 -14.277 16.966 1.00 86.62 365 GLY A N 1
ATOM 2891 C CA . GLY A 1 365 ? 2.454 -13.009 17.209 1.00 86.62 365 GLY A CA 1
ATOM 2892 C C . GLY A 1 365 ? 3.128 -11.820 16.499 1.00 86.62 365 GLY A C 1
ATOM 2893 O O . GLY A 1 365 ? 3.299 -10.737 17.070 1.00 86.62 365 GLY A O 1
ATOM 2894 N N . ASN A 1 366 ? 3.593 -12.031 15.262 1.00 85.81 366 ASN A N 1
ATOM 2895 C CA . ASN A 1 366 ? 4.173 -11.011 14.380 1.00 85.81 366 ASN A CA 1
ATOM 2896 C C . ASN A 1 366 ? 3.171 -10.555 13.314 1.00 85.81 366 ASN A C 1
ATOM 2898 O O . ASN A 1 366 ? 3.524 -10.170 12.194 1.00 85.81 366 ASN A O 1
ATOM 2902 N N . THR A 1 367 ? 1.880 -10.561 13.637 1.00 84.38 367 THR A N 1
ATOM 2903 C CA . THR A 1 367 ? 0.885 -10.023 12.718 1.00 84.38 367 THR A CA 1
ATOM 2904 C C . THR A 1 367 ? 0.897 -8.492 12.744 1.00 84.38 367 THR A C 1
ATOM 2906 O O . THR A 1 367 ? 1.333 -7.838 13.694 1.00 84.38 367 THR A O 1
ATOM 2909 N N . ARG A 1 368 ? 0.360 -7.855 11.693 1.00 82.62 368 ARG A N 1
ATOM 2910 C CA . ARG A 1 368 ? 0.171 -6.388 11.683 1.00 82.62 368 ARG A CA 1
ATOM 2911 C C . ARG A 1 368 ? -0.649 -5.889 12.876 1.00 82.62 368 ARG A C 1
ATOM 2913 O O . ARG A 1 368 ? -0.470 -4.739 13.273 1.00 82.62 368 ARG A O 1
ATOM 2920 N N . ARG A 1 369 ? -1.562 -6.724 13.385 1.00 84.25 369 ARG A N 1
ATOM 2921 C CA . ARG A 1 369 ? -2.386 -6.423 14.557 1.00 84.25 369 ARG A CA 1
ATOM 2922 C C . ARG A 1 369 ? -1.525 -6.429 15.815 1.00 84.25 369 ARG A C 1
ATOM 2924 O O . ARG A 1 369 ? -1.563 -5.455 16.555 1.00 84.25 369 ARG A O 1
ATOM 2931 N N . ASP A 1 370 ? -0.674 -7.432 15.973 1.00 85.62 370 ASP A N 1
ATOM 2932 C CA . ASP A 1 370 ? 0.218 -7.550 17.130 1.00 85.62 370 ASP A CA 1
ATOM 2933 C C . ASP A 1 370 ? 1.251 -6.425 17.132 1.00 85.62 370 ASP A C 1
ATOM 2935 O O . ASP A 1 370 ? 1.484 -5.801 18.155 1.00 85.62 370 ASP A O 1
ATOM 2939 N N . HIS A 1 371 ? 1.787 -6.040 15.969 1.00 85.94 371 HIS A N 1
ATOM 2940 C CA . HIS A 1 371 ? 2.620 -4.837 15.862 1.00 85.94 371 HIS A CA 1
ATOM 2941 C C . HIS A 1 371 ? 1.885 -3.546 16.246 1.00 85.94 371 HIS A C 1
ATOM 2943 O O . HIS A 1 371 ? 2.523 -2.586 16.678 1.00 85.94 371 HIS A O 1
ATOM 2949 N N . ALA A 1 372 ? 0.568 -3.465 16.045 1.00 88.44 372 ALA A N 1
ATOM 2950 C CA . ALA A 1 372 ? -0.212 -2.335 16.538 1.00 88.44 372 ALA A CA 1
ATOM 2951 C C . ALA A 1 372 ? -0.338 -2.388 18.067 1.00 88.44 372 ALA A C 1
ATOM 2953 O O . ALA A 1 372 ? -0.047 -1.384 18.705 1.00 88.44 372 ALA A O 1
ATOM 2954 N N . LEU A 1 373 ? -0.643 -3.555 18.643 1.00 91.31 373 LEU A N 1
ATOM 2955 C CA . LEU A 1 373 ? -0.735 -3.740 20.096 1.00 91.31 373 LEU A CA 1
ATOM 2956 C C . LEU A 1 373 ? 0.606 -3.513 20.805 1.00 91.31 373 LEU A C 1
ATOM 2958 O O . LEU A 1 373 ? 0.653 -2.722 21.736 1.00 91.31 373 LEU A O 1
ATOM 2962 N N . LYS A 1 374 ? 1.719 -4.073 20.308 1.00 92.12 374 LYS A N 1
ATOM 2963 C CA . LYS A 1 374 ? 3.081 -3.814 20.827 1.00 92.12 374 LYS A CA 1
ATOM 2964 C C . LYS A 1 374 ? 3.399 -2.314 20.863 1.00 92.12 374 LYS A C 1
ATOM 2966 O O . LYS A 1 374 ? 4.061 -1.844 21.783 1.00 92.12 374 LYS A O 1
ATOM 2971 N N . ARG A 1 375 ? 2.923 -1.545 19.872 1.00 93.62 375 ARG A N 1
ATOM 2972 C CA . ARG A 1 375 ? 3.077 -0.082 19.861 1.00 93.62 375 ARG A CA 1
ATOM 2973 C C . ARG A 1 375 ? 2.214 0.607 20.912 1.00 93.62 375 ARG A C 1
ATOM 2975 O O . ARG A 1 375 ? 2.713 1.543 21.522 1.00 93.62 375 ARG A O 1
ATOM 2982 N N . GLU A 1 376 ? 0.970 0.180 21.114 1.00 94.81 376 GLU A N 1
ATOM 2983 C CA . GLU A 1 376 ? 0.121 0.736 22.179 1.00 94.81 376 GLU A CA 1
ATOM 2984 C C . GLU A 1 376 ? 0.671 0.395 23.570 1.00 94.81 376 GLU A C 1
ATOM 2986 O O . GLU A 1 376 ? 0.869 1.308 24.361 1.00 94.81 376 GLU A O 1
ATOM 2991 N N . ILE A 1 377 ? 1.076 -0.859 23.818 1.00 95.38 377 ILE A N 1
ATOM 2992 C CA . ILE A 1 377 ? 1.776 -1.278 25.048 1.00 95.38 377 ILE A CA 1
ATOM 2993 C C . ILE A 1 377 ? 2.984 -0.370 25.310 1.00 95.38 377 ILE A C 1
ATOM 2995 O O . ILE A 1 377 ? 3.152 0.152 26.410 1.00 95.38 377 ILE A O 1
ATOM 2999 N N . HIS A 1 378 ? 3.812 -0.130 24.288 1.00 96.25 378 HIS A N 1
ATOM 3000 C CA . HIS A 1 378 ? 4.975 0.744 24.421 1.00 96.25 378 HIS A CA 1
ATOM 3001 C C . HIS A 1 378 ? 4.593 2.192 24.759 1.00 96.25 378 HIS A C 1
ATOM 3003 O O . HIS A 1 378 ? 5.218 2.795 25.630 1.00 96.25 378 HIS A O 1
ATOM 3009 N N . LYS A 1 379 ? 3.569 2.759 24.106 1.00 96.12 379 LYS A N 1
ATOM 3010 C CA . LYS A 1 379 ? 3.087 4.115 24.411 1.00 96.12 379 LYS A CA 1
ATOM 3011 C C . LYS A 1 379 ? 2.574 4.217 25.845 1.00 96.12 379 LYS A C 1
ATOM 3013 O O . LYS A 1 379 ? 2.988 5.133 26.549 1.00 96.12 379 LYS A O 1
ATOM 3018 N N . THR A 1 380 ? 1.729 3.285 26.286 1.00 96.94 380 THR A N 1
ATOM 3019 C CA . THR A 1 380 ? 1.228 3.255 27.666 1.00 96.94 380 THR A CA 1
ATOM 3020 C C . THR A 1 380 ? 2.381 3.102 28.652 1.00 96.94 380 THR A C 1
ATOM 3022 O O . THR A 1 380 ? 2.447 3.849 29.621 1.00 96.94 380 THR A O 1
ATOM 3025 N N . GLY A 1 381 ? 3.370 2.253 28.358 1.00 97.19 381 GLY A N 1
ATOM 3026 C CA . GLY A 1 381 ? 4.590 2.142 29.162 1.00 97.19 381 GLY A CA 1
ATOM 3027 C C . GLY A 1 381 ? 5.365 3.463 29.293 1.00 97.19 381 GLY A C 1
ATOM 3028 O O . GLY A 1 381 ? 5.859 3.779 30.374 1.00 97.19 381 GLY A O 1
ATOM 3029 N N . VAL A 1 382 ? 5.434 4.279 28.233 1.00 97.69 382 VAL A N 1
ATOM 3030 C CA . VAL A 1 382 ? 6.032 5.629 28.293 1.00 97.69 382 VAL A CA 1
ATOM 3031 C C . VAL A 1 382 ? 5.213 6.572 29.184 1.00 97.69 382 VAL A C 1
ATOM 3033 O O . VAL A 1 382 ? 5.803 7.347 29.936 1.00 97.69 382 VAL A O 1
ATOM 3036 N N . ILE A 1 383 ? 3.878 6.500 29.137 1.00 96.50 383 ILE A N 1
ATOM 3037 C CA . ILE A 1 383 ? 2.990 7.300 30.000 1.00 96.50 383 ILE A CA 1
ATOM 3038 C C . ILE A 1 383 ? 3.169 6.897 31.469 1.00 96.50 383 ILE A C 1
ATOM 3040 O O . ILE A 1 383 ? 3.392 7.763 32.311 1.00 96.50 383 ILE A O 1
ATOM 3044 N N . VAL A 1 384 ? 3.167 5.595 31.771 1.00 97.19 384 VAL A N 1
ATOM 3045 C CA . VAL A 1 384 ? 3.392 5.064 33.126 1.00 97.19 384 VAL A CA 1
ATOM 3046 C C . VAL A 1 384 ? 4.770 5.470 33.655 1.00 97.19 384 VAL A C 1
ATOM 3048 O O . VAL A 1 384 ? 4.884 5.920 34.789 1.00 97.19 384 VAL A O 1
ATOM 3051 N N . LYS A 1 385 ? 5.820 5.406 32.824 1.00 97.75 385 LYS A N 1
ATOM 3052 C CA . LYS A 1 385 ? 7.165 5.875 33.200 1.00 97.75 385 LYS A CA 1
ATOM 3053 C C . LYS A 1 385 ? 7.200 7.374 33.520 1.00 97.75 385 LYS A C 1
ATOM 3055 O O . LYS A 1 385 ? 7.978 7.803 34.364 1.00 97.75 385 LYS A O 1
ATOM 3060 N N . ARG A 1 386 ? 6.382 8.183 32.841 1.00 97.06 386 ARG A N 1
ATOM 3061 C CA . ARG A 1 386 ? 6.246 9.608 33.162 1.00 97.06 386 ARG A CA 1
ATOM 3062 C C . ARG A 1 386 ? 5.513 9.817 34.488 1.00 97.06 386 ARG A C 1
ATOM 3064 O O . ARG A 1 386 ? 5.950 10.659 35.258 1.00 97.06 386 ARG A O 1
ATOM 3071 N N . ALA A 1 387 ? 4.441 9.066 34.742 1.00 96.25 387 ALA A N 1
ATOM 3072 C CA . ALA A 1 387 ? 3.710 9.117 36.008 1.00 96.25 387 ALA A CA 1
ATOM 3073 C C . ALA A 1 387 ? 4.606 8.735 37.197 1.00 96.25 387 ALA A C 1
ATOM 3075 O O . ALA A 1 387 ? 4.605 9.425 38.206 1.00 96.25 387 ALA A O 1
ATOM 3076 N N . ASP A 1 388 ? 5.442 7.708 37.032 1.00 97.75 388 ASP A N 1
ATOM 3077 C CA . ASP A 1 388 ? 6.453 7.295 38.011 1.00 97.75 388 ASP A CA 1
ATOM 3078 C C . ASP A 1 388 ? 7.421 8.421 38.393 1.00 97.75 388 ASP A C 1
ATOM 3080 O O . ASP A 1 388 ? 7.664 8.664 39.569 1.00 97.75 388 ASP A O 1
ATOM 3084 N N . ALA A 1 389 ? 7.921 9.166 37.404 1.00 97.19 389 ALA A N 1
ATOM 3085 C CA . ALA A 1 389 ? 8.818 10.296 37.642 1.00 97.19 389 ALA A CA 1
ATOM 3086 C C . ALA A 1 389 ? 8.148 11.481 38.366 1.00 97.19 389 ALA A C 1
ATOM 3088 O O . ALA A 1 389 ? 8.854 12.368 38.836 1.00 97.19 389 ALA A O 1
ATOM 3089 N N . MET A 1 390 ? 6.812 11.516 38.421 1.00 96.56 390 MET A N 1
ATOM 3090 C CA . MET A 1 390 ? 6.021 12.558 39.088 1.00 96.56 390 MET A CA 1
ATOM 3091 C C . MET A 1 390 ? 5.408 12.083 40.415 1.00 96.56 390 MET A C 1
ATOM 3093 O O . MET A 1 390 ? 4.756 12.870 41.090 1.00 96.56 390 MET A O 1
ATOM 3097 N N . ALA A 1 391 ? 5.569 10.808 40.779 1.00 96.56 391 ALA A N 1
ATOM 3098 C CA . ALA A 1 391 ? 4.959 10.234 41.971 1.00 96.56 391 ALA A CA 1
ATOM 3099 C C . ALA A 1 391 ? 5.792 10.544 43.225 1.00 96.56 391 ALA A C 1
ATOM 3101 O O . ALA A 1 391 ? 6.880 9.999 43.430 1.00 96.56 391 ALA A O 1
ATOM 3102 N N . GLU A 1 392 ? 5.250 11.379 44.105 1.00 95.31 392 GLU A N 1
ATOM 3103 C CA . GLU A 1 392 ? 5.912 11.816 45.337 1.00 95.31 392 GLU A CA 1
ATOM 3104 C C . GLU A 1 392 ? 5.375 11.062 46.559 1.00 95.31 392 GLU A C 1
ATOM 3106 O O . GLU A 1 392 ? 6.151 10.623 47.416 1.00 95.31 392 GLU A O 1
ATOM 3111 N N . THR A 1 393 ? 4.060 10.824 46.606 1.00 95.88 393 THR A N 1
ATOM 3112 C CA . THR A 1 393 ? 3.393 10.177 47.745 1.00 95.88 393 THR A CA 1
ATOM 3113 C C . THR A 1 393 ? 3.408 8.648 47.652 1.00 95.88 393 THR A C 1
ATOM 3115 O O . THR A 1 393 ? 3.575 8.060 46.581 1.00 95.88 393 THR A O 1
ATOM 3118 N N . GLY A 1 394 ? 3.216 7.973 48.793 1.00 96.38 394 GLY A N 1
ATOM 3119 C CA . GLY A 1 394 ? 3.101 6.509 48.835 1.00 96.38 394 GLY A CA 1
ATOM 3120 C C . GLY A 1 394 ? 1.931 5.979 47.998 1.00 96.38 394 GLY A C 1
ATOM 3121 O O . GLY A 1 394 ? 2.099 5.016 47.255 1.00 96.38 394 GLY A O 1
ATOM 3122 N N . GLU A 1 395 ? 0.781 6.658 48.043 1.00 95.69 395 GLU A N 1
ATOM 3123 C CA . GLU A 1 395 ? -0.411 6.288 47.267 1.00 95.69 395 GLU A CA 1
ATOM 3124 C C . GLU A 1 395 ? -0.183 6.435 45.752 1.00 95.69 395 GLU A C 1
ATOM 3126 O O . GLU A 1 395 ? -0.546 5.551 44.973 1.00 95.69 395 GLU A O 1
ATOM 3131 N N . GLN A 1 396 ? 0.471 7.519 45.318 1.00 96.06 396 GLN A N 1
ATOM 3132 C CA . GLN A 1 396 ? 0.823 7.719 43.909 1.00 96.06 396 GLN A CA 1
ATOM 3133 C C . GLN A 1 396 ? 1.754 6.614 43.403 1.00 96.06 396 GLN A C 1
ATOM 3135 O O . GLN A 1 396 ? 1.542 6.077 42.314 1.00 96.06 396 GLN A O 1
ATOM 3140 N N . LYS A 1 397 ? 2.754 6.231 44.206 1.00 97.19 397 LYS A N 1
ATOM 3141 C CA . LYS A 1 397 ? 3.681 5.140 43.870 1.00 97.19 397 LYS A CA 1
ATOM 3142 C C . LYS A 1 397 ? 2.962 3.799 43.737 1.00 97.19 397 LYS A C 1
ATOM 3144 O O . LYS A 1 397 ? 3.255 3.050 42.809 1.00 97.19 397 LYS A O 1
ATOM 3149 N N . GLU A 1 398 ? 1.983 3.517 44.595 1.00 97.56 398 GLU A N 1
ATOM 3150 C CA . GLU A 1 398 ? 1.173 2.298 44.493 1.00 97.56 398 GLU A CA 1
ATOM 3151 C C . GLU A 1 398 ? 0.329 2.270 43.206 1.00 97.56 398 GLU A C 1
ATOM 3153 O O . GLU A 1 398 ? 0.290 1.252 42.511 1.00 97.56 398 GLU A O 1
ATOM 3158 N N . LYS A 1 399 ? -0.297 3.396 42.829 1.00 97.62 399 LYS A N 1
ATOM 3159 C CA . LYS A 1 399 ? -1.038 3.520 41.557 1.00 97.62 399 LYS A CA 1
ATOM 3160 C C . LYS A 1 399 ? -0.131 3.280 40.346 1.00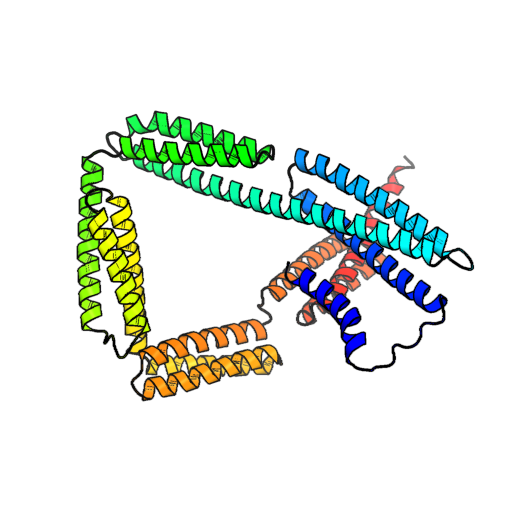 97.62 399 LYS A C 1
ATOM 3162 O O . LYS A 1 399 ? -0.532 2.578 39.416 1.00 97.62 399 LYS A O 1
ATOM 3167 N N . VAL A 1 400 ? 1.084 3.835 40.356 1.00 97.62 400 VAL A N 1
ATOM 3168 C CA . VAL A 1 400 ? 2.083 3.625 39.294 1.00 97.62 400 VAL A CA 1
ATOM 3169 C C . VAL A 1 400 ? 2.496 2.160 39.203 1.00 97.62 400 VAL A C 1
ATOM 3171 O O . VAL A 1 400 ? 2.572 1.625 38.096 1.00 97.62 400 VAL A O 1
ATOM 3174 N N . GLU A 1 401 ? 2.735 1.498 40.335 1.00 97.69 401 GLU A N 1
ATOM 3175 C CA . GLU A 1 401 ? 3.136 0.092 40.334 1.00 97.69 401 GLU A CA 1
ATOM 3176 C C . GLU A 1 401 ? 2.020 -0.803 39.784 1.00 97.69 401 GLU A C 1
ATOM 3178 O O . GLU A 1 401 ? 2.259 -1.579 38.859 1.00 97.69 401 GLU A O 1
ATOM 3183 N N . ARG A 1 402 ? 0.767 -0.584 40.208 1.00 97.38 402 ARG A N 1
ATOM 3184 C CA . ARG A 1 402 ? -0.400 -1.259 39.610 1.00 97.38 402 ARG A CA 1
ATOM 3185 C C . ARG A 1 402 ? -0.501 -1.000 38.104 1.00 97.38 402 ARG A C 1
ATOM 3187 O O . ARG A 1 402 ? -0.797 -1.910 37.334 1.00 97.38 402 ARG A O 1
ATOM 3194 N N . ALA A 1 403 ? -0.234 0.225 37.646 1.00 96.94 403 ALA A N 1
ATOM 3195 C CA . ALA A 1 403 ? -0.233 0.539 36.218 1.00 96.94 403 ALA A CA 1
ATOM 3196 C C . ALA A 1 403 ? 0.876 -0.209 35.451 1.00 96.94 403 ALA A C 1
ATOM 3198 O O . ALA A 1 403 ? 0.643 -0.658 34.327 1.00 96.94 403 ALA A O 1
ATOM 3199 N N . ARG A 1 404 ? 2.067 -0.397 36.042 1.00 98.06 404 ARG A N 1
ATOM 3200 C CA . ARG A 1 404 ? 3.142 -1.220 35.454 1.00 98.06 404 ARG A CA 1
ATOM 3201 C C . ARG A 1 404 ? 2.748 -2.687 35.354 1.00 98.06 404 ARG A C 1
ATOM 3203 O O . ARG A 1 404 ? 2.984 -3.293 34.308 1.00 98.06 404 ARG A O 1
ATOM 3210 N N . GLU A 1 405 ? 2.142 -3.238 36.403 1.00 97.75 405 GLU A N 1
ATOM 3211 C CA . GLU A 1 405 ? 1.642 -4.615 36.410 1.00 97.75 405 GLU A CA 1
ATOM 3212 C C . GLU A 1 405 ? 0.611 -4.832 35.300 1.00 97.75 405 GLU A C 1
ATOM 3214 O O . GLU A 1 405 ? 0.748 -5.771 34.521 1.00 97.75 405 GLU A O 1
ATOM 3219 N N . LEU A 1 406 ? -0.340 -3.906 35.133 1.00 97.19 406 LEU A N 1
ATOM 3220 C CA . LEU A 1 406 ? -1.328 -3.958 34.051 1.00 97.19 406 LEU A CA 1
ATOM 3221 C C . LEU A 1 406 ? -0.691 -3.880 32.653 1.00 97.19 406 LEU A C 1
ATOM 3223 O O . LEU A 1 406 ? -1.134 -4.571 31.737 1.00 97.19 406 LEU A O 1
ATOM 3227 N N . VAL A 1 407 ? 0.357 -3.066 32.459 1.00 96.88 407 VAL A N 1
ATOM 3228 C CA . VAL A 1 407 ? 1.100 -3.016 31.182 1.00 96.88 407 VAL A CA 1
ATOM 3229 C C . VAL A 1 407 ? 1.822 -4.336 30.912 1.00 96.88 407 VAL A C 1
ATOM 3231 O O . VAL A 1 407 ? 1.847 -4.793 29.766 1.00 96.88 407 VAL A O 1
ATOM 3234 N N . LYS A 1 408 ? 2.394 -4.960 31.947 1.00 97.00 408 LYS A N 1
ATOM 3235 C CA . LYS A 1 408 ? 3.030 -6.278 31.845 1.00 97.00 408 LYS A CA 1
ATOM 3236 C C . LYS A 1 408 ? 1.998 -7.353 31.490 1.00 97.00 408 LYS A C 1
ATOM 3238 O O . LYS A 1 408 ? 2.176 -8.044 30.492 1.00 97.00 408 LYS A O 1
ATOM 3243 N N . GLU A 1 409 ? 0.880 -7.400 32.211 1.00 95.75 409 GLU A N 1
ATOM 3244 C CA . GLU A 1 409 ? -0.232 -8.324 31.957 1.00 95.75 409 GLU A CA 1
ATOM 3245 C C . GLU A 1 409 ? -0.830 -8.129 30.553 1.00 95.75 409 GLU A C 1
ATOM 3247 O O . GLU A 1 409 ? -1.184 -9.094 29.872 1.00 95.75 409 GLU A O 1
ATOM 3252 N N . ALA A 1 410 ? -0.899 -6.885 30.066 1.00 94.38 410 ALA A N 1
ATOM 3253 C CA . ALA A 1 410 ? -1.313 -6.592 28.696 1.00 94.38 410 ALA A CA 1
ATOM 3254 C C . ALA A 1 410 ? -0.332 -7.158 27.655 1.00 94.38 410 ALA A C 1
ATOM 3256 O O . ALA A 1 410 ? -0.766 -7.568 26.577 1.00 94.38 410 ALA A O 1
ATOM 3257 N N . GLY A 1 411 ? 0.968 -7.180 27.965 1.00 91.44 411 GLY A N 1
ATOM 3258 C CA . GLY A 1 411 ? 2.000 -7.832 27.157 1.00 91.44 411 GLY A CA 1
ATOM 3259 C C . GLY A 1 411 ? 1.835 -9.349 27.111 1.00 91.44 411 GLY A C 1
ATOM 3260 O O . GLY A 1 411 ? 1.916 -9.931 26.029 1.00 91.44 411 GLY A O 1
ATOM 3261 N N . ASP A 1 412 ? 1.519 -9.956 28.253 1.00 90.69 412 ASP A N 1
ATOM 3262 C CA . ASP A 1 412 ? 1.287 -11.399 28.377 1.00 90.69 412 ASP A CA 1
ATOM 3263 C C . ASP A 1 412 ? -0.014 -11.842 27.675 1.00 90.69 412 ASP A C 1
ATOM 3265 O O . ASP A 1 412 ? -0.109 -12.965 27.191 1.00 90.69 412 ASP A O 1
ATOM 3269 N N . ASN A 1 413 ? -0.998 -10.943 27.544 1.00 91.56 413 ASN A N 1
ATOM 3270 C CA . ASN A 1 413 ? -2.280 -11.183 26.863 1.00 91.56 413 ASN A CA 1
ATOM 3271 C C . ASN A 1 413 ? -2.351 -10.571 25.449 1.00 91.56 413 ASN A C 1
ATOM 3273 O O . ASN A 1 413 ? -3.430 -10.184 24.977 1.00 91.56 413 ASN A O 1
ATOM 3277 N N . ILE A 1 414 ? -1.218 -10.422 24.756 1.00 89.50 414 ILE A N 1
ATOM 3278 C CA . ILE A 1 414 ? -1.183 -9.771 23.435 1.00 89.50 414 ILE A CA 1
ATOM 3279 C C . ILE A 1 414 ? -1.973 -10.532 22.353 1.00 89.50 414 ILE A C 1
ATOM 3281 O O . ILE A 1 414 ? -2.481 -9.932 21.401 1.00 89.50 414 ILE A O 1
ATOM 3285 N N . ASP A 1 415 ? -2.122 -11.842 22.529 1.00 81.31 415 ASP A N 1
ATOM 3286 C CA . ASP A 1 415 ? -2.936 -12.760 21.729 1.00 81.31 415 ASP A CA 1
ATOM 3287 C C . ASP A 1 415 ? -4.451 -12.509 21.875 1.00 81.31 415 ASP A C 1
ATOM 3289 O O . ASP A 1 415 ? -5.235 -12.859 20.984 1.00 81.31 415 ASP A O 1
ATOM 3293 N N . LYS A 1 416 ? -4.866 -11.821 22.951 1.00 89.06 416 LYS A N 1
ATOM 3294 C CA . LYS A 1 416 ? -6.250 -11.426 23.261 1.00 89.06 416 LYS A CA 1
ATOM 3295 C C . LYS A 1 416 ? -6.423 -9.904 23.175 1.00 89.06 416 LYS A C 1
ATOM 3297 O O . LYS A 1 416 ? -6.576 -9.227 24.194 1.00 89.06 416 LYS A O 1
ATOM 3302 N N . PRO A 1 417 ? -6.531 -9.335 21.958 1.00 89.62 417 PRO A N 1
ATOM 3303 C CA . PRO A 1 417 ? -6.584 -7.894 21.722 1.00 89.62 417 PRO A CA 1
ATOM 3304 C C . PRO A 1 417 ? -7.586 -7.116 22.578 1.00 89.62 417 PRO A C 1
ATOM 3306 O O . PRO A 1 417 ? -7.309 -5.987 22.955 1.00 89.62 417 PRO A O 1
ATOM 3309 N N . GLN A 1 418 ? -8.761 -7.685 22.861 1.00 91.19 418 GLN A N 1
ATOM 3310 C CA . GLN A 1 418 ? -9.780 -7.009 23.672 1.00 91.19 418 GLN A CA 1
ATOM 3311 C C . GLN A 1 418 ? -9.390 -6.924 25.151 1.00 91.19 418 GLN A C 1
ATOM 3313 O O . GLN A 1 418 ? -9.692 -5.927 25.796 1.00 91.19 418 GLN A O 1
ATOM 3318 N N . VAL A 1 419 ? -8.736 -7.960 25.681 1.00 93.81 419 VAL A N 1
ATOM 3319 C CA . VAL A 1 419 ? -8.239 -7.986 27.062 1.00 93.81 419 VAL A CA 1
ATOM 3320 C C . VAL A 1 419 ? -7.040 -7.052 27.177 1.00 93.81 419 VAL A C 1
ATOM 3322 O O . VAL A 1 419 ? -7.050 -6.165 28.022 1.00 93.81 419 VAL A O 1
ATOM 3325 N N . CYS A 1 420 ? -6.083 -7.171 26.250 1.00 94.62 420 CYS A N 1
ATOM 3326 C CA . CYS A 1 420 ? -4.916 -6.297 26.151 1.00 94.62 420 CYS A CA 1
ATOM 3327 C C . CYS A 1 420 ? -5.313 -4.812 26.147 1.00 94.62 420 CYS A C 1
ATOM 3329 O O . CYS A 1 420 ? -4.853 -4.059 26.997 1.00 94.62 420 CYS A O 1
ATOM 3331 N N . LEU A 1 421 ? -6.227 -4.392 25.261 1.00 93.94 421 LEU A N 1
ATOM 3332 C CA . LEU A 1 421 ? -6.662 -2.991 25.198 1.00 93.94 421 LEU A CA 1
ATOM 3333 C C . LEU A 1 421 ? -7.330 -2.522 26.500 1.00 93.94 421 LEU A C 1
ATOM 3335 O O . LEU A 1 421 ? -6.980 -1.459 26.993 1.00 93.94 421 LEU A O 1
ATOM 3339 N N . LYS A 1 422 ? -8.200 -3.334 27.117 1.00 96.62 422 LYS A N 1
ATOM 3340 C CA . LYS A 1 422 ? -8.828 -2.986 28.407 1.00 96.62 422 LYS A CA 1
ATOM 3341 C C . LYS A 1 422 ? -7.813 -2.808 29.541 1.00 96.62 422 LYS A C 1
ATOM 3343 O O . LYS A 1 422 ? -8.007 -1.947 30.396 1.00 96.62 422 LYS A O 1
ATOM 3348 N N . LEU A 1 423 ? -6.766 -3.633 29.579 1.00 96.94 423 LEU A N 1
ATOM 3349 C CA . LEU A 1 423 ? -5.684 -3.514 30.562 1.00 96.94 423 LEU A CA 1
ATOM 3350 C C . LEU A 1 423 ? -4.869 -2.236 30.326 1.00 96.94 423 LEU A C 1
ATOM 3352 O O . LEU A 1 423 ? -4.572 -1.516 31.277 1.00 96.94 423 LEU A O 1
ATOM 3356 N N . LEU A 1 424 ? -4.570 -1.918 29.061 1.00 96.06 424 LEU A N 1
ATOM 3357 C CA . LEU A 1 424 ? -3.865 -0.690 28.689 1.00 96.06 424 LEU A CA 1
ATOM 3358 C C . LEU A 1 424 ? -4.671 0.571 29.005 1.00 96.06 424 LEU A C 1
ATOM 3360 O O . LEU A 1 424 ? -4.083 1.536 29.488 1.00 96.06 424 LEU A O 1
ATOM 3364 N N . ASP A 1 425 ? -5.986 0.561 28.781 1.00 96.12 425 ASP A N 1
ATOM 3365 C CA . ASP A 1 425 ? -6.869 1.679 29.129 1.00 96.12 425 ASP A CA 1
ATOM 3366 C C . ASP A 1 425 ? -6.821 1.937 30.645 1.00 96.12 425 ASP A C 1
ATOM 3368 O O . ASP A 1 425 ? -6.479 3.035 31.074 1.00 96.12 425 ASP A O 1
ATOM 3372 N N . ARG A 1 426 ? -6.999 0.892 31.469 1.00 97.06 426 ARG A N 1
ATOM 3373 C CA . ARG A 1 426 ? -6.900 0.995 32.939 1.00 97.06 426 ARG A CA 1
ATOM 3374 C C . ARG A 1 426 ? -5.530 1.473 33.421 1.00 97.06 426 ARG A C 1
ATOM 3376 O O . ARG A 1 426 ? -5.449 2.293 34.332 1.00 97.06 426 ARG A O 1
ATOM 3383 N N . ALA A 1 427 ? -4.450 0.965 32.826 1.00 97.00 427 ALA A N 1
ATOM 3384 C CA . ALA A 1 427 ? -3.096 1.407 33.153 1.00 97.00 427 ALA A CA 1
ATOM 3385 C C . ALA A 1 427 ? -2.888 2.889 32.807 1.00 97.00 427 ALA A C 1
ATOM 3387 O O . ALA A 1 427 ? -2.235 3.623 33.548 1.00 97.00 427 ALA A O 1
ATOM 3388 N N . THR A 1 428 ? -3.464 3.328 31.687 1.00 96.69 428 THR A N 1
ATOM 3389 C CA . THR A 1 428 ? -3.412 4.719 31.231 1.00 96.69 428 THR A CA 1
ATOM 3390 C C . THR A 1 428 ? -4.196 5.634 32.175 1.00 96.69 428 THR A C 1
ATOM 3392 O O . THR A 1 428 ? -3.677 6.685 32.549 1.00 96.69 428 THR A O 1
ATOM 3395 N N . ASP A 1 429 ? -5.381 5.215 32.625 1.00 96.50 429 ASP A N 1
ATOM 3396 C CA . ASP A 1 429 ? -6.209 5.962 33.581 1.00 96.50 429 ASP A CA 1
ATOM 3397 C C . ASP A 1 429 ? -5.492 6.171 34.923 1.00 96.50 429 ASP A C 1
ATOM 3399 O O . ASP A 1 429 ? -5.423 7.297 35.418 1.00 96.50 429 ASP A O 1
ATOM 3403 N N . LEU A 1 430 ? -4.884 5.114 35.479 1.00 96.88 430 LEU A N 1
ATOM 3404 C CA . LEU A 1 430 ? -4.086 5.202 36.711 1.00 96.88 430 LEU A CA 1
ATOM 3405 C C . LEU A 1 430 ? -2.867 6.118 36.546 1.00 96.88 430 LEU A C 1
ATOM 3407 O O . LEU A 1 430 ? -2.548 6.912 37.430 1.00 96.88 430 LEU A O 1
ATOM 3411 N N . ALA A 1 431 ? -2.175 6.033 35.409 1.00 95.75 431 ALA A N 1
ATOM 3412 C CA . ALA A 1 431 ? -1.027 6.892 35.148 1.00 95.75 431 ALA A CA 1
ATOM 3413 C C . ALA A 1 431 ? -1.440 8.369 35.032 1.00 95.75 431 ALA A C 1
ATOM 3415 O O . ALA A 1 431 ? -0.764 9.247 35.571 1.00 95.75 431 ALA A O 1
ATOM 3416 N N . PHE A 1 432 ? -2.560 8.660 34.363 1.00 96.56 432 PHE A N 1
ATOM 3417 C CA . PHE A 1 432 ? -3.065 10.026 34.257 1.00 96.56 432 PHE A CA 1
ATOM 3418 C C . PHE A 1 432 ? -3.598 10.574 35.579 1.00 96.56 432 PHE A C 1
ATOM 3420 O O . PHE A 1 432 ? -3.399 11.763 35.829 1.00 96.56 432 PHE A O 1
ATOM 3427 N N . SER A 1 433 ? -4.201 9.748 36.443 1.00 96.94 433 SER A N 1
ATOM 3428 C CA . SER A 1 433 ? -4.632 10.207 37.769 1.00 96.94 433 SER A CA 1
ATOM 3429 C C . SER A 1 433 ? -3.440 10.674 38.607 1.00 96.94 433 SER A C 1
ATOM 3431 O O . SER A 1 433 ? -3.493 11.754 39.186 1.00 96.94 433 SER A O 1
ATOM 3433 N N . VAL A 1 434 ? -2.326 9.930 38.589 1.00 96.56 434 VAL A N 1
ATOM 3434 C CA . VAL A 1 434 ? -1.086 10.311 39.290 1.00 96.56 434 VAL A CA 1
ATOM 3435 C C . VAL A 1 434 ? -0.496 11.604 38.729 1.00 96.56 434 VAL A C 1
ATOM 3437 O O . VAL A 1 434 ? -0.154 12.506 39.490 1.00 96.56 434 VAL A O 1
ATOM 3440 N N . ILE A 1 435 ? -0.423 11.736 37.399 1.00 95.00 435 ILE A N 1
ATOM 3441 C CA . ILE A 1 435 ? 0.074 12.961 36.747 1.00 95.00 435 ILE A CA 1
ATOM 3442 C C . ILE A 1 435 ? -0.786 14.178 37.130 1.00 95.00 435 ILE A C 1
ATOM 3444 O O . ILE A 1 435 ? -0.249 15.265 37.347 1.00 95.00 435 ILE A O 1
ATOM 3448 N N . ALA A 1 436 ? -2.109 14.012 37.213 1.00 93.81 436 ALA A N 1
ATOM 3449 C CA . ALA A 1 436 ? -3.027 15.081 37.591 1.00 93.81 436 ALA A CA 1
ATOM 3450 C C . ALA A 1 436 ? -2.912 15.463 39.078 1.00 93.81 436 ALA A C 1
ATOM 3452 O O . ALA A 1 436 ? -2.912 16.651 39.393 1.00 93.81 436 ALA A O 1
ATOM 3453 N N . GLU A 1 437 ? -2.792 14.480 39.976 1.00 95.06 437 GLU A N 1
ATOM 3454 C CA . GLU A 1 437 ? -2.592 14.693 41.418 1.00 95.06 437 GLU A CA 1
ATOM 3455 C C . GLU A 1 437 ? -1.284 15.451 41.696 1.00 95.06 437 GLU A C 1
ATOM 3457 O O . GLU A 1 437 ? -1.293 16.448 42.416 1.00 95.06 437 GLU A O 1
ATOM 3462 N N . ALA A 1 438 ? -0.181 15.046 41.059 1.00 92.88 438 ALA A N 1
ATOM 3463 C CA . ALA A 1 438 ? 1.114 15.716 41.189 1.00 92.88 438 ALA A CA 1
ATOM 3464 C C . ALA A 1 438 ? 1.090 17.167 40.670 1.00 92.88 438 ALA A C 1
ATOM 3466 O O . ALA A 1 438 ? 1.731 18.049 41.234 1.00 92.88 438 ALA A O 1
ATOM 3467 N N . GLY A 1 439 ? 0.313 17.442 39.616 1.00 88.69 439 GLY A N 1
ATOM 3468 C CA . GLY A 1 439 ? 0.152 18.797 39.085 1.00 88.69 439 GLY A CA 1
ATOM 3469 C C . GLY A 1 439 ? -0.581 19.762 40.026 1.00 88.69 439 GLY A C 1
ATOM 3470 O O . GLY A 1 439 ? -0.336 20.963 39.946 1.00 88.69 439 GLY A O 1
ATOM 3471 N N . ARG A 1 440 ? -1.457 19.257 40.909 1.00 89.38 440 ARG A N 1
ATOM 3472 C CA . ARG A 1 440 ? -2.206 20.078 41.881 1.00 89.38 440 ARG A CA 1
ATOM 3473 C C . ARG A 1 440 ? -1.386 20.412 43.122 1.00 89.38 440 ARG A C 1
ATOM 3475 O O . ARG A 1 440 ? -1.460 21.538 43.592 1.00 89.38 440 ARG A O 1
ATOM 3482 N N . ALA A 1 441 ? -0.577 19.469 43.609 1.00 78.06 441 ALA A N 1
ATOM 3483 C CA . ALA A 1 441 ? 0.259 19.679 44.794 1.00 78.06 441 ALA A CA 1
ATOM 3484 C C . ALA A 1 441 ? 1.214 20.879 44.637 1.00 78.06 441 ALA A C 1
ATOM 3486 O O . ALA A 1 441 ? 1.429 21.622 45.582 1.00 78.06 441 ALA A O 1
ATOM 3487 N N . GLY A 1 442 ? 1.713 21.131 43.422 1.00 74.50 442 GLY A N 1
ATOM 3488 C CA . GLY A 1 442 ? 2.563 22.293 43.145 1.00 74.50 442 GLY A CA 1
ATOM 3489 C C . GLY A 1 442 ? 1.839 23.645 43.042 1.00 74.50 442 GLY A C 1
ATOM 3490 O O . GLY A 1 442 ? 2.520 24.655 42.877 1.00 74.50 442 GLY A O 1
ATOM 3491 N N . GLN A 1 443 ? 0.500 23.691 43.076 1.00 77.69 443 GLN A N 1
ATOM 3492 C CA . GLN A 1 443 ? -0.267 24.946 43.007 1.00 77.69 443 GLN A CA 1
ATOM 3493 C C . GLN A 1 443 ? -0.618 25.518 44.390 1.00 77.69 443 GLN A C 1
ATOM 3495 O O . GLN A 1 443 ? -0.638 26.739 44.518 1.00 77.69 443 GLN A O 1
ATOM 3500 N N . ASP A 1 444 ? -0.821 24.680 45.412 1.00 70.50 444 ASP A N 1
ATOM 3501 C CA . ASP A 1 444 ? -1.223 25.143 46.755 1.00 70.50 444 ASP A CA 1
ATOM 3502 C C . ASP A 1 444 ? -0.071 25.789 47.551 1.00 70.50 444 ASP A C 1
ATOM 3504 O O . ASP A 1 444 ? -0.305 26.683 48.358 1.00 70.50 444 ASP A O 1
ATOM 3508 N N . ASP A 1 445 ? 1.191 25.446 47.271 1.00 65.69 445 ASP A N 1
ATOM 3509 C CA . ASP A 1 445 ? 2.354 26.040 47.959 1.00 65.69 445 ASP A CA 1
ATOM 3510 C C . ASP A 1 445 ? 2.651 27.505 47.544 1.00 65.69 445 ASP A C 1
ATOM 3512 O O . ASP A 1 445 ? 3.621 28.113 48.011 1.00 65.69 445 ASP A O 1
ATOM 3516 N N . GLY A 1 446 ? 1.848 28.079 46.638 1.00 64.38 446 GLY A N 1
ATOM 3517 C CA . GLY A 1 446 ? 2.056 29.407 46.054 1.00 64.38 446 GLY A CA 1
ATOM 3518 C C . GLY A 1 446 ? 1.101 30.515 46.508 1.00 64.38 446 GLY A C 1
ATOM 3519 O O . GLY A 1 446 ? 1.374 31.666 46.176 1.00 64.38 446 GLY A O 1
ATOM 3520 N N . GLU A 1 447 ? 0.013 30.217 47.230 1.00 61.69 447 GLU A N 1
ATOM 3521 C CA . GLU A 1 447 ? -1.008 31.224 47.598 1.00 61.69 447 GLU A CA 1
ATOM 3522 C C . GLU A 1 447 ? -0.815 31.880 48.982 1.00 61.69 447 GLU A C 1
ATOM 3524 O O . GLU A 1 447 ? -1.489 32.863 49.276 1.00 61.69 447 GLU A O 1
ATOM 3529 N N . ASP A 1 448 ? 0.158 31.432 49.786 1.00 58.41 448 ASP A N 1
ATOM 3530 C CA . ASP A 1 448 ? 0.479 32.000 51.115 1.00 58.41 448 ASP A CA 1
ATOM 3531 C C . ASP A 1 448 ? 1.782 32.844 51.145 1.00 58.41 448 ASP A C 1
ATOM 3533 O O . ASP A 1 448 ? 2.426 33.013 52.187 1.00 58.41 448 ASP A O 1
ATOM 3537 N N . ARG A 1 449 ? 2.198 33.404 50.001 1.00 50.91 449 ARG A N 1
ATOM 3538 C CA . ARG A 1 449 ? 3.287 34.398 49.896 1.00 50.91 449 ARG A CA 1
ATOM 3539 C C . ARG A 1 449 ? 2.832 35.640 49.156 1.00 50.91 449 ARG A C 1
ATOM 3541 O O . ARG A 1 449 ? 3.303 36.731 49.554 1.00 50.91 449 ARG A O 1
#

pLDDT: mean 88.21, std 12.48, range [32.41, 98.31]

Sequence (449 aa):
MRLTKLTILLLAVILTAGTSLGLERPRLDDDSDKCRLIVEVIERHKRAIGELLDELSERARALTDAERSRLQERIRTGAEQGEQLADAVERVLNQTDPSCEELRKISARLSEALQTLRRLDGDIRTRLATRKRVGAAIRVTDRALVRAARLARKTENGVDAFPGLRRAFELQEGSKQELAAGRLEPAMKMTLRARDLIGRTMRAALDSAEVAMVRERAMRFWKQTDRMIRRIERRIDNDDNPRAARLLKMAKDEQNRARDLAEEHPYRAFRHAKAARRIVNEMLRFHRRAQHCEDRAELIGERLEDAEEMVEESGSEKAAQILDKGKSHYEKGVELCEAGNAGQATAQFDIAAKLTAKAVDVAKGNTRRDHALKREIHKTGVIVKRADAMAETGEQKEKVERARELVKEAGDNIDKPQVCLKLLDRATDLAFSVIAEAGRAGQDDGEDR

Radius of gyration: 32.96 Å; Cα contacts (8 Å, |Δi|>4): 441; chains: 1; bounding box: 76×71×85 Å

Mean predicted aligned error: 11.58 Å

Secondary structure (DSSP, 8-state):
-HHHHHHHHHHHHHHHHTTTS---------HHHHHHHHHHHHHHHHHHHHHHHHHHHHHHHTS-HHHHHHHHHHHHHHHHHHHHHHHHHHHHHTSSS--HHHHHHHHHHHHHHHHHHHHHHHHHHHHHHHHHHHHHHHHHHHHHHHHHHHHHTTSGGGGGHHHHHHHHHHHHHHHHHHHHTT-HHHHHHHHHHHHHHHHHHHHHHS-HHHHHHHHHHHHHHHHHHHHHHHHHHTTS-TTT-HHHHHHHHHHHHHHHHHHHTTTT-HHHHHHHHHHHHHHHHHHHHHHHHHHTHHHHHHHHHHHHHHHHHHHHHHT-HHHHHHHHHHHHHHHHHHHHHHTT-HHHHHHHHHHHHHHHHHHHHHHTT-SHHHHHHHHHHHHHHHHHHHHHHH--SHHHHHHHHHHHHHHHHHHHTTT-HHHHHHHHHHHHHHHHHHHHHHHHHHHHTTS--